Protein AF-A0A9E2ALM3-F1 (afdb_monomer)

Sequence (431 aa):
MKKNLLLILLAGVTLTFVSCTKDTSFKTVTDSKLEILQGEIVVVVTDNIVGDQLIPGGYEVSLKEADTGLFKKIDVDESEIGEYISKSNKLVEIQGKLENDNLIPKRIRVLEQPPQDKVDSSAKAPGGGRGGNDGGGGKGASILLVMVSDANSVPNCSAAEIEDDLIGPSGESTKNFFTLTSKGKFTIGSVTSTEVYIPSITCSVTGLHSRINPILSNQGFKTNRYDHIIYVTAPICGYGGQARLDGNIIHNAYCTWNVVNPHEIGHNLGMNHSTSYNTDGSVSGYGDPGCVMATAFSEIVAPHRVEMGWIGKKSTENVTNSGTFTLSPIEVNNPSNSQVLVVDVGMVNFNRPEKYYLSYRAPIGEIDDAISSRVANKLSIHSWSGEKGWVTRYVNAIDVGESLTDSANGIQFTNLGIQNEEMTVDIIFLN

Foldseek 3Di:
DDDDDDDDDDPDDFDADDQDEPDDDGDGDGDDDWDDDPQKGKFKWDFRDHDPDGDPPDTWDWDQDPPPRDTDTADEPCVVCVVVCVPDNFIKIFIAHQDPSHGDGPDIDGDDDPPPPPPPVPPDQLDPDDLDDDPDQDQAFEEEEEFEEEPVWGFPDDPVLLQCLQPNPACLRLQNQCCQLLVNSHGHRYYDYDYDYFHDDDLDQVVRCVRCVVVCVVVVHDCSVGQAYEYEIAQPNVDQKDAAALARTIYGHHRPQSLRVNLRVLRVLQAAAAWEADPVRHIGSQHDQADSSHRDQHHHDDLSCVLSCSPPPQQEAEDDAWDKAKAAASSDSDGPGRAWYKYWLAADDPRATKIKIWGAHACDGSRRVPRDPQRHQWTWIWMDRSDTNDYIYGYGTHHAQDKDDPVVSQKMKHFPHADPNMTMITIHRHD

Radius of gyration: 25.32 Å; Cα contacts (8 Å, |Δi|>4): 860; chains: 1; bounding box: 62×73×61 Å

Structure (mmCIF, N/CA/C/O backbone):
data_AF-A0A9E2ALM3-F1
#
_entry.id   AF-A0A9E2ALM3-F1
#
loop_
_atom_site.group_PDB
_atom_site.id
_atom_site.type_symbol
_atom_site.label_atom_id
_atom_site.label_alt_id
_atom_site.label_comp_id
_atom_site.label_asym_id
_atom_site.label_entity_id
_atom_site.label_seq_id
_atom_site.pdbx_PDB_ins_code
_atom_site.Cartn_x
_atom_site.Cartn_y
_atom_site.Cartn_z
_atom_site.occupancy
_atom_site.B_iso_or_equiv
_atom_site.auth_seq_id
_atom_site.auth_comp_id
_atom_site.auth_asym_id
_atom_site.auth_atom_id
_atom_site.pdbx_PDB_model_num
ATOM 1 N N . MET A 1 1 ? -34.754 49.760 3.450 1.00 28.30 1 MET A N 1
ATOM 2 C CA . MET A 1 1 ? -35.629 48.643 3.034 1.00 28.30 1 MET A CA 1
ATOM 3 C C . MET A 1 1 ? -34.831 47.354 3.150 1.00 28.30 1 MET A C 1
ATOM 5 O O . MET A 1 1 ? -33.932 47.149 2.350 1.00 28.30 1 MET A O 1
ATOM 9 N N . LYS A 1 2 ? -35.076 46.547 4.190 1.00 22.84 2 LYS A N 1
ATOM 10 C CA . LYS A 1 2 ? -34.452 45.225 4.349 1.00 22.84 2 LYS A CA 1
ATOM 11 C C . LYS A 1 2 ? -35.260 44.234 3.509 1.00 22.84 2 LYS A C 1
ATOM 13 O O . LYS A 1 2 ? -36.429 44.017 3.814 1.00 22.84 2 LYS A O 1
ATOM 18 N N . LYS A 1 3 ? -34.682 43.697 2.433 1.00 23.72 3 LYS A N 1
ATOM 19 C CA . LYS A 1 3 ? -35.254 42.540 1.737 1.00 23.72 3 LYS A CA 1
ATOM 20 C C . LYS A 1 3 ? -34.799 41.296 2.499 1.00 23.72 3 LYS A C 1
ATOM 22 O O . LYS A 1 3 ? -33.611 41.004 2.522 1.00 23.72 3 LYS A O 1
ATOM 27 N N . ASN A 1 4 ? -35.729 40.619 3.163 1.00 22.36 4 ASN A N 1
ATOM 28 C CA . ASN A 1 4 ? -35.496 39.271 3.670 1.00 22.36 4 ASN A CA 1
ATOM 29 C C . ASN A 1 4 ? -35.645 38.315 2.480 1.00 22.36 4 ASN A C 1
ATOM 31 O O . ASN A 1 4 ? -36.690 38.319 1.831 1.00 22.36 4 ASN A O 1
ATOM 35 N N . LEU A 1 5 ? -34.602 37.542 2.183 1.00 23.64 5 LEU A N 1
ATOM 36 C CA . LEU A 1 5 ? -34.649 36.456 1.210 1.00 23.64 5 LEU A CA 1
ATOM 37 C C . LEU A 1 5 ? -35.275 35.242 1.916 1.00 23.64 5 LEU A C 1
ATOM 39 O O . LEU A 1 5 ? -34.701 34.721 2.870 1.00 23.64 5 LEU A O 1
ATOM 43 N N . LEU A 1 6 ? -36.480 34.846 1.509 1.00 21.33 6 LEU A N 1
ATOM 44 C CA . LEU A 1 6 ? -37.156 33.634 1.974 1.00 21.33 6 LEU A CA 1
ATOM 45 C C . LEU A 1 6 ? -37.000 32.584 0.873 1.00 21.33 6 LEU A C 1
ATOM 47 O O . LEU A 1 6 ? -37.589 32.745 -0.188 1.00 21.33 6 LEU A O 1
ATOM 51 N N . LEU A 1 7 ? -36.214 31.532 1.108 1.00 26.16 7 LEU A N 1
ATOM 52 C CA . LEU A 1 7 ? -36.046 30.437 0.151 1.00 26.16 7 LEU A CA 1
ATOM 53 C C . LEU A 1 7 ? -36.823 29.212 0.649 1.00 26.16 7 LEU A C 1
ATOM 55 O O . LEU A 1 7 ? -36.471 28.616 1.666 1.00 26.16 7 LEU A O 1
ATOM 59 N N . ILE A 1 8 ? -37.903 28.860 -0.051 1.00 21.14 8 ILE A N 1
ATOM 60 C CA . ILE A 1 8 ? -38.682 27.639 0.185 1.00 21.14 8 ILE A CA 1
ATOM 61 C C . ILE A 1 8 ? -38.163 26.566 -0.779 1.00 21.14 8 ILE A C 1
ATOM 63 O O . ILE A 1 8 ? -38.193 26.747 -1.993 1.00 21.14 8 ILE A O 1
ATOM 67 N N . LEU A 1 9 ? -37.687 25.443 -0.239 1.00 23.09 9 LEU A N 1
ATOM 68 C CA . LEU A 1 9 ? -37.249 24.281 -1.015 1.00 23.09 9 LEU A CA 1
ATOM 69 C C . LEU A 1 9 ? -38.463 23.557 -1.614 1.00 23.09 9 LEU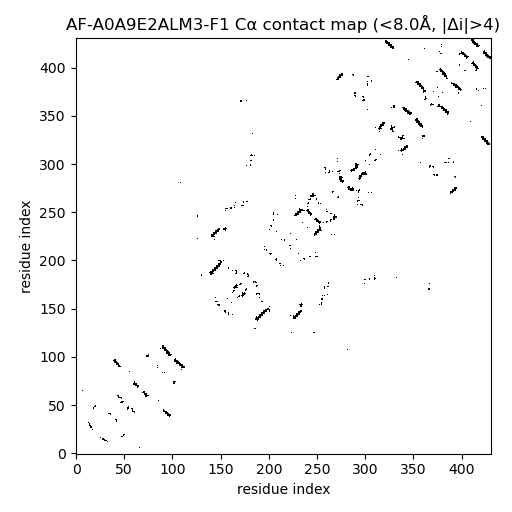 A C 1
ATOM 71 O O . LEU A 1 9 ? -39.186 22.853 -0.911 1.00 23.09 9 LEU A O 1
ATOM 75 N N . LEU A 1 10 ? -38.653 23.687 -2.926 1.00 21.47 10 LEU A N 1
ATOM 76 C CA . LEU A 1 10 ? -39.407 22.722 -3.724 1.00 21.47 10 LEU A CA 1
ATOM 77 C C . LEU A 1 10 ? -38.417 21.885 -4.537 1.00 21.47 10 LEU A C 1
ATOM 79 O O . LEU A 1 10 ? -37.460 22.400 -5.113 1.00 21.47 10 LEU A O 1
ATOM 83 N N . ALA A 1 11 ? -38.623 20.570 -4.519 1.00 24.30 11 ALA A N 1
ATOM 84 C CA . ALA A 1 11 ? -37.752 19.591 -5.150 1.00 24.30 11 ALA A CA 1
ATOM 85 C C . ALA A 1 11 ? -37.589 19.854 -6.658 1.00 24.30 11 ALA A C 1
ATOM 87 O O . ALA A 1 11 ? -38.577 19.947 -7.382 1.00 24.30 11 ALA A O 1
ATOM 88 N N . GLY A 1 12 ? -36.335 19.899 -7.119 1.00 29.12 12 GLY A N 1
ATOM 89 C CA . GLY A 1 12 ? -35.977 19.960 -8.539 1.00 29.12 12 GLY A CA 1
ATOM 90 C C . GLY A 1 12 ? -35.341 21.284 -8.958 1.00 29.12 12 GLY A C 1
ATOM 91 O O . GLY A 1 12 ? -35.985 22.109 -9.596 1.00 29.12 12 GLY A O 1
ATOM 92 N N . VAL A 1 13 ? -34.050 21.463 -8.665 1.00 29.94 13 VAL A N 1
ATOM 93 C CA . VAL A 1 13 ? -33.220 22.490 -9.313 1.00 29.94 13 VAL A CA 1
ATOM 94 C C . VAL A 1 13 ? -32.206 21.784 -10.205 1.00 29.94 13 VAL A C 1
ATOM 96 O O . VAL A 1 13 ? -31.421 20.961 -9.743 1.00 29.94 13 VAL A O 1
ATOM 99 N N . THR A 1 14 ? -32.253 22.095 -11.497 1.00 29.19 14 THR A N 1
ATOM 100 C CA . THR A 1 14 ? -31.305 21.637 -12.517 1.00 29.19 14 THR A CA 1
ATOM 101 C C . THR A 1 14 ? -30.178 22.662 -12.634 1.00 29.19 14 THR A C 1
ATOM 103 O O . THR A 1 14 ? -30.442 23.817 -12.979 1.00 29.19 14 THR A O 1
ATOM 106 N N . LEU A 1 15 ? -28.926 22.262 -12.393 1.00 31.11 15 LEU A N 1
ATOM 107 C CA . LEU A 1 15 ? -27.772 23.049 -12.839 1.00 31.11 15 LEU A CA 1
ATOM 108 C C . LEU A 1 15 ? -27.677 22.953 -14.369 1.00 31.11 15 LEU A C 1
ATOM 110 O O . LEU A 1 15 ? -27.791 21.868 -14.933 1.00 31.11 15 LEU A O 1
ATOM 114 N N . THR A 1 16 ? -27.485 24.077 -15.057 1.00 30.66 16 THR A N 1
ATOM 115 C CA . THR A 1 16 ? -27.168 24.091 -16.494 1.00 30.66 16 THR A CA 1
ATOM 116 C C . THR A 1 16 ? -25.844 24.811 -16.674 1.00 30.66 16 THR A C 1
ATOM 118 O O . THR A 1 16 ? -25.749 25.998 -16.378 1.00 30.66 16 THR A O 1
ATOM 121 N N . PHE A 1 17 ? -24.830 24.092 -17.151 1.00 32.72 17 PHE A N 1
ATOM 122 C CA . PHE A 1 17 ? -23.567 24.683 -17.581 1.00 32.72 17 PHE A CA 1
ATOM 123 C C . PHE A 1 17 ? -23.760 25.298 -18.970 1.00 32.72 17 PHE A C 1
ATOM 125 O O . PHE A 1 17 ? -24.281 24.639 -19.872 1.00 32.72 17 PHE A O 1
ATOM 132 N N . VAL A 1 18 ? -23.346 26.551 -19.151 1.00 26.28 18 VAL A N 1
ATOM 133 C CA . VAL A 1 18 ? -23.319 27.207 -20.462 1.00 26.28 18 VAL A CA 1
ATOM 134 C C . VAL A 1 18 ? -21.858 27.343 -20.874 1.00 26.28 18 VAL A C 1
ATOM 136 O O . VAL A 1 18 ? -21.149 28.203 -20.371 1.00 26.28 18 VAL A O 1
ATOM 139 N N . SER A 1 19 ? -21.404 26.478 -21.780 1.00 28.78 19 SER A N 1
ATOM 140 C CA . SER A 1 19 ? -20.165 26.694 -22.532 1.00 28.78 19 SER A CA 1
ATOM 141 C C . SER A 1 19 ? -20.537 27.344 -23.860 1.00 28.78 19 SER A C 1
ATOM 143 O O . SER A 1 19 ? -21.365 26.820 -24.609 1.00 28.78 19 SER A O 1
ATOM 145 N N . CYS A 1 20 ? -19.956 28.507 -24.140 1.00 23.22 20 CYS A N 1
ATOM 146 C CA . CYS A 1 20 ? -20.175 29.215 -25.391 1.00 23.22 20 CYS A CA 1
ATOM 147 C C . CYS A 1 20 ? -19.166 28.704 -26.430 1.00 23.22 20 CYS A C 1
ATOM 149 O O . CYS A 1 20 ? -18.006 29.112 -26.439 1.00 23.22 20 CYS A O 1
ATOM 151 N N . THR A 1 21 ? -19.600 27.812 -27.321 1.00 30.16 21 THR A N 1
ATOM 152 C CA . THR A 1 21 ? -18.891 27.540 -28.580 1.00 30.16 21 THR A CA 1
ATOM 153 C C . THR A 1 21 ? -19.771 27.960 -29.749 1.00 30.16 21 THR A C 1
ATOM 155 O O . THR A 1 21 ? -20.993 28.027 -29.638 1.00 30.16 21 THR A O 1
ATOM 158 N N . LYS A 1 22 ? -19.139 28.338 -30.861 1.00 29.02 22 LYS A N 1
ATOM 159 C CA . LYS A 1 22 ? -19.753 29.107 -31.953 1.00 29.02 22 LYS A CA 1
ATOM 160 C C . LYS A 1 22 ? -20.803 28.358 -32.792 1.00 29.02 22 LYS A C 1
ATOM 162 O O . LYS A 1 22 ? -21.263 28.933 -33.770 1.00 29.02 22 LYS A O 1
ATOM 167 N N . ASP A 1 23 ? -21.216 27.154 -32.402 1.00 29.59 23 ASP A N 1
ATOM 168 C CA . ASP A 1 23 ? -22.296 26.410 -33.049 1.00 29.59 23 ASP A CA 1
ATOM 169 C C . ASP A 1 23 ? -23.356 25.988 -32.027 1.00 29.59 23 ASP A C 1
ATOM 171 O O . ASP A 1 23 ? -23.097 25.319 -31.027 1.00 29.59 23 ASP A O 1
ATOM 175 N N . THR A 1 24 ? -24.587 26.418 -32.291 1.00 28.69 24 THR A N 1
ATOM 176 C CA . THR A 1 24 ? -25.772 26.269 -31.448 1.00 28.69 24 THR A CA 1
ATOM 177 C C . THR A 1 24 ? -26.193 24.807 -31.276 1.00 28.69 24 THR A C 1
ATOM 179 O O . THR A 1 24 ? -27.088 24.324 -31.971 1.00 28.69 24 THR A O 1
ATOM 182 N N . SER A 1 25 ? -25.611 24.105 -30.303 1.00 25.23 25 SER A N 1
ATOM 183 C CA . SER A 1 25 ? -26.253 22.939 -29.689 1.00 25.23 25 SER A CA 1
ATOM 184 C C . SER A 1 25 ? -25.918 22.846 -28.199 1.00 25.23 25 SER A C 1
ATOM 186 O O . SER A 1 25 ? -24.760 22.780 -27.798 1.00 25.23 25 SER A O 1
ATOM 188 N N . PHE A 1 26 ? -26.958 22.879 -27.364 1.00 28.62 26 PHE A N 1
ATOM 189 C CA . PHE A 1 26 ? -26.844 22.749 -25.913 1.00 28.62 26 PHE A CA 1
ATOM 190 C C . PHE A 1 26 ? -26.781 21.268 -25.542 1.00 28.62 26 PHE A C 1
ATOM 192 O O . PHE A 1 26 ? -27.630 20.488 -25.978 1.00 28.62 26 PHE A O 1
ATOM 199 N N . LYS A 1 27 ? -25.820 20.875 -24.702 1.00 26.89 27 LYS A N 1
ATOM 200 C CA . LYS A 1 27 ? -25.797 19.543 -24.087 1.00 26.89 27 LYS A CA 1
ATOM 201 C C . LYS A 1 27 ? -25.938 19.692 -22.576 1.00 26.89 27 LYS A C 1
ATOM 203 O O . LYS A 1 27 ? -25.050 20.213 -21.911 1.00 26.89 27 LYS A O 1
ATOM 208 N N . THR A 1 28 ? -27.081 19.270 -22.044 1.00 28.30 28 THR A N 1
ATOM 209 C CA . THR A 1 28 ? -27.380 19.315 -20.610 1.00 28.30 28 THR A CA 1
ATOM 210 C C . THR A 1 28 ? -26.621 18.203 -19.892 1.00 28.30 28 THR A C 1
ATOM 212 O O . THR A 1 28 ? -26.804 17.030 -20.210 1.00 28.30 28 THR A O 1
ATOM 215 N N . VAL A 1 29 ? -25.797 18.556 -18.906 1.00 26.44 29 VAL A N 1
ATOM 216 C CA . VAL A 1 29 ? -25.272 17.608 -17.914 1.00 26.44 29 VAL A CA 1
ATOM 217 C C . VAL A 1 29 ? -26.064 17.831 -16.632 1.00 26.44 29 VAL A C 1
ATOM 219 O O . VAL A 1 29 ? -26.106 18.944 -16.117 1.00 26.44 29 VAL A O 1
ATOM 222 N N . THR A 1 30 ? -26.752 16.794 -16.165 1.00 27.77 30 THR A N 1
ATOM 223 C CA . THR A 1 30 ? -27.578 16.817 -14.953 1.00 27.77 30 THR A CA 1
ATOM 224 C C . THR A 1 30 ? -26.885 15.980 -13.893 1.00 27.77 30 THR A C 1
ATOM 226 O O . THR A 1 30 ? -26.935 14.766 -13.997 1.00 27.77 30 THR A O 1
ATOM 229 N N . ASP A 1 31 ? -26.214 16.616 -12.929 1.00 30.55 31 ASP A N 1
ATOM 230 C CA . ASP A 1 31 ? -26.093 16.100 -11.553 1.00 30.55 31 ASP A CA 1
ATOM 231 C C . ASP A 1 31 ? -25.230 17.023 -10.688 1.00 30.55 31 ASP A C 1
ATOM 233 O O . ASP A 1 31 ? -24.005 16.953 -10.705 1.00 30.55 31 ASP A O 1
ATOM 237 N N . SER A 1 32 ? -25.869 17.912 -9.924 1.00 34.41 32 SER A N 1
ATOM 238 C CA . SER A 1 32 ? -25.307 18.537 -8.715 1.00 34.41 32 SER A CA 1
ATOM 239 C C . SER A 1 32 ? -26.455 19.171 -7.920 1.00 34.41 32 SER A C 1
ATOM 241 O O . SER A 1 32 ? -27.167 20.026 -8.451 1.00 34.41 32 SER A O 1
ATOM 243 N N . LYS A 1 33 ? -26.656 18.763 -6.661 1.00 34.56 33 LYS A N 1
ATOM 244 C CA . LYS A 1 33 ? -27.535 19.462 -5.706 1.00 34.56 33 LYS A CA 1
ATOM 245 C C . LYS A 1 33 ? -26.732 20.543 -4.981 1.00 34.56 33 LYS A C 1
ATOM 247 O O . LYS A 1 33 ? -25.612 20.288 -4.557 1.00 34.56 33 LYS A O 1
ATOM 252 N N . LEU A 1 34 ? -27.326 21.724 -4.829 1.00 35.72 34 LEU A N 1
ATOM 253 C CA . LEU A 1 34 ? -26.810 22.809 -3.995 1.00 35.72 34 LEU A CA 1
ATOM 254 C C . LEU A 1 34 ? -27.364 22.630 -2.571 1.00 35.72 34 LEU A C 1
ATOM 256 O O . LEU A 1 34 ? -28.584 22.563 -2.412 1.00 35.72 34 LEU A O 1
ATOM 260 N N . GLU A 1 35 ? -26.509 22.561 -1.551 1.00 34.44 35 GLU A N 1
ATOM 261 C CA . GLU A 1 35 ? -26.925 22.625 -0.142 1.00 34.44 35 GLU A CA 1
ATOM 262 C C . GLU A 1 35 ? -26.491 23.960 0.472 1.00 34.44 35 GLU A C 1
ATOM 264 O O . GLU A 1 35 ? -25.367 24.415 0.270 1.00 34.44 35 GLU A O 1
ATOM 269 N N . ILE A 1 36 ? -27.401 24.605 1.207 1.00 35.81 36 ILE A N 1
ATOM 270 C CA . ILE A 1 36 ? -27.134 25.842 1.951 1.00 35.81 36 ILE A CA 1
ATOM 271 C C . ILE A 1 36 ? -26.999 25.465 3.425 1.00 35.81 36 ILE A C 1
ATOM 273 O O . ILE A 1 36 ? -27.988 25.109 4.069 1.00 35.81 36 ILE A O 1
ATOM 277 N N . LEU A 1 37 ? -25.791 25.579 3.974 1.00 30.27 37 LEU A N 1
ATOM 278 C CA . LEU A 1 37 ? -25.539 25.440 5.407 1.00 30.27 37 LEU A CA 1
ATOM 279 C C . LEU A 1 37 ? -25.519 26.840 6.034 1.00 30.27 37 LEU A C 1
ATOM 281 O O . LEU A 1 37 ? -24.694 27.674 5.682 1.00 30.27 37 LEU A O 1
ATOM 285 N N . GLN A 1 38 ? -26.471 27.116 6.932 1.00 33.69 38 GLN A N 1
ATOM 286 C CA . GLN A 1 38 ? -26.473 28.265 7.858 1.00 33.69 38 GLN A CA 1
ATOM 287 C C . GLN A 1 38 ? -25.990 29.621 7.280 1.00 33.69 38 GLN A C 1
ATOM 289 O O . GLN A 1 38 ? -25.178 30.317 7.885 1.00 33.69 38 GLN A O 1
ATOM 294 N N . GLY A 1 39 ? -26.531 30.041 6.131 1.00 32.91 39 GLY A N 1
ATOM 295 C CA . GLY A 1 39 ? -26.276 31.374 5.563 1.00 32.91 39 GLY A CA 1
ATOM 296 C C . GLY A 1 39 ? -24.977 31.521 4.763 1.00 32.91 39 GLY A C 1
ATOM 297 O O . GLY A 1 39 ? -24.618 32.645 4.411 1.00 32.91 39 GLY A O 1
ATOM 298 N N . GLU A 1 40 ? -24.297 30.418 4.450 1.00 35.41 40 GLU A N 1
ATOM 299 C CA . GLU A 1 40 ? -23.125 30.389 3.572 1.00 35.41 40 GLU A CA 1
ATOM 300 C C . GLU A 1 40 ? -23.477 29.739 2.223 1.00 35.41 40 GLU A C 1
ATOM 302 O O . GLU A 1 40 ? -24.275 28.800 2.152 1.00 35.41 40 GLU A O 1
ATOM 307 N N . ILE A 1 41 ? -22.921 30.284 1.136 1.00 45.59 41 ILE A N 1
ATOM 308 C CA . ILE A 1 41 ? -23.128 29.802 -0.238 1.00 45.59 41 ILE A CA 1
ATOM 309 C C . ILE A 1 41 ? -21.845 29.098 -0.681 1.00 45.59 41 ILE A C 1
ATOM 311 O O . ILE A 1 41 ? -20.756 29.656 -0.534 1.00 45.59 41 ILE A O 1
ATOM 315 N N . VAL A 1 42 ? -21.980 27.894 -1.240 1.00 39.25 42 VAL A N 1
ATOM 316 C CA . VAL A 1 42 ? -20.881 27.165 -1.886 1.00 39.25 42 VAL A CA 1
ATOM 317 C C . VAL A 1 42 ? -20.966 27.401 -3.391 1.00 39.25 42 VAL A C 1
ATOM 319 O O . VAL A 1 42 ? -21.982 27.089 -4.016 1.00 39.25 42 VAL A O 1
ATOM 322 N N . VAL A 1 43 ? -19.910 27.971 -3.972 1.00 49.44 43 VAL A N 1
ATOM 323 C CA . VAL A 1 43 ? -19.799 28.214 -5.416 1.00 49.44 43 VAL A CA 1
ATOM 324 C C . VAL A 1 43 ? -18.675 27.355 -5.984 1.00 49.44 43 VAL A C 1
ATOM 326 O O . VAL A 1 43 ? -17.556 27.361 -5.471 1.00 49.44 43 VAL A O 1
ATOM 329 N N . VAL A 1 44 ? -18.975 26.642 -7.070 1.00 41.56 44 VAL A N 1
ATOM 330 C CA . VAL A 1 44 ? -17.995 25.883 -7.854 1.00 41.56 44 VAL A CA 1
ATOM 331 C C . VAL A 1 44 ? -17.643 26.706 -9.089 1.00 41.56 44 VAL A C 1
ATOM 333 O O . VAL A 1 44 ? -18.509 26.957 -9.927 1.00 41.56 44 VAL A O 1
ATOM 336 N N . VAL A 1 45 ? -16.388 27.145 -9.194 1.00 44.41 45 VAL A N 1
ATOM 337 C CA . VAL A 1 45 ? -15.895 27.903 -10.354 1.00 44.41 45 VAL A CA 1
ATOM 338 C C . VAL A 1 45 ? -15.238 26.933 -11.333 1.00 44.41 45 VAL A C 1
ATOM 340 O O . VAL A 1 45 ? -14.386 26.133 -10.944 1.00 44.41 45 VAL A O 1
ATOM 343 N N . THR A 1 46 ? -15.640 26.990 -12.602 1.00 37.78 46 THR A N 1
ATOM 344 C CA . THR A 1 46 ? -15.021 26.229 -13.698 1.00 37.78 46 THR A CA 1
ATOM 345 C C . THR A 1 46 ? -14.416 27.181 -14.719 1.00 37.78 46 THR A C 1
ATOM 347 O O . THR A 1 46 ? -14.993 28.236 -14.982 1.00 37.78 46 THR A O 1
ATOM 350 N N . ASP A 1 47 ? -13.294 26.795 -15.322 1.00 40.62 47 ASP A N 1
ATOM 351 C CA . ASP A 1 47 ? -12.618 27.597 -16.343 1.00 40.62 47 ASP A CA 1
ATOM 352 C C . ASP A 1 47 ? -13.495 27.857 -17.578 1.00 40.62 47 ASP A C 1
ATOM 354 O O . ASP A 1 47 ? -14.222 26.979 -18.054 1.00 40.62 47 ASP A O 1
ATOM 358 N N . ASN A 1 48 ? -13.369 29.062 -18.145 1.00 38.53 48 ASN A N 1
ATOM 359 C CA . ASN A 1 48 ? -13.893 29.373 -19.472 1.00 38.53 48 ASN A CA 1
ATOM 360 C C . ASN A 1 48 ? -12.936 28.825 -20.536 1.00 38.53 48 ASN A C 1
ATOM 362 O O . ASN A 1 48 ? -11.856 29.368 -20.775 1.00 38.53 48 ASN A O 1
ATOM 366 N N . ILE A 1 49 ? -13.355 27.747 -21.195 1.00 36.38 49 ILE A N 1
ATOM 367 C CA . ILE A 1 49 ? -12.621 27.127 -22.298 1.00 36.38 49 ILE A CA 1
ATOM 368 C C . ILE A 1 49 ? -13.315 27.498 -23.615 1.00 36.38 49 ILE A C 1
ATOM 370 O O . ILE A 1 49 ? -14.485 27.165 -23.821 1.00 36.38 49 ILE A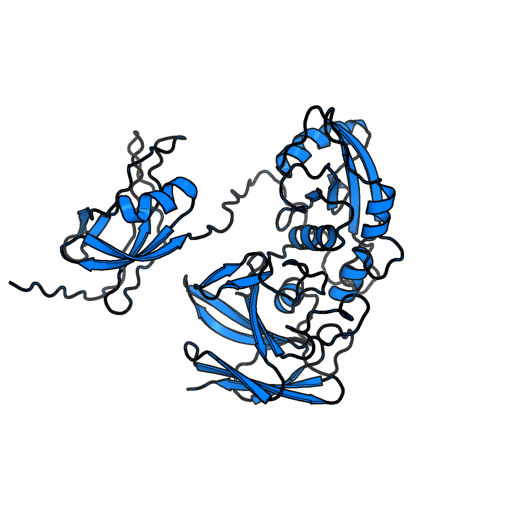 O 1
ATOM 374 N N . VAL A 1 50 ? -12.592 28.169 -24.520 1.00 34.94 50 VAL A N 1
ATOM 375 C CA . VAL A 1 50 ? -13.044 28.442 -25.895 1.00 34.94 50 VAL A CA 1
ATOM 376 C C . VAL A 1 50 ? -12.138 27.675 -26.858 1.00 34.94 50 VAL A C 1
ATOM 378 O O . VAL A 1 50 ? -11.017 28.090 -27.144 1.00 34.94 50 VAL A O 1
ATOM 381 N N . GLY A 1 51 ? -12.616 26.535 -27.362 1.00 47.16 51 GLY A N 1
ATOM 382 C CA . GLY A 1 51 ? -11.783 25.610 -28.144 1.00 47.16 51 GLY A CA 1
ATOM 383 C C . GLY A 1 51 ? -10.758 24.884 -27.264 1.00 47.16 51 GLY A C 1
ATOM 384 O O . GLY A 1 51 ? -11.113 24.432 -26.185 1.00 47.16 51 GLY A O 1
ATOM 385 N N . ASP A 1 52 ? -9.499 24.797 -27.706 1.00 30.00 52 ASP A N 1
ATOM 386 C CA . ASP A 1 52 ? -8.396 24.157 -26.957 1.00 30.00 52 ASP A CA 1
ATOM 387 C C . ASP A 1 52 ? -7.504 25.172 -26.207 1.00 30.00 52 ASP A C 1
ATOM 389 O O . ASP A 1 52 ? -6.383 24.852 -25.808 1.00 30.00 52 ASP A O 1
ATOM 393 N N . GLN A 1 53 ? -7.957 26.421 -26.040 1.00 29.25 53 GLN A N 1
ATOM 394 C CA . GLN A 1 53 ? -7.199 27.462 -25.339 1.00 29.25 53 GLN A CA 1
ATOM 395 C C . GLN A 1 53 ? -7.943 27.994 -24.109 1.00 29.25 53 GLN A C 1
ATOM 397 O O . GLN A 1 53 ? -9.124 28.340 -24.170 1.00 29.25 53 GLN A O 1
ATOM 402 N N . LEU A 1 54 ? -7.206 28.087 -22.997 1.00 35.19 54 LEU A N 1
ATOM 403 C CA . LEU A 1 54 ? -7.586 28.830 -21.796 1.00 35.19 54 LEU A CA 1
ATOM 404 C C . LEU A 1 54 ? -7.463 30.331 -22.080 1.00 35.19 54 LEU A C 1
ATOM 406 O O . LEU A 1 54 ? -6.415 30.782 -22.547 1.00 35.19 54 LEU A O 1
ATOM 410 N N . ILE A 1 55 ? -8.509 31.104 -21.784 1.00 36.81 55 ILE A N 1
ATOM 411 C CA . ILE A 1 55 ? -8.461 32.570 -21.843 1.00 36.81 55 ILE A CA 1
ATOM 412 C C . ILE A 1 55 ? -8.109 33.088 -20.440 1.00 36.81 55 ILE A C 1
ATOM 414 O O . ILE A 1 55 ? -8.914 32.921 -19.523 1.00 36.81 55 ILE A O 1
ATOM 418 N N . PRO A 1 56 ? -6.944 33.728 -20.232 1.00 34.78 56 PRO A N 1
ATOM 419 C CA . PRO A 1 56 ? -6.625 34.340 -18.946 1.00 34.78 56 PRO A CA 1
ATOM 420 C C . PRO A 1 56 ? -7.575 35.513 -18.653 1.00 34.78 56 PRO A C 1
ATOM 422 O O . PRO A 1 56 ? -7.695 36.418 -19.477 1.00 34.78 56 PRO A O 1
ATOM 425 N N . GLY A 1 57 ? -8.212 35.517 -17.476 1.00 39.59 57 GLY A N 1
ATOM 426 C CA . GLY A 1 57 ? -8.955 36.679 -16.957 1.00 39.59 57 GLY A CA 1
ATOM 427 C C . GLY A 1 57 ? -10.443 36.753 -17.316 1.00 39.59 57 GLY A C 1
ATOM 428 O O . GLY A 1 57 ? -10.980 37.846 -17.464 1.00 39.59 57 GLY A O 1
ATOM 429 N N . GLY A 1 58 ? -11.123 35.616 -17.483 1.00 38.81 58 GLY A N 1
ATOM 430 C CA . GLY A 1 58 ? -12.567 35.589 -17.723 1.00 38.81 58 GLY A CA 1
ATOM 431 C C . GLY A 1 58 ? -13.274 34.531 -16.890 1.00 38.81 58 GLY A C 1
ATOM 432 O O . GLY A 1 58 ? -13.684 33.514 -17.440 1.00 38.81 58 GLY A O 1
ATOM 433 N N . TYR A 1 59 ? -13.434 34.753 -15.586 1.00 47.44 59 TYR A N 1
ATOM 434 C CA . TYR A 1 59 ? -14.252 33.883 -14.736 1.00 47.44 59 TYR A CA 1
ATOM 435 C C . TYR A 1 59 ? -15.625 34.527 -14.547 1.00 47.44 59 TYR A C 1
ATOM 437 O O . TYR A 1 59 ? -15.723 35.662 -14.089 1.00 47.44 59 TYR A O 1
ATOM 445 N N . GLU A 1 60 ? -16.698 33.825 -14.913 1.00 44.56 60 GLU A N 1
ATOM 446 C CA . GLU A 1 60 ? -18.058 34.290 -14.637 1.00 44.56 60 GLU A CA 1
ATOM 447 C C . GLU A 1 60 ? -18.721 33.389 -13.602 1.00 44.56 60 GLU A C 1
ATOM 449 O O . GLU A 1 60 ? -18.963 32.207 -13.841 1.00 44.56 60 GLU A O 1
ATOM 454 N N . VAL A 1 61 ? -19.053 33.971 -12.450 1.00 47.38 61 VAL A N 1
ATOM 455 C CA . VAL A 1 61 ? -19.897 33.338 -11.439 1.00 47.38 61 VAL A CA 1
ATOM 456 C C . VAL A 1 61 ? -21.305 33.899 -11.584 1.00 47.38 61 VAL A C 1
ATOM 458 O O . VAL A 1 61 ? -21.537 35.099 -11.435 1.00 47.38 61 VAL A O 1
ATOM 461 N N . SER A 1 62 ? -22.261 33.024 -11.890 1.00 44.84 62 SER A N 1
ATOM 462 C CA . SER A 1 62 ? -23.676 33.386 -11.977 1.00 44.84 62 SER A CA 1
ATOM 463 C C . SER A 1 62 ? -24.489 32.568 -10.982 1.00 44.84 62 SER A C 1
ATOM 465 O O . SER A 1 62 ? -24.414 31.340 -10.982 1.00 44.84 62 SER A O 1
ATOM 467 N N . LEU A 1 63 ? -25.308 33.236 -10.167 1.00 45.47 63 LEU A N 1
ATOM 468 C CA . LEU A 1 63 ? -26.334 32.573 -9.360 1.00 45.47 63 LEU A CA 1
ATOM 469 C C . LEU A 1 63 ? -27.678 32.667 -10.072 1.00 45.47 63 LEU A C 1
ATOM 471 O O . LEU A 1 63 ? -28.053 33.726 -10.572 1.00 45.47 63 LEU A O 1
ATOM 475 N N . LYS A 1 64 ? -28.423 31.564 -10.094 1.00 40.22 64 LYS A N 1
ATOM 476 C CA . LYS A 1 64 ? -29.802 31.557 -10.580 1.00 40.22 64 LYS A CA 1
ATOM 477 C C . LYS A 1 64 ? -30.742 31.825 -9.410 1.00 40.22 64 LYS A C 1
ATOM 479 O O . LYS A 1 64 ? -30.795 31.030 -8.473 1.00 40.22 64 LYS A O 1
ATOM 484 N N . GLU A 1 65 ? -31.485 32.926 -9.459 1.00 40.31 65 GLU A N 1
ATOM 485 C CA . GLU A 1 65 ? -32.532 33.200 -8.472 1.00 40.31 65 GLU A CA 1
ATOM 486 C C . GLU A 1 65 ? -33.658 32.166 -8.601 1.00 40.31 65 GLU A C 1
ATOM 488 O O . GLU A 1 65 ? -34.180 31.933 -9.694 1.00 40.31 65 GLU A O 1
ATOM 493 N N . ALA A 1 66 ? -34.043 31.548 -7.482 1.00 34.03 66 ALA A N 1
ATOM 494 C CA . ALA A 1 66 ? -35.027 30.464 -7.473 1.00 34.03 66 ALA A CA 1
ATOM 495 C C . ALA A 1 66 ? -36.423 30.915 -7.939 1.00 34.03 66 ALA A C 1
ATOM 497 O O . ALA A 1 66 ? -37.108 30.163 -8.628 1.00 34.03 66 ALA A O 1
ATOM 498 N N . ASP A 1 67 ? -36.811 32.151 -7.620 1.00 35.25 67 ASP A N 1
ATOM 499 C CA . ASP A 1 67 ? -38.171 32.647 -7.865 1.00 35.25 67 ASP A CA 1
ATOM 500 C C . ASP A 1 67 ? -38.369 33.180 -9.291 1.00 35.25 67 ASP A C 1
ATOM 502 O O . ASP A 1 67 ? -39.471 33.133 -9.836 1.00 35.25 67 ASP A O 1
ATOM 506 N N . THR A 1 68 ? -37.307 33.701 -9.909 1.00 38.50 68 THR A N 1
ATOM 507 C CA . THR A 1 68 ? -37.368 34.367 -11.221 1.00 38.50 68 THR A CA 1
ATOM 508 C C . THR A 1 68 ? -36.719 33.542 -12.328 1.00 38.50 68 THR A C 1
ATOM 510 O O . THR A 1 68 ? -36.974 33.774 -13.509 1.00 38.50 68 THR A O 1
ATOM 513 N N . GLY A 1 69 ? -35.858 32.587 -11.965 1.00 36.16 69 GLY A N 1
ATOM 514 C CA . GLY A 1 69 ? -35.026 31.838 -12.897 1.00 36.16 69 GLY A CA 1
ATOM 515 C C . GLY A 1 69 ? -33.968 32.688 -13.609 1.00 36.16 69 GLY A C 1
ATOM 516 O O . GLY A 1 69 ? -33.285 32.161 -14.489 1.00 36.16 69 GLY A O 1
ATOM 517 N N . LEU A 1 70 ? -33.831 33.969 -13.249 1.00 37.78 70 LEU A N 1
ATOM 518 C CA . LEU A 1 70 ? -32.859 34.885 -13.830 1.00 37.78 70 LEU A CA 1
ATOM 519 C C . LEU A 1 70 ? -31.477 34.633 -13.233 1.00 37.78 70 LEU A C 1
ATOM 521 O O . LEU A 1 70 ? -31.323 34.381 -12.037 1.00 37.78 70 LEU A O 1
ATOM 525 N N . PHE A 1 71 ? -30.467 34.715 -14.091 1.00 39.84 71 PHE A N 1
ATOM 526 C CA . PHE A 1 71 ? -29.075 34.655 -13.679 1.00 39.84 71 PHE A CA 1
ATOM 527 C C . PHE A 1 71 ? -28.628 36.048 -13.245 1.00 39.84 71 PHE A C 1
ATOM 529 O O . PHE A 1 71 ? -28.709 37.001 -14.023 1.00 39.84 71 PHE A O 1
ATOM 536 N N . LYS A 1 72 ? -28.156 36.163 -12.006 1.00 47.66 72 LYS A N 1
ATOM 537 C CA . LYS A 1 72 ? -27.477 37.353 -11.509 1.00 47.66 72 LYS A CA 1
ATOM 538 C C . LYS A 1 72 ? -25.977 37.098 -11.543 1.00 47.66 72 LYS A C 1
ATOM 540 O O . LYS A 1 72 ? -25.496 36.131 -10.948 1.00 47.66 72 LYS A O 1
ATOM 545 N N . LYS A 1 73 ? -25.259 37.968 -12.250 1.00 47.47 73 LYS A N 1
ATOM 546 C CA . LYS A 1 73 ? -23.798 37.994 -12.240 1.00 47.47 73 LYS A CA 1
ATOM 547 C C . LYS A 1 73 ? -23.326 38.461 -10.866 1.00 47.47 73 LYS A C 1
ATOM 549 O O . LYS A 1 73 ? -23.867 39.433 -10.337 1.00 47.47 73 LYS A O 1
ATOM 554 N N . ILE A 1 74 ? -22.365 37.744 -10.302 1.00 52.75 74 ILE A N 1
ATOM 555 C CA . ILE A 1 74 ? -21.678 38.142 -9.076 1.00 52.75 74 ILE A CA 1
ATOM 556 C C . ILE A 1 74 ? -20.262 38.513 -9.460 1.00 52.75 74 ILE A C 1
ATOM 558 O O . ILE A 1 74 ? -19.560 37.713 -10.080 1.00 52.75 74 ILE A O 1
ATOM 562 N N . ASP A 1 75 ? -19.866 39.722 -9.081 1.00 47.97 75 ASP A N 1
ATOM 563 C CA . ASP A 1 75 ? -18.481 40.137 -9.188 1.00 47.97 75 ASP A CA 1
ATOM 564 C C . ASP A 1 75 ? -17.706 39.498 -8.033 1.00 47.97 75 ASP A C 1
ATOM 566 O O . ASP A 1 75 ? -18.092 39.566 -6.862 1.00 47.97 75 ASP A O 1
ATOM 570 N N . VAL A 1 76 ? -16.631 38.808 -8.388 1.00 54.06 76 VAL A N 1
ATOM 571 C CA . VAL A 1 76 ? -15.704 38.190 -7.446 1.00 54.06 76 VAL A CA 1
ATOM 572 C C . VAL A 1 76 ? -14.422 39.004 -7.513 1.00 54.06 76 VAL A C 1
ATOM 574 O O . VAL A 1 76 ? -13.926 39.257 -8.609 1.00 54.06 76 VAL A O 1
ATOM 577 N N . ASP A 1 77 ? -13.908 39.453 -6.367 1.00 56.47 77 ASP A N 1
ATOM 578 C CA . ASP A 1 77 ? -12.680 40.249 -6.339 1.00 56.47 77 ASP A CA 1
ATOM 579 C C . ASP A 1 77 ? -11.495 39.394 -6.814 1.00 56.47 77 ASP A C 1
ATOM 581 O O . ASP A 1 77 ? -11.043 38.463 -6.141 1.00 56.47 77 ASP A O 1
ATOM 585 N N . GLU A 1 78 ? -11.005 39.695 -8.017 1.00 53.03 78 GLU A N 1
ATOM 586 C CA . GLU A 1 78 ? -9.915 38.960 -8.654 1.00 53.03 78 GLU A CA 1
ATOM 587 C C . GLU A 1 78 ? -8.602 39.061 -7.871 1.00 53.03 78 GLU A C 1
ATOM 589 O O . GLU A 1 78 ? -7.750 38.180 -8.004 1.00 53.03 78 GLU A O 1
ATOM 594 N N . SER A 1 79 ? -8.425 40.093 -7.038 1.00 53.78 79 SER A N 1
ATOM 595 C CA . SER A 1 79 ? -7.189 40.280 -6.274 1.00 53.78 79 SER A CA 1
ATOM 596 C C . SER A 1 79 ? -6.996 39.230 -5.175 1.00 53.78 79 SER A C 1
ATOM 598 O O . SER A 1 79 ? -5.857 38.901 -4.850 1.00 53.78 79 SER A O 1
ATOM 600 N N . GLU A 1 80 ? -8.081 38.637 -4.667 1.00 55.31 80 GLU A N 1
ATOM 601 C CA . GLU A 1 80 ? -8.026 37.609 -3.618 1.00 55.31 80 GLU A CA 1
ATOM 602 C C . GLU A 1 80 ? -7.935 36.179 -4.179 1.00 55.31 80 GLU A C 1
ATOM 604 O O . GLU A 1 80 ? -7.432 35.276 -3.509 1.00 55.31 80 GLU A O 1
ATOM 609 N N . ILE A 1 81 ? -8.391 35.954 -5.417 1.00 53.59 81 ILE A N 1
ATOM 610 C CA . ILE A 1 81 ? -8.546 34.603 -5.994 1.00 53.59 81 ILE A CA 1
ATOM 611 C C . ILE A 1 81 ? -7.615 34.362 -7.192 1.00 53.59 81 ILE A C 1
ATOM 613 O O . ILE A 1 81 ? -7.237 33.222 -7.484 1.00 53.59 81 ILE A O 1
ATOM 617 N N . GLY A 1 82 ? -7.178 35.430 -7.863 1.00 50.53 82 GLY A N 1
ATOM 618 C CA . GLY A 1 82 ? -6.369 35.369 -9.079 1.00 50.53 82 GLY A CA 1
ATOM 619 C C . GLY A 1 82 ? -5.052 34.612 -8.904 1.00 50.53 82 GLY A C 1
ATOM 620 O O . GLY A 1 82 ? -4.636 33.901 -9.819 1.00 50.53 82 GLY A O 1
ATOM 621 N N . GLU A 1 83 ? -4.424 34.671 -7.725 1.00 51.09 83 GLU A N 1
ATOM 622 C CA . GLU A 1 83 ? -3.190 33.920 -7.453 1.00 51.09 83 GLU A CA 1
ATOM 623 C C . GLU A 1 83 ? -3.429 32.401 -7.334 1.00 51.09 83 GLU A C 1
ATOM 625 O O . GLU A 1 83 ? -2.596 31.608 -7.777 1.00 51.09 83 GLU A O 1
ATOM 630 N N . TYR A 1 84 ? -4.580 31.983 -6.798 1.00 46.22 84 TYR A N 1
ATOM 631 C CA . TYR A 1 84 ? -4.920 30.570 -6.603 1.00 46.22 84 TYR A CA 1
ATOM 632 C C . TYR A 1 84 ? -5.379 29.889 -7.895 1.00 46.22 84 TYR A C 1
ATOM 634 O O . TYR A 1 84 ? -5.026 28.733 -8.146 1.00 46.22 84 TYR A O 1
ATOM 642 N N . ILE A 1 85 ? -6.134 30.596 -8.739 1.00 49.47 85 ILE A N 1
ATOM 643 C CA . ILE A 1 85 ? -6.644 30.029 -9.995 1.00 49.47 85 ILE A CA 1
ATOM 644 C C . ILE A 1 85 ? -5.558 30.033 -11.080 1.00 49.47 85 ILE A C 1
ATOM 646 O O . ILE A 1 85 ? -5.345 29.010 -11.727 1.00 49.47 85 ILE A O 1
ATOM 650 N N . SER A 1 86 ? -4.789 31.122 -11.223 1.00 47.41 86 SER A N 1
ATOM 651 C CA . SER A 1 86 ? -3.750 31.225 -12.268 1.00 47.41 86 SER A CA 1
ATOM 652 C C . SER A 1 86 ? -2.624 30.191 -12.146 1.00 47.41 86 SER A C 1
ATOM 654 O O . SER A 1 86 ? -1.938 29.916 -13.130 1.00 47.41 86 SER A O 1
ATOM 656 N N . LYS A 1 87 ? -2.431 29.603 -10.959 1.00 42.22 87 LYS A N 1
ATOM 657 C CA . LYS A 1 87 ? -1.389 28.600 -10.701 1.00 42.22 87 LYS A CA 1
ATOM 658 C C . LYS A 1 87 ? -1.871 27.152 -10.787 1.00 42.22 87 LYS A C 1
ATOM 660 O O . LYS A 1 87 ? -1.021 26.266 -10.834 1.00 42.22 87 LYS A O 1
ATOM 665 N N . SER A 1 88 ? -3.180 26.876 -10.755 1.00 43.88 88 SER A N 1
ATOM 666 C CA . SER A 1 88 ? -3.644 25.536 -10.373 1.00 43.88 88 SER A CA 1
ATOM 667 C C . SER A 1 88 ? -4.257 24.669 -11.475 1.00 43.88 88 SER A C 1
ATOM 669 O O . SER A 1 88 ? -4.200 23.457 -11.296 1.00 43.88 88 SER A O 1
ATOM 671 N N . ASN A 1 89 ? -4.778 25.188 -12.601 1.00 44.94 89 ASN A N 1
ATOM 672 C CA . ASN A 1 89 ? -5.529 24.384 -13.604 1.00 44.94 89 ASN A CA 1
ATOM 673 C C . ASN A 1 89 ? -6.549 23.403 -12.960 1.00 44.94 89 ASN A C 1
ATOM 675 O O . ASN A 1 89 ? -6.820 22.323 -13.488 1.00 44.94 89 ASN A O 1
ATOM 679 N N . LYS A 1 90 ? -7.057 23.723 -11.765 1.00 49.12 90 LYS A N 1
ATOM 680 C CA . LYS A 1 90 ? -7.856 22.831 -10.917 1.00 49.12 90 LYS A CA 1
ATOM 681 C C . LYS A 1 90 ? -9.179 23.511 -10.593 1.00 49.12 90 LYS A C 1
ATOM 683 O O . LYS A 1 90 ? -9.264 24.735 -10.541 1.00 49.12 90 LYS A O 1
ATOM 688 N N . LEU A 1 91 ? -10.205 22.701 -10.330 1.00 48.41 91 LEU A N 1
ATOM 689 C CA . LEU A 1 91 ? -11.452 23.215 -9.773 1.00 48.41 91 LEU A CA 1
ATOM 690 C C . LEU A 1 91 ? -11.196 23.828 -8.401 1.00 48.41 91 LEU A C 1
ATOM 692 O O . LEU A 1 91 ? -10.391 23.320 -7.624 1.00 48.41 91 LEU A O 1
ATOM 696 N N . VAL A 1 92 ? -11.923 24.893 -8.087 1.00 47.44 92 VAL A N 1
ATOM 697 C CA . VAL A 1 92 ? -11.837 25.561 -6.792 1.00 47.44 92 VAL A CA 1
ATOM 698 C C . VAL A 1 92 ? -13.239 25.667 -6.199 1.00 47.44 92 VAL A C 1
ATOM 700 O O . VAL A 1 92 ? -14.185 26.100 -6.857 1.00 47.44 92 VAL A O 1
ATOM 703 N N . GLU A 1 93 ? -13.362 25.235 -4.952 1.00 53.91 93 GLU A N 1
ATOM 704 C CA . GLU A 1 93 ? -14.512 25.454 -4.087 1.00 53.91 93 GLU A CA 1
ATOM 705 C C . GLU A 1 93 ? -14.280 26.740 -3.295 1.00 53.91 93 GLU A C 1
ATOM 707 O O . GLU A 1 93 ? -13.264 26.886 -2.609 1.00 53.91 93 GLU A O 1
ATOM 712 N N . ILE A 1 94 ? -15.224 27.675 -3.385 1.00 55.03 94 ILE A N 1
ATOM 713 C CA . ILE A 1 94 ? -15.200 28.912 -2.605 1.00 55.03 94 ILE A CA 1
ATOM 714 C C . ILE A 1 94 ? -16.407 28.900 -1.672 1.00 55.03 94 ILE A C 1
ATOM 716 O O . ILE A 1 94 ? -17.557 28.883 -2.116 1.00 55.03 94 ILE A O 1
ATOM 720 N N . GLN A 1 95 ? -16.127 28.928 -0.372 1.00 55.03 95 GLN A N 1
ATOM 721 C CA . GLN A 1 95 ? -17.112 29.121 0.682 1.00 55.03 95 GLN A CA 1
ATOM 722 C C . GLN A 1 95 ? -16.958 30.543 1.218 1.00 55.03 95 GLN A C 1
ATOM 724 O O . GLN A 1 95 ? -15.877 30.953 1.652 1.00 55.03 95 GLN A O 1
ATOM 729 N N . GLY A 1 96 ? -18.038 31.315 1.176 1.00 59.28 96 GLY A N 1
ATOM 730 C CA . GLY A 1 96 ? -18.008 32.725 1.540 1.00 59.28 96 GLY A CA 1
ATOM 731 C C . GLY A 1 96 ? -19.355 33.253 2.002 1.00 59.28 96 GLY A C 1
ATOM 732 O O . GLY A 1 96 ? -20.381 32.568 1.952 1.00 59.28 96 GLY A O 1
ATOM 733 N N . LYS A 1 97 ? -19.336 34.500 2.466 1.00 60.94 97 LYS A N 1
ATOM 734 C CA . LYS A 1 97 ? -20.535 35.237 2.861 1.00 60.94 97 LYS A CA 1
ATOM 735 C C . LYS A 1 97 ? -20.876 36.246 1.775 1.00 60.94 97 LYS A C 1
ATOM 737 O O . LYS A 1 97 ? -20.002 36.963 1.303 1.00 60.94 97 LYS A O 1
ATOM 742 N N . LEU A 1 98 ? -22.150 36.322 1.405 1.00 52.53 98 LEU A N 1
ATOM 743 C CA . LEU A 1 98 ? -22.614 37.351 0.483 1.00 52.53 98 LEU A CA 1
ATOM 744 C C . LEU A 1 98 ? -22.834 38.670 1.240 1.00 52.53 98 LEU A C 1
ATOM 746 O O . LEU A 1 98 ? -23.644 38.725 2.169 1.00 52.53 98 LEU A O 1
ATOM 750 N N . GLU A 1 99 ? -22.148 39.735 0.834 1.00 63.53 99 GLU A N 1
ATOM 751 C CA . GLU A 1 99 ? -22.322 41.084 1.376 1.00 63.53 99 GLU A CA 1
ATOM 752 C C . GLU A 1 99 ? -22.443 42.096 0.234 1.00 63.53 99 GLU A C 1
ATOM 754 O O . GLU A 1 99 ? -21.546 42.224 -0.590 1.00 63.53 99 GLU A O 1
ATOM 759 N N . ASN A 1 100 ? -23.562 42.828 0.179 1.00 67.56 100 ASN A N 1
ATOM 760 C CA . ASN A 1 100 ? -23.835 43.832 -0.861 1.00 67.56 100 ASN A CA 1
ATOM 761 C C . ASN A 1 100 ? -23.618 43.318 -2.298 1.00 67.56 100 ASN A C 1
ATOM 763 O O . ASN A 1 100 ? -23.032 44.017 -3.115 1.00 67.56 100 ASN A O 1
ATOM 767 N N . ASP A 1 101 ? -24.102 42.107 -2.586 1.00 56.94 101 ASP A N 1
ATOM 768 C CA . ASP A 1 101 ? -23.942 41.412 -3.874 1.00 56.94 101 ASP A CA 1
ATOM 769 C C . ASP A 1 101 ? -22.512 40.970 -4.230 1.00 56.94 101 ASP A C 1
ATOM 771 O O . ASP A 1 101 ? -22.313 40.401 -5.299 1.00 56.94 101 ASP A O 1
ATOM 775 N N . ASN A 1 102 ? -21.555 41.114 -3.309 1.00 53.16 102 ASN A N 1
ATOM 776 C CA . ASN A 1 102 ? -20.205 40.577 -3.445 1.00 53.16 102 ASN A CA 1
ATOM 777 C C . ASN A 1 102 ? -20.055 39.312 -2.590 1.00 53.16 102 ASN A C 1
ATOM 779 O O . ASN A 1 102 ? -20.469 39.279 -1.426 1.00 53.16 102 ASN A O 1
ATOM 783 N N . LEU A 1 103 ? -19.460 38.260 -3.152 1.00 60.19 103 LEU A N 1
ATOM 784 C CA . LEU A 1 103 ? -19.056 37.088 -2.378 1.00 60.19 103 LEU A CA 1
ATOM 785 C C . LEU A 1 103 ? -17.732 37.404 -1.683 1.00 60.19 103 LEU A C 1
ATOM 787 O O . LEU A 1 103 ? -16.712 37.513 -2.352 1.00 60.19 103 LEU A O 1
ATOM 791 N N . ILE A 1 104 ? -17.747 37.521 -0.355 1.00 66.81 104 ILE A N 1
ATOM 792 C CA . ILE A 1 104 ? -16.530 37.656 0.448 1.00 66.81 104 ILE A CA 1
ATOM 793 C C . ILE A 1 104 ? -16.050 36.245 0.819 1.00 66.81 104 ILE A C 1
ATOM 795 O O . ILE A 1 104 ? -16.737 35.565 1.601 1.00 66.81 104 ILE A O 1
ATOM 799 N N . PRO A 1 105 ? -14.923 35.761 0.261 1.00 55.47 105 PRO A N 1
ATOM 800 C CA . PRO A 1 105 ? -14.420 34.422 0.536 1.00 55.47 105 PRO A CA 1
ATOM 801 C C . PRO A 1 105 ? -14.041 34.279 2.015 1.00 55.47 105 PRO A C 1
ATOM 803 O O . PRO A 1 105 ? -13.322 35.101 2.573 1.00 55.47 105 PRO A O 1
ATOM 806 N N . LYS A 1 106 ? -14.501 33.209 2.667 1.00 57.72 106 LYS A N 1
ATOM 807 C CA . LYS A 1 106 ? -13.991 32.784 3.984 1.00 57.72 106 LYS A CA 1
ATOM 808 C C . LYS A 1 106 ? -13.010 31.629 3.863 1.00 57.72 106 LYS A C 1
ATOM 810 O O . LYS A 1 106 ? -12.089 31.513 4.666 1.00 57.72 106 LYS A O 1
ATOM 815 N N . ARG A 1 107 ? -13.243 30.746 2.894 1.00 54.62 107 ARG A N 1
ATOM 816 C CA . ARG A 1 107 ? -12.427 29.566 2.639 1.00 54.62 107 ARG A CA 1
ATOM 817 C C . ARG A 1 107 ? -12.395 29.300 1.143 1.00 54.62 107 ARG A C 1
ATOM 819 O O . ARG A 1 107 ? -13.435 29.250 0.494 1.00 54.62 107 ARG A O 1
ATOM 826 N N . ILE A 1 108 ? -11.192 29.105 0.623 1.00 51.75 108 ILE A N 1
ATOM 827 C CA . ILE A 1 108 ? -10.948 28.693 -0.755 1.00 51.75 108 ILE A CA 1
ATOM 828 C C . ILE A 1 108 ? -10.264 27.333 -0.677 1.00 51.75 108 ILE A C 1
ATOM 830 O O . ILE A 1 108 ? -9.251 27.182 0.007 1.00 51.75 108 ILE A O 1
ATOM 834 N N . ARG A 1 109 ? -10.829 26.328 -1.339 1.00 52.44 109 ARG A N 1
ATOM 835 C CA . ARG A 1 109 ? -10.272 24.981 -1.396 1.00 52.44 109 ARG A CA 1
ATOM 836 C C . ARG A 1 109 ? -10.078 24.584 -2.846 1.00 52.44 109 ARG A C 1
ATOM 838 O O . ARG A 1 109 ? -11.025 24.548 -3.619 1.00 52.44 109 ARG A O 1
ATOM 845 N N . VAL A 1 110 ? -8.852 24.230 -3.210 1.00 49.09 110 VAL A N 1
ATOM 846 C CA . VAL A 1 110 ? -8.597 23.594 -4.501 1.00 49.09 110 VAL A CA 1
ATOM 847 C C . VAL A 1 110 ? -9.169 22.178 -4.442 1.00 49.09 110 VAL A C 1
ATOM 849 O O . VAL A 1 110 ? -8.759 21.364 -3.613 1.00 49.09 110 VAL A O 1
ATOM 852 N N . LEU A 1 111 ? -10.153 21.903 -5.289 1.00 45.56 111 LEU A N 1
ATOM 853 C CA . LEU A 1 111 ? -10.708 20.578 -5.479 1.00 45.56 111 LEU A CA 1
ATOM 854 C C . LEU A 1 111 ? -9.755 19.803 -6.383 1.00 45.56 111 LEU A C 1
ATOM 856 O O . LEU A 1 111 ? -9.559 20.136 -7.555 1.00 45.56 111 LEU A O 1
ATOM 860 N N . GLU A 1 112 ? -9.165 18.742 -5.848 1.00 49.50 112 GLU A N 1
ATOM 861 C CA . GLU A 1 112 ? -8.596 17.722 -6.712 1.00 49.50 112 GLU A CA 1
ATOM 862 C C . GLU A 1 112 ? -9.758 17.060 -7.439 1.00 49.50 112 GLU A C 1
ATOM 864 O O . GLU A 1 112 ? -10.602 16.405 -6.823 1.00 49.50 112 GLU A O 1
ATOM 869 N N . GLN A 1 113 ? -9.837 17.259 -8.757 1.00 37.62 113 GLN A N 1
ATOM 870 C CA . GLN A 1 113 ? -10.624 16.327 -9.539 1.00 37.62 113 GLN A CA 1
ATOM 871 C C . GLN A 1 113 ? -10.019 14.935 -9.308 1.00 37.62 113 GLN A C 1
ATOM 873 O O . GLN A 1 113 ? -8.788 14.815 -9.331 1.00 37.62 113 GLN A O 1
ATOM 878 N N . PRO A 1 114 ? -10.836 13.877 -9.127 1.00 34.78 114 PRO A N 1
ATOM 879 C CA . PRO A 1 114 ? -10.330 12.547 -9.442 1.00 34.78 114 PRO A CA 1
ATOM 880 C C . PRO A 1 114 ? -9.711 12.634 -10.842 1.00 34.78 114 PRO A C 1
ATOM 882 O O . PRO A 1 114 ? -10.271 13.368 -11.668 1.00 34.78 114 PRO A O 1
ATOM 885 N N . PRO A 1 115 ? -8.566 11.982 -11.113 1.00 35.00 115 PRO A N 1
ATOM 886 C CA . PRO A 1 115 ? -7.963 12.043 -12.434 1.00 35.00 115 PRO A CA 1
ATOM 887 C C . PRO A 1 115 ? -9.064 11.844 -13.475 1.00 35.00 115 PRO A C 1
ATOM 889 O O . PRO A 1 115 ? -9.796 10.853 -13.426 1.00 35.00 115 PRO A O 1
ATOM 892 N N . GLN A 1 116 ? -9.253 12.832 -14.359 1.00 31.33 116 GLN A N 1
ATOM 893 C CA . GLN A 1 116 ? -10.074 12.636 -15.546 1.00 31.33 116 GLN A CA 1
ATOM 894 C C . GLN A 1 116 ? -9.307 11.692 -16.462 1.00 31.33 116 GLN A C 1
ATOM 896 O O . GLN A 1 116 ? -8.746 12.077 -17.488 1.00 31.33 116 GLN A O 1
ATOM 901 N N . ASP A 1 117 ? -9.301 10.423 -16.084 1.00 41.03 117 ASP A N 1
ATOM 902 C CA . ASP A 1 117 ? -9.057 9.350 -17.006 1.00 41.03 117 ASP A CA 1
ATOM 903 C C . ASP A 1 117 ? -10.277 9.337 -17.919 1.00 41.03 117 ASP A C 1
ATOM 905 O O . ASP A 1 117 ? -11.329 8.765 -17.627 1.00 41.03 117 ASP A O 1
ATOM 909 N N . LYS A 1 118 ? -10.145 10.011 -19.067 1.00 31.44 118 LYS A N 1
ATOM 910 C CA . LYS A 1 118 ? -10.849 9.546 -20.255 1.00 31.44 118 LYS A CA 1
ATOM 911 C C . LYS A 1 118 ? -10.508 8.067 -20.347 1.00 31.44 118 LYS A C 1
ATOM 913 O O . LYS A 1 118 ? -9.383 7.717 -20.698 1.00 31.44 118 LYS A O 1
ATOM 918 N N . VAL A 1 119 ? -11.471 7.226 -19.984 1.00 31.28 119 VAL A N 1
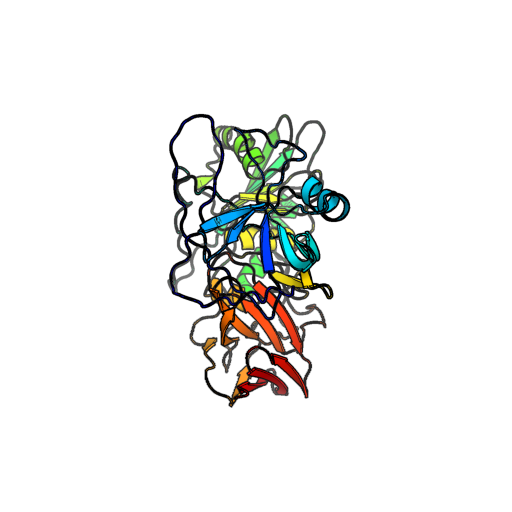ATOM 919 C CA . VAL A 1 119 ? -11.473 5.810 -20.313 1.00 31.28 119 VAL A CA 1
ATOM 920 C C . VAL A 1 119 ? -11.334 5.767 -21.823 1.00 31.28 119 VAL A C 1
ATOM 922 O O . VAL A 1 119 ? -12.300 5.951 -22.564 1.00 31.28 119 VAL A O 1
ATOM 925 N N . ASP A 1 120 ? -10.102 5.616 -22.293 1.00 31.80 120 ASP A N 1
ATOM 926 C CA . ASP A 1 120 ? -9.867 5.287 -23.674 1.00 31.80 120 ASP A CA 1
ATOM 927 C C . ASP A 1 120 ? -10.393 3.866 -23.836 1.00 31.80 120 ASP A C 1
ATOM 929 O O . ASP A 1 120 ? -9.727 2.883 -23.523 1.00 31.80 120 ASP A O 1
ATOM 933 N N . SER A 1 121 ? -11.643 3.768 -24.283 1.00 32.22 121 SER A N 1
ATOM 934 C CA . SER A 1 121 ? -12.311 2.506 -24.609 1.00 32.22 121 SER A CA 1
ATOM 935 C C . SER A 1 121 ? -11.558 1.665 -25.656 1.00 32.22 121 SER A C 1
ATOM 937 O O . SER A 1 121 ? -11.976 0.545 -25.947 1.00 32.22 121 SER A O 1
ATOM 939 N N . SER A 1 122 ? -10.446 2.171 -26.212 1.00 30.86 122 SER A N 1
ATOM 940 C CA . SER A 1 122 ? -9.548 1.436 -27.101 1.00 30.86 122 SER A CA 1
ATOM 941 C C . SER A 1 122 ? -8.337 0.792 -26.404 1.00 30.86 122 SER A C 1
ATOM 943 O O . SER A 1 122 ? -7.739 -0.132 -26.965 1.00 30.86 122 SER A O 1
ATOM 945 N N . ALA A 1 123 ? -8.019 1.166 -25.158 1.00 32.19 123 ALA A N 1
ATOM 946 C CA . ALA A 1 123 ? -7.080 0.425 -24.326 1.00 32.19 123 ALA A CA 1
ATOM 947 C C . ALA A 1 123 ? -7.820 -0.761 -23.703 1.00 32.19 123 ALA A C 1
ATOM 949 O O . ALA A 1 123 ? -8.480 -0.659 -22.670 1.00 32.19 123 ALA A O 1
ATOM 950 N N . LYS A 1 124 ? -7.735 -1.912 -24.371 1.00 31.47 124 LYS A N 1
ATOM 951 C CA . LYS A 1 124 ? -8.133 -3.198 -23.800 1.00 31.47 124 LYS A CA 1
ATOM 952 C C . LYS A 1 124 ? -7.501 -3.293 -22.411 1.00 31.47 124 LYS A C 1
ATOM 954 O O . LYS A 1 124 ? -6.273 -3.298 -22.326 1.00 31.47 124 LYS A O 1
ATOM 959 N N . ALA A 1 125 ? -8.330 -3.337 -21.364 1.00 27.41 125 ALA A N 1
ATOM 960 C CA . ALA A 1 125 ? -7.875 -3.604 -20.007 1.00 27.41 125 ALA A CA 1
ATOM 961 C C . ALA A 1 125 ? -6.833 -4.734 -20.073 1.00 27.41 125 ALA A C 1
ATOM 963 O O . ALA A 1 125 ? -7.134 -5.765 -20.701 1.00 27.41 125 ALA A O 1
ATOM 964 N N . PRO A 1 126 ? -5.616 -4.568 -19.515 1.00 37.00 126 PRO A N 1
ATOM 965 C CA . PRO A 1 126 ? -4.799 -5.733 -19.240 1.00 37.00 126 PRO A CA 1
ATOM 966 C C . PRO A 1 126 ? -5.696 -6.620 -18.388 1.00 37.00 126 PRO A C 1
ATOM 968 O O . PRO A 1 126 ? -6.243 -6.183 -17.377 1.00 37.00 126 PRO A O 1
ATOM 971 N N . GLY A 1 127 ? -6.041 -7.776 -18.958 1.00 31.23 127 GLY A N 1
ATOM 972 C CA . GLY A 1 127 ? -7.181 -8.554 -18.510 1.00 31.23 127 GLY A CA 1
ATOM 973 C C . GLY A 1 127 ? -7.091 -8.807 -17.018 1.00 31.23 127 GLY A C 1
ATOM 974 O O . GLY A 1 127 ? -5.991 -8.957 -16.495 1.00 31.23 127 GLY A O 1
ATOM 975 N N . GLY A 1 128 ? -8.254 -8.903 -16.370 1.00 34.19 128 GLY A N 1
ATOM 976 C CA . GLY A 1 128 ? -8.385 -9.552 -15.074 1.00 34.19 128 GLY A CA 1
ATOM 977 C C . GLY A 1 128 ? -7.637 -10.883 -15.106 1.00 34.19 128 GLY A C 1
ATOM 978 O O . GLY A 1 128 ? -8.137 -11.904 -15.578 1.00 34.19 128 GLY A O 1
ATOM 979 N N . GLY A 1 129 ? -6.385 -10.829 -14.675 1.00 33.25 129 GLY A N 1
ATOM 980 C CA . GLY A 1 129 ? -5.417 -11.898 -14.707 1.00 33.25 129 GLY A CA 1
ATOM 981 C C . GLY A 1 129 ? -5.326 -12.455 -13.308 1.00 33.25 129 GLY A C 1
ATOM 982 O O . GLY A 1 129 ? -4.417 -12.129 -12.567 1.00 33.25 129 GLY A O 1
ATOM 983 N N . ARG A 1 130 ? -6.305 -13.294 -12.959 1.00 40.56 130 ARG A N 1
ATOM 984 C CA . ARG A 1 130 ? -6.163 -14.355 -11.950 1.00 40.56 130 ARG A CA 1
ATOM 985 C C . ARG A 1 130 ? -5.656 -13.914 -10.563 1.00 40.56 130 ARG A C 1
ATOM 987 O O . ARG A 1 130 ? -4.774 -14.544 -10.002 1.00 40.56 130 ARG A O 1
ATOM 994 N N . GLY A 1 131 ? -6.306 -12.924 -9.956 1.00 38.25 131 GLY A N 1
ATOM 995 C CA . GLY A 1 131 ? -6.296 -12.737 -8.493 1.00 38.25 131 GLY A CA 1
ATOM 996 C C . GLY A 1 131 ? -7.434 -13.483 -7.775 1.00 38.25 131 GLY A C 1
ATOM 997 O O . GLY A 1 131 ? -7.767 -13.171 -6.637 1.00 38.25 131 GLY A O 1
ATOM 998 N N . GLY A 1 132 ? -8.100 -14.416 -8.462 1.00 32.66 132 GLY A N 1
ATOM 999 C CA . GLY A 1 132 ? -9.233 -15.173 -7.940 1.00 32.66 132 GLY A CA 1
ATOM 1000 C C . GLY A 1 132 ? -8.793 -16.493 -7.323 1.00 32.66 132 GLY A C 1
ATOM 1001 O O . GLY A 1 132 ? -8.620 -17.465 -8.039 1.00 32.66 132 GLY A O 1
ATOM 1002 N N . ASN A 1 133 ? -8.624 -16.491 -6.003 1.00 39.88 133 ASN A N 1
ATOM 1003 C CA . ASN A 1 133 ? -9.088 -17.519 -5.068 1.00 39.88 133 ASN A CA 1
ATOM 1004 C C . ASN A 1 133 ? -9.105 -18.992 -5.540 1.00 39.88 133 ASN A C 1
ATOM 1006 O O . ASN A 1 133 ? -10.155 -19.627 -5.484 1.00 39.88 133 ASN A O 1
ATOM 1010 N N . ASP A 1 134 ? -7.948 -19.557 -5.876 1.00 33.44 134 ASP A N 1
ATOM 1011 C CA . ASP A 1 134 ? -7.767 -21.009 -5.927 1.00 33.44 134 ASP A CA 1
ATOM 1012 C C . ASP A 1 134 ? -6.691 -21.378 -4.901 1.00 33.44 134 ASP A C 1
ATOM 1014 O O . ASP A 1 134 ? -5.551 -20.930 -4.996 1.00 33.44 134 ASP A O 1
ATOM 1018 N N . GLY A 1 135 ? -7.043 -22.181 -3.896 1.00 38.06 135 GLY A N 1
ATOM 1019 C CA . GLY A 1 135 ? -6.121 -22.719 -2.889 1.00 38.06 135 GLY A CA 1
ATOM 1020 C C . GLY A 1 135 ? -5.106 -23.722 -3.456 1.00 38.06 135 GLY A C 1
ATOM 1021 O O . GLY A 1 135 ? -5.022 -24.850 -2.979 1.00 38.06 135 GLY A O 1
ATOM 1022 N N . GLY A 1 136 ? -4.337 -23.328 -4.470 1.00 32.31 136 GLY A N 1
ATOM 1023 C CA . GLY A 1 136 ? -3.235 -24.076 -5.068 1.00 32.31 136 GLY A CA 1
ATOM 1024 C C . GLY A 1 136 ? -2.154 -23.099 -5.528 1.00 32.31 136 GLY A C 1
ATOM 1025 O O . GLY A 1 136 ? -2.472 -22.113 -6.179 1.00 32.31 136 GLY A O 1
ATOM 1026 N N . GLY A 1 137 ? -0.894 -23.351 -5.157 1.00 37.75 137 GLY A N 1
ATOM 1027 C CA . GLY A 1 137 ? 0.241 -22.430 -5.321 1.00 37.75 137 GLY A CA 1
ATOM 1028 C C . GLY A 1 137 ? 0.347 -21.788 -6.709 1.00 37.75 137 GLY A C 1
ATOM 1029 O O . GLY A 1 137 ? 0.922 -22.366 -7.634 1.00 37.75 137 GLY A O 1
ATOM 1030 N N . GLY A 1 138 ? -0.220 -20.587 -6.843 1.00 49.84 138 GLY A N 1
ATOM 1031 C CA . GLY A 1 138 ? -0.202 -19.793 -8.062 1.00 49.84 138 GLY A CA 1
ATOM 1032 C C . GLY A 1 138 ? 1.202 -19.275 -8.353 1.00 49.84 138 GLY A C 1
ATOM 1033 O O . GLY A 1 138 ? 1.948 -18.910 -7.446 1.00 49.84 138 GLY A O 1
ATOM 1034 N N . LYS A 1 139 ? 1.578 -19.253 -9.633 1.00 67.88 139 LYS A N 1
ATOM 1035 C CA . LYS A 1 139 ? 2.807 -18.589 -10.080 1.00 67.88 139 LYS A CA 1
ATOM 1036 C C . LYS A 1 139 ? 2.713 -17.103 -9.713 1.00 67.88 139 LYS A C 1
ATOM 1038 O O . LYS A 1 139 ? 1.715 -16.476 -10.053 1.00 67.88 139 LYS A O 1
ATOM 1043 N N . GLY A 1 140 ? 3.722 -16.574 -9.020 1.00 90.69 140 GLY A N 1
ATOM 1044 C CA . GLY A 1 140 ? 3.804 -15.147 -8.698 1.00 90.69 140 GLY A CA 1
ATOM 1045 C C . GLY A 1 140 ? 3.892 -14.266 -9.948 1.00 90.69 140 GLY A C 1
ATOM 1046 O O . GLY A 1 140 ? 4.190 -14.761 -11.038 1.00 90.69 140 GLY A O 1
ATOM 1047 N N . ALA A 1 141 ? 3.671 -12.965 -9.769 1.00 96.25 141 ALA A N 1
ATOM 1048 C CA . ALA A 1 141 ? 3.696 -11.971 -10.835 1.00 96.25 141 ALA A CA 1
ATOM 1049 C C . ALA A 1 141 ? 5.060 -11.918 -11.543 1.00 96.25 141 ALA A C 1
ATOM 1051 O O . ALA A 1 141 ? 6.120 -12.058 -10.927 1.00 96.25 141 ALA A O 1
ATOM 1052 N N . SER A 1 142 ? 5.028 -11.710 -12.850 1.00 97.56 142 SER A N 1
ATOM 1053 C CA . SER A 1 142 ? 6.193 -11.587 -13.717 1.00 97.56 142 SER A CA 1
ATOM 1054 C C . SER A 1 142 ? 6.477 -10.121 -14.049 1.00 97.56 142 SER A C 1
ATOM 1056 O O . SER A 1 142 ? 5.573 -9.372 -14.418 1.00 97.56 142 SER A O 1
ATOM 1058 N N . ILE A 1 143 ? 7.743 -9.714 -13.938 1.00 98.12 143 ILE A N 1
ATOM 1059 C CA . ILE A 1 143 ? 8.183 -8.333 -14.165 1.00 98.12 143 ILE A CA 1
ATOM 1060 C C . ILE A 1 143 ? 9.157 -8.276 -15.342 1.00 98.12 143 ILE A C 1
ATOM 1062 O O . ILE A 1 143 ? 10.121 -9.043 -15.393 1.00 98.12 143 ILE A O 1
ATOM 1066 N N . LEU A 1 144 ? 8.931 -7.338 -16.263 1.00 98.44 144 LEU A N 1
ATOM 1067 C CA . LEU A 1 144 ? 9.947 -6.881 -17.212 1.00 98.44 144 LEU A CA 1
ATOM 1068 C C . LEU A 1 144 ? 10.620 -5.625 -16.654 1.00 98.44 144 LEU A C 1
ATOM 1070 O O . LEU A 1 144 ? 10.012 -4.557 -16.622 1.00 98.44 144 LEU A O 1
ATOM 1074 N N . LEU A 1 145 ? 11.871 -5.758 -16.229 1.00 98.12 145 LEU A N 1
ATOM 1075 C CA . LEU A 1 145 ? 12.718 -4.654 -15.802 1.00 98.12 145 LEU A CA 1
ATOM 1076 C C . LEU A 1 145 ? 13.465 -4.092 -17.016 1.00 98.12 145 LEU A C 1
ATOM 1078 O O . LEU A 1 145 ? 14.108 -4.829 -17.760 1.00 98.12 145 LEU A O 1
ATOM 1082 N N . VAL A 1 146 ? 13.392 -2.786 -17.232 1.00 98.31 146 VAL A N 1
ATOM 1083 C CA . VAL A 1 146 ? 14.029 -2.133 -18.375 1.00 98.31 146 VAL A CA 1
ATOM 1084 C C . VAL A 1 146 ? 14.858 -0.963 -17.876 1.00 98.31 146 VAL A C 1
ATOM 1086 O O . VAL A 1 146 ? 14.308 0.046 -17.436 1.00 98.31 146 VAL A O 1
ATOM 1089 N N . MET A 1 147 ? 16.179 -1.080 -17.979 1.00 97.94 147 MET A N 1
ATOM 1090 C CA . MET A 1 147 ? 17.094 0.022 -17.696 1.00 97.94 147 MET A CA 1
ATOM 1091 C C . MET A 1 147 ? 17.105 0.968 -18.895 1.00 97.94 147 MET A C 1
ATOM 1093 O O . MET A 1 147 ? 17.406 0.556 -20.018 1.00 97.94 147 MET A O 1
ATOM 1097 N N . VAL A 1 148 ? 16.748 2.229 -18.676 1.00 97.75 148 VAL A N 1
ATOM 1098 C CA . VAL A 1 148 ? 16.558 3.216 -19.740 1.00 97.75 148 VAL A CA 1
ATOM 1099 C C . VAL A 1 148 ? 17.595 4.318 -19.618 1.00 97.75 148 VAL A C 1
ATOM 1101 O O . VAL A 1 148 ? 17.665 5.011 -18.605 1.00 97.75 148 VAL A O 1
ATOM 1104 N N . SER A 1 149 ? 18.358 4.520 -20.687 1.00 97.06 149 SER A N 1
ATOM 1105 C CA . SER A 1 149 ? 19.343 5.597 -20.800 1.00 97.06 149 SER A CA 1
ATOM 1106 C C . SER A 1 149 ? 19.083 6.479 -22.022 1.00 97.06 149 SER A C 1
ATOM 1108 O O . SER A 1 149 ? 18.425 6.071 -22.983 1.00 97.06 149 SER A O 1
ATOM 1110 N N . ASP A 1 150 ? 19.610 7.699 -21.980 1.00 95.88 150 ASP A N 1
ATOM 1111 C CA . ASP A 1 150 ? 19.775 8.571 -23.141 1.00 95.88 150 ASP A CA 1
ATOM 1112 C C . ASP A 1 150 ? 21.191 9.179 -23.168 1.00 95.88 150 ASP A C 1
ATOM 1114 O O . ASP A 1 150 ? 22.078 8.774 -22.416 1.00 95.88 150 ASP A O 1
ATOM 1118 N N . ALA A 1 151 ? 21.446 10.124 -24.079 1.00 94.19 151 ALA A N 1
ATOM 1119 C CA . ALA A 1 151 ? 22.760 10.755 -24.230 1.00 94.19 151 ALA A CA 1
ATOM 1120 C C . ALA A 1 151 ? 23.244 11.522 -22.986 1.00 94.19 151 ALA A C 1
ATOM 1122 O O . ALA A 1 151 ? 24.447 11.720 -22.828 1.00 94.19 151 ALA A O 1
ATOM 1123 N N . ASN A 1 152 ? 22.325 11.981 -22.136 1.00 92.38 152 ASN A N 1
ATOM 1124 C CA . ASN A 1 152 ? 22.600 12.889 -21.024 1.00 92.38 152 ASN A CA 1
ATOM 1125 C C . ASN A 1 152 ? 22.294 12.262 -19.661 1.00 92.38 152 ASN A C 1
ATOM 1127 O O . ASN A 1 152 ? 22.533 12.886 -18.629 1.00 92.38 152 ASN A O 1
ATOM 1131 N N . SER A 1 153 ? 21.687 11.079 -19.632 1.00 92.00 153 SER A N 1
ATOM 1132 C CA . SER A 1 153 ? 21.120 10.497 -18.424 1.00 92.00 153 SER A CA 1
ATOM 1133 C C . SER A 1 153 ? 21.203 8.978 -18.465 1.00 92.00 153 SER A C 1
ATOM 1135 O O . SER A 1 153 ? 20.657 8.322 -19.350 1.00 92.00 153 SER A O 1
ATOM 1137 N N . VAL A 1 154 ? 21.872 8.421 -17.461 1.00 93.44 154 VAL A N 1
ATOM 1138 C CA . VAL A 1 154 ? 22.011 6.979 -17.241 1.00 93.44 154 VAL A CA 1
ATOM 1139 C C . VAL A 1 154 ? 21.538 6.690 -15.815 1.00 93.44 154 VAL A C 1
ATOM 1141 O O . VAL A 1 154 ? 21.857 7.485 -14.923 1.00 93.44 154 VAL A O 1
ATOM 1144 N N . PRO A 1 155 ? 20.768 5.610 -15.575 1.00 94.31 155 PRO A N 1
ATOM 1145 C CA . PRO A 1 155 ? 20.448 5.175 -14.222 1.00 94.31 155 PRO A CA 1
ATOM 1146 C C . PRO A 1 155 ? 21.721 5.069 -13.382 1.00 94.31 155 PRO A C 1
ATOM 1148 O O . PRO A 1 155 ? 22.752 4.592 -13.851 1.00 94.31 155 PRO A O 1
ATOM 1151 N N . ASN A 1 156 ? 21.663 5.520 -12.134 1.00 91.81 156 ASN A N 1
ATOM 1152 C CA . ASN A 1 156 ? 22.801 5.480 -11.214 1.00 91.81 156 ASN A CA 1
ATOM 1153 C C . ASN A 1 156 ? 22.941 4.123 -10.500 1.00 91.81 156 ASN A C 1
ATOM 1155 O O . ASN A 1 156 ? 23.590 4.047 -9.460 1.00 91.81 156 ASN A O 1
ATOM 1159 N N . CYS A 1 157 ? 22.328 3.080 -11.056 1.00 92.69 157 CYS A N 1
ATOM 1160 C CA . CYS A 1 157 ? 22.324 1.714 -10.561 1.00 92.69 157 CYS A CA 1
ATOM 1161 C C . CYS A 1 157 ? 22.333 0.720 -11.724 1.00 92.69 157 CYS A C 1
ATOM 1163 O O . CYS A 1 157 ? 22.044 1.055 -12.876 1.00 92.69 157 CYS A O 1
ATOM 1165 N N . SER A 1 158 ? 22.632 -0.524 -11.393 1.00 94.31 158 SER A N 1
ATOM 1166 C CA . SER A 1 158 ? 22.579 -1.683 -12.269 1.00 94.31 158 SER A CA 1
ATOM 1167 C C . SER A 1 158 ? 21.212 -2.368 -12.228 1.00 94.31 158 SER A C 1
ATOM 1169 O O . SER A 1 158 ? 20.467 -2.266 -11.254 1.00 94.31 158 SER A O 1
ATOM 1171 N N . ALA A 1 159 ? 20.906 -3.146 -13.270 1.00 95.25 159 ALA A N 1
ATOM 1172 C CA . ALA A 1 159 ? 19.735 -4.021 -13.262 1.00 95.25 159 ALA A CA 1
ATOM 1173 C C . ALA A 1 159 ? 19.766 -5.016 -12.087 1.00 95.25 159 ALA A C 1
ATOM 1175 O O . ALA A 1 159 ? 18.727 -5.284 -11.500 1.00 95.25 159 ALA A O 1
ATOM 1176 N N . ALA A 1 160 ? 20.950 -5.514 -11.715 1.00 94.75 160 ALA A N 1
ATOM 1177 C CA . ALA A 1 160 ? 21.113 -6.475 -10.626 1.00 94.75 160 ALA A CA 1
ATOM 1178 C C . ALA A 1 160 ? 20.721 -5.896 -9.256 1.00 94.75 160 ALA A C 1
ATOM 1180 O O . ALA A 1 160 ? 20.114 -6.598 -8.458 1.00 94.75 160 ALA A O 1
ATOM 1181 N N . GLU A 1 161 ? 21.022 -4.620 -8.995 1.00 93.81 161 GLU A N 1
ATOM 1182 C CA . GLU A 1 161 ? 20.607 -3.948 -7.754 1.00 93.81 161 GLU A CA 1
ATOM 1183 C C . GLU A 1 161 ? 19.081 -3.828 -7.662 1.00 93.81 161 GLU A C 1
ATOM 1185 O O . GLU A 1 161 ? 18.506 -4.079 -6.608 1.00 93.81 161 GLU A O 1
ATOM 1190 N N . ILE A 1 162 ? 18.406 -3.518 -8.773 1.00 94.88 162 ILE A N 1
ATOM 1191 C CA . ILE A 1 162 ? 16.937 -3.461 -8.805 1.00 94.88 162 ILE A CA 1
ATOM 1192 C C . ILE A 1 162 ? 16.321 -4.861 -8.734 1.00 94.88 162 ILE A C 1
ATOM 1194 O O . ILE A 1 162 ? 15.292 -5.055 -8.097 1.00 94.88 162 ILE A O 1
ATOM 1198 N N . GLU A 1 163 ? 16.926 -5.856 -9.383 1.00 95.19 163 GLU A N 1
ATOM 1199 C CA . GLU A 1 163 ? 16.489 -7.249 -9.266 1.00 95.19 163 GLU A CA 1
ATOM 1200 C C . GLU A 1 163 ? 16.590 -7.754 -7.822 1.00 95.19 163 GLU A C 1
ATOM 1202 O O . GLU A 1 163 ? 15.678 -8.447 -7.366 1.00 95.19 163 GLU A O 1
ATOM 1207 N N . ASP A 1 164 ? 17.644 -7.378 -7.094 1.00 93.62 164 ASP A N 1
ATOM 1208 C CA . ASP A 1 164 ? 17.802 -7.698 -5.673 1.00 93.62 164 ASP A CA 1
ATOM 1209 C C . ASP A 1 164 ? 16.740 -6.997 -4.806 1.00 93.62 164 ASP A C 1
ATOM 1211 O O . ASP A 1 164 ? 16.107 -7.640 -3.970 1.00 93.62 164 ASP A O 1
ATOM 1215 N N . ASP A 1 165 ? 16.433 -5.725 -5.074 1.00 93.62 165 ASP A N 1
ATOM 1216 C CA . ASP A 1 165 ? 15.323 -5.022 -4.410 1.00 93.62 165 ASP A CA 1
ATOM 1217 C C . ASP A 1 165 ? 13.952 -5.662 -4.714 1.00 93.62 165 ASP A C 1
ATOM 1219 O O . ASP A 1 165 ? 13.081 -5.758 -3.847 1.00 93.62 165 ASP A O 1
ATOM 1223 N N . LEU A 1 166 ? 13.743 -6.169 -5.931 1.00 95.50 166 LEU A N 1
ATOM 1224 C CA . LEU A 1 166 ? 12.470 -6.774 -6.324 1.00 95.50 166 LEU A CA 1
ATOM 1225 C C . LEU A 1 166 ? 12.280 -8.187 -5.765 1.00 95.50 166 LEU A C 1
ATOM 1227 O O . LEU A 1 166 ? 11.205 -8.497 -5.249 1.00 95.50 166 LEU A O 1
ATOM 1231 N N . ILE A 1 167 ? 13.273 -9.067 -5.919 1.00 95.81 167 ILE A N 1
ATOM 1232 C CA . ILE A 1 167 ? 13.152 -10.512 -5.642 1.00 95.81 167 ILE A CA 1
ATOM 1233 C C . ILE A 1 167 ? 14.340 -11.109 -4.876 1.00 95.81 167 ILE A C 1
ATOM 1235 O O . ILE A 1 167 ? 14.398 -12.336 -4.730 1.00 95.81 167 ILE A O 1
ATOM 1239 N N . GLY A 1 168 ? 15.279 -10.280 -4.423 1.00 92.56 168 GLY A N 1
ATOM 1240 C CA . GLY A 1 168 ? 16.451 -10.700 -3.666 1.00 92.56 168 GLY A CA 1
ATOM 1241 C C . GLY A 1 168 ? 16.108 -11.316 -2.306 1.00 92.56 168 GLY A C 1
ATOM 1242 O O . GLY A 1 168 ? 14.951 -11.338 -1.880 1.00 92.56 168 GLY A O 1
ATOM 1243 N N . PRO A 1 169 ? 17.114 -11.860 -1.604 1.00 90.19 169 PRO A N 1
ATOM 1244 C CA . PRO A 1 169 ? 16.919 -12.569 -0.343 1.00 90.19 169 PRO A CA 1
ATOM 1245 C C . PRO A 1 169 ? 16.694 -11.632 0.852 1.00 90.19 169 PRO A C 1
ATOM 1247 O O . PRO A 1 169 ? 16.484 -12.124 1.958 1.00 90.19 169 PRO A O 1
ATOM 1250 N N . SER A 1 170 ? 16.779 -10.310 0.658 1.00 86.94 170 SER A N 1
ATOM 1251 C CA . SER A 1 170 ? 16.492 -9.330 1.705 1.00 86.94 170 SER A CA 1
ATOM 1252 C C . SER A 1 170 ? 15.051 -9.470 2.205 1.00 86.94 170 SER A C 1
ATOM 1254 O O . SER A 1 170 ? 14.116 -9.605 1.404 1.00 86.94 170 SER A O 1
ATOM 1256 N N . GLY A 1 171 ? 14.871 -9.361 3.525 1.00 86.38 171 GLY A N 1
ATOM 1257 C CA . GLY A 1 171 ? 13.550 -9.270 4.153 1.00 86.38 171 GLY A CA 1
ATOM 1258 C C . GLY A 1 171 ? 12.768 -8.022 3.724 1.00 86.38 171 GLY A C 1
ATOM 1259 O O . GLY A 1 171 ? 11.546 -7.991 3.801 1.00 86.38 171 GLY A O 1
ATOM 1260 N N . GLU A 1 172 ? 13.440 -7.015 3.170 1.00 89.81 172 GLU A N 1
ATOM 1261 C CA . GLU A 1 172 ? 12.795 -5.804 2.651 1.00 89.81 172 GLU A CA 1
ATOM 1262 C C . GLU A 1 172 ? 12.512 -5.863 1.142 1.00 89.81 172 GLU A C 1
ATOM 1264 O O . GLU A 1 172 ? 12.018 -4.890 0.577 1.00 89.81 172 GLU A O 1
ATOM 1269 N N . SER A 1 173 ? 12.804 -6.981 0.464 1.00 94.31 173 SER A N 1
ATOM 1270 C CA . SER A 1 173 ? 12.527 -7.082 -0.973 1.00 94.31 173 SER A CA 1
ATOM 1271 C C . SER A 1 173 ? 11.039 -6.881 -1.270 1.00 94.31 173 SER A C 1
ATOM 1273 O O . SER A 1 173 ? 10.164 -7.315 -0.515 1.00 94.31 173 SER A O 1
ATOM 1275 N N . THR A 1 174 ? 10.728 -6.293 -2.424 1.00 95.81 174 THR A N 1
ATOM 1276 C CA . THR A 1 174 ? 9.346 -6.051 -2.867 1.00 95.81 174 THR A CA 1
ATOM 1277 C C . THR A 1 174 ? 8.532 -7.353 -2.896 1.00 95.81 174 THR A C 1
ATOM 1279 O O . THR A 1 174 ? 7.352 -7.385 -2.536 1.00 95.81 174 THR A O 1
ATOM 1282 N N . LYS A 1 175 ? 9.167 -8.472 -3.266 1.00 96.19 175 LYS A N 1
ATOM 1283 C CA . LYS A 1 175 ? 8.584 -9.812 -3.180 1.00 96.19 175 LYS A CA 1
ATOM 1284 C C . LYS A 1 175 ? 8.205 -10.178 -1.749 1.00 96.19 175 LYS A C 1
ATOM 1286 O O . LYS A 1 175 ? 7.087 -10.660 -1.546 1.00 96.19 175 LYS A O 1
ATOM 1291 N N . ASN A 1 176 ? 9.114 -10.014 -0.788 1.00 95.19 176 ASN A N 1
ATOM 1292 C CA . ASN A 1 176 ? 8.841 -10.357 0.603 1.00 95.19 176 ASN A CA 1
ATOM 1293 C C . ASN A 1 176 ? 7.747 -9.458 1.179 1.00 95.19 176 ASN A C 1
ATOM 1295 O O . ASN A 1 176 ? 6.760 -9.973 1.702 1.00 95.19 176 ASN A O 1
ATOM 1299 N N . PHE A 1 177 ? 7.852 -8.146 0.937 1.00 96.44 177 PHE A N 1
ATOM 1300 C CA . PHE A 1 177 ? 6.840 -7.155 1.287 1.00 96.44 177 PHE A CA 1
ATOM 1301 C C . PHE A 1 177 ? 5.440 -7.612 0.871 1.00 96.44 177 PHE A C 1
ATOM 1303 O O . PHE A 1 177 ? 4.556 -7.765 1.715 1.00 96.44 177 PHE A O 1
ATOM 1310 N N . PHE A 1 178 ? 5.244 -7.908 -0.420 1.00 97.19 178 PHE A N 1
ATOM 1311 C CA . PHE A 1 178 ? 3.943 -8.332 -0.927 1.00 97.19 178 PHE A CA 1
ATOM 1312 C C . PHE A 1 178 ? 3.510 -9.701 -0.410 1.00 97.19 178 PHE A C 1
ATOM 1314 O O . PHE A 1 178 ? 2.326 -9.900 -0.136 1.00 97.19 178 PHE A O 1
ATOM 1321 N N . THR A 1 179 ? 4.445 -10.635 -0.237 1.00 95.50 179 THR A N 1
ATOM 1322 C CA . THR A 1 179 ? 4.137 -11.972 0.285 1.00 95.50 179 THR A CA 1
ATOM 1323 C C . THR A 1 179 ? 3.601 -11.893 1.713 1.00 95.50 179 THR A C 1
ATOM 1325 O O . THR A 1 179 ? 2.593 -12.531 2.015 1.00 95.50 179 THR A O 1
ATOM 1328 N N . LEU A 1 180 ? 4.224 -11.081 2.570 1.00 94.38 180 LEU A N 1
ATOM 1329 C CA . LEU A 1 180 ? 3.817 -10.893 3.962 1.00 94.38 180 LEU A CA 1
ATOM 1330 C C . LEU A 1 180 ? 2.510 -10.099 4.059 1.00 94.38 180 LEU A C 1
ATOM 1332 O O . LEU A 1 180 ? 1.507 -10.616 4.553 1.00 94.38 180 LEU A O 1
ATOM 1336 N N . THR A 1 181 ? 2.471 -8.897 3.479 1.00 95.31 181 THR A N 1
ATOM 1337 C CA . THR A 1 181 ? 1.329 -7.972 3.592 1.00 95.31 181 THR A CA 1
ATOM 1338 C C . THR A 1 181 ? 0.031 -8.536 2.988 1.00 95.31 181 THR A C 1
ATOM 1340 O O . THR A 1 181 ? -1.071 -8.254 3.464 1.00 95.31 181 THR A O 1
ATOM 1343 N N . SER A 1 182 ? 0.145 -9.375 1.949 1.00 96.00 182 SER A N 1
ATOM 1344 C CA . SER A 1 182 ? -0.997 -10.031 1.300 1.00 96.00 182 SER A CA 1
ATOM 1345 C C . SER A 1 182 ? -1.340 -11.397 1.890 1.00 96.00 182 SER A C 1
ATOM 1347 O O . SER A 1 182 ? -2.303 -12.029 1.444 1.00 96.00 182 SER A O 1
ATOM 1349 N N . LYS A 1 183 ? -0.558 -11.883 2.864 1.00 93.75 183 LYS A N 1
ATOM 1350 C CA . LYS A 1 183 ? -0.684 -13.229 3.439 1.00 93.75 183 LYS A CA 1
ATOM 1351 C C . LYS A 1 183 ? -0.582 -14.328 2.376 1.00 93.75 183 LYS A C 1
ATOM 1353 O O . LYS A 1 183 ? -1.383 -15.263 2.330 1.00 93.75 183 LYS A O 1
ATOM 1358 N N . GLY A 1 184 ? 0.372 -14.164 1.462 1.00 93.69 184 GLY A N 1
ATOM 1359 C CA . GLY A 1 184 ? 0.646 -15.075 0.352 1.00 93.69 184 GLY A CA 1
ATOM 1360 C C . GLY A 1 184 ? -0.352 -15.012 -0.808 1.00 93.69 184 GLY A C 1
ATOM 1361 O O . GLY A 1 184 ? -0.243 -15.815 -1.733 1.00 93.69 184 GLY A O 1
ATOM 1362 N N . LYS A 1 185 ? -1.319 -14.084 -0.798 1.00 93.88 185 LYS A N 1
ATOM 1363 C CA . LYS A 1 185 ? -2.291 -13.918 -1.897 1.00 93.88 185 LYS A CA 1
ATOM 1364 C C . LYS A 1 185 ? -1.703 -13.217 -3.119 1.00 93.88 185 LYS A C 1
ATOM 1366 O O . LYS A 1 185 ? -2.257 -13.333 -4.208 1.00 93.88 185 LYS A O 1
ATOM 1371 N N . PHE A 1 186 ? -0.599 -12.501 -2.945 1.00 95.75 186 PHE A N 1
ATOM 1372 C CA . PHE A 1 186 ? 0.164 -11.869 -4.008 1.00 95.75 186 PHE A CA 1
ATOM 1373 C C . PHE A 1 186 ? 1.665 -11.970 -3.708 1.00 95.75 186 PHE A C 1
ATOM 1375 O O . PHE A 1 186 ? 2.104 -11.850 -2.567 1.00 95.75 186 PHE A O 1
ATOM 1382 N N . THR A 1 187 ? 2.462 -12.226 -4.741 1.00 96.12 187 THR A N 1
ATOM 1383 C CA . THR A 1 187 ? 3.923 -12.308 -4.655 1.00 96.12 187 THR A CA 1
ATOM 1384 C C . THR A 1 187 ? 4.525 -12.073 -6.036 1.00 96.12 187 THR A C 1
ATOM 1386 O O . THR A 1 187 ? 3.840 -12.247 -7.047 1.00 96.12 187 THR A O 1
ATOM 1389 N N . ILE A 1 188 ? 5.810 -11.730 -6.093 1.00 96.50 188 ILE A N 1
ATOM 1390 C CA . ILE A 1 188 ? 6.566 -11.624 -7.344 1.00 96.50 188 ILE A CA 1
ATOM 1391 C C . ILE A 1 188 ? 7.279 -12.956 -7.596 1.00 96.50 188 ILE A C 1
ATOM 1393 O O . ILE A 1 188 ? 8.025 -13.466 -6.757 1.00 96.50 188 ILE A O 1
ATOM 1397 N N . GLY A 1 189 ? 7.023 -13.541 -8.764 1.00 95.81 189 GLY A N 1
ATOM 1398 C CA . GLY A 1 189 ? 7.552 -14.840 -9.168 1.00 95.81 189 GLY A CA 1
ATOM 1399 C C . GLY A 1 189 ? 8.876 -14.754 -9.923 1.00 95.81 189 GLY A C 1
ATOM 1400 O O . GLY A 1 189 ? 9.752 -15.589 -9.702 1.00 95.81 189 GLY A O 1
ATOM 1401 N N . SER A 1 190 ? 9.030 -13.775 -10.817 1.00 96.25 190 SER A N 1
ATOM 1402 C CA . SER A 1 190 ? 10.219 -13.666 -11.673 1.00 96.25 190 SER A CA 1
ATOM 1403 C C . SER A 1 190 ? 10.437 -12.254 -12.202 1.00 96.25 190 SER A C 1
ATOM 1405 O O . SER A 1 190 ? 9.470 -11.582 -12.561 1.00 96.25 190 SER A O 1
ATOM 1407 N N . VAL A 1 191 ? 11.702 -11.876 -12.377 1.00 97.25 191 VAL A N 1
ATOM 1408 C CA . VAL A 1 191 ? 12.119 -10.661 -13.085 1.00 97.25 191 VAL A CA 1
ATOM 1409 C C . VAL A 1 191 ? 12.896 -11.063 -14.339 1.00 97.25 191 VAL A C 1
ATOM 1411 O O . VAL A 1 191 ? 13.672 -12.016 -14.327 1.00 97.25 191 VAL A O 1
ATOM 1414 N N . THR A 1 192 ? 12.643 -10.383 -15.452 1.00 98.19 192 THR A N 1
ATOM 1415 C CA . THR A 1 192 ? 13.475 -10.433 -16.659 1.00 98.19 192 THR A CA 1
ATOM 1416 C C . THR A 1 192 ? 13.968 -9.027 -16.940 1.00 98.19 192 THR A C 1
ATOM 1418 O O . THR A 1 192 ? 13.136 -8.132 -17.065 1.00 98.19 192 THR A O 1
ATOM 1421 N N . SER A 1 193 ? 15.277 -8.828 -17.064 1.00 97.69 193 SER A N 1
ATOM 1422 C CA . SER A 1 193 ? 15.858 -7.515 -17.343 1.00 97.69 193 SER A CA 1
ATOM 1423 C C . SER A 1 193 ? 16.313 -7.336 -18.787 1.00 97.69 193 SER A C 1
ATOM 1425 O O . SER A 1 193 ? 16.654 -8.285 -19.500 1.00 97.69 193 SER A O 1
ATOM 1427 N N . THR A 1 194 ? 16.307 -6.084 -19.233 1.00 98.31 194 THR A N 1
ATOM 1428 C CA . THR A 1 194 ? 16.939 -5.642 -20.474 1.00 98.31 194 THR A CA 1
ATOM 1429 C C . THR A 1 194 ? 17.310 -4.164 -20.395 1.00 98.31 194 THR A C 1
ATOM 1431 O O . THR A 1 194 ? 16.934 -3.463 -19.454 1.00 98.31 194 THR A O 1
ATOM 1434 N N . GLU A 1 195 ? 18.036 -3.681 -21.395 1.00 97.75 195 GLU A N 1
ATOM 1435 C CA . GLU A 1 195 ? 18.480 -2.297 -21.486 1.00 97.75 195 GLU A CA 1
ATOM 1436 C C . GLU A 1 195 ? 17.999 -1.671 -22.794 1.00 97.75 195 GLU A C 1
ATOM 1438 O O . GLU A 1 195 ? 17.991 -2.298 -23.862 1.00 97.75 195 GLU A O 1
ATOM 1443 N N . VAL A 1 196 ? 17.597 -0.406 -22.709 1.00 98.06 196 VAL A N 1
ATOM 1444 C CA . VAL A 1 196 ? 17.126 0.376 -23.847 1.00 98.06 196 VAL A CA 1
ATOM 1445 C C . VAL A 1 196 ? 17.767 1.758 -23.819 1.00 98.06 196 VAL A C 1
ATOM 1447 O O . VAL A 1 196 ? 17.779 2.448 -22.802 1.00 98.06 196 VAL A O 1
ATOM 1450 N N . TYR A 1 197 ? 18.249 2.180 -24.984 1.00 97.88 197 TYR A N 1
ATOM 1451 C CA . TYR A 1 197 ? 18.693 3.544 -25.230 1.00 97.88 197 TYR A CA 1
ATOM 1452 C C . TYR A 1 197 ? 17.640 4.289 -26.055 1.00 97.88 197 TYR A C 1
ATOM 1454 O O . TYR A 1 197 ? 17.204 3.791 -27.099 1.00 97.88 197 TYR A O 1
ATOM 1462 N N . ILE A 1 198 ? 17.235 5.480 -25.611 1.00 97.00 198 ILE A N 1
ATOM 1463 C CA . ILE A 1 198 ? 16.298 6.357 -26.327 1.00 97.00 198 ILE A CA 1
ATOM 1464 C C . ILE A 1 198 ? 16.906 7.747 -26.565 1.00 97.00 198 ILE A C 1
ATOM 1466 O O . ILE A 1 198 ? 17.807 8.148 -25.838 1.00 97.00 198 ILE A O 1
ATOM 1470 N N . PRO A 1 199 ? 16.420 8.524 -27.556 1.00 95.00 199 PRO A N 1
ATOM 1471 C CA . PRO A 1 199 ? 16.966 9.859 -27.824 1.00 95.00 199 PRO A CA 1
ATOM 1472 C C . PRO A 1 199 ? 16.786 10.854 -26.671 1.00 95.00 199 PRO A C 1
ATOM 1474 O O . PRO A 1 199 ? 17.623 11.731 -26.480 1.00 95.00 199 PRO A O 1
ATOM 1477 N N . SER A 1 200 ? 15.670 10.750 -25.944 1.00 94.75 200 SER A N 1
ATOM 1478 C CA . SER A 1 200 ? 15.409 11.537 -24.739 1.00 94.75 200 SER A CA 1
ATOM 1479 C C . SER A 1 200 ? 14.398 10.851 -23.827 1.00 94.75 200 SER A C 1
ATOM 1481 O O . SER A 1 200 ? 13.384 10.311 -24.296 1.00 94.75 200 SER A O 1
ATOM 1483 N N . ILE A 1 201 ? 14.660 10.901 -22.525 1.00 94.62 201 ILE A N 1
ATOM 1484 C CA . ILE A 1 201 ? 13.738 10.441 -21.483 1.00 94.62 201 ILE A CA 1
ATOM 1485 C C . ILE A 1 201 ? 12.614 11.472 -21.280 1.00 94.62 201 ILE A C 1
ATOM 1487 O O . ILE A 1 201 ? 12.813 12.680 -21.395 1.00 94.62 201 ILE A O 1
ATOM 1491 N N . THR A 1 202 ? 11.403 10.985 -21.000 1.00 93.81 202 THR A N 1
ATOM 1492 C CA . THR A 1 202 ? 10.245 11.817 -20.633 1.00 93.81 202 THR A CA 1
ATOM 1493 C C . THR A 1 202 ? 9.752 11.428 -19.251 1.00 93.81 202 THR A C 1
ATOM 1495 O O . THR A 1 202 ? 9.755 10.242 -18.935 1.00 93.81 202 THR A O 1
ATOM 1498 N N . CYS A 1 203 ? 9.206 12.381 -18.503 1.00 93.06 203 CYS A N 1
ATOM 1499 C CA . CYS A 1 203 ? 8.625 12.154 -17.175 1.00 93.06 203 CYS A CA 1
ATOM 1500 C C . CYS A 1 203 ? 7.139 11.769 -17.208 1.00 93.06 203 CYS A C 1
ATOM 1502 O O . CYS A 1 203 ? 6.370 12.112 -16.322 1.00 93.06 203 CYS A O 1
ATOM 1504 N N . SER A 1 204 ? 6.705 11.126 -18.290 1.00 92.88 204 SER A N 1
ATOM 1505 C CA . SER A 1 204 ? 5.364 10.566 -18.416 1.00 92.88 204 SER A CA 1
ATOM 1506 C C . SER A 1 204 ? 5.505 9.067 -18.600 1.00 92.88 204 SER A C 1
ATOM 1508 O O . SER A 1 204 ? 6.112 8.637 -19.581 1.00 92.88 204 SER A O 1
ATOM 1510 N N . VAL A 1 205 ? 4.893 8.275 -17.715 1.00 93.62 205 VAL A N 1
ATOM 1511 C CA . VAL A 1 205 ? 4.877 6.801 -17.804 1.00 93.62 205 VAL A CA 1
ATOM 1512 C C . VAL A 1 205 ? 4.427 6.330 -19.192 1.00 93.62 205 VAL A C 1
ATOM 1514 O O . VAL A 1 205 ? 5.032 5.445 -19.796 1.00 93.62 205 VAL A O 1
ATOM 1517 N N . THR A 1 206 ? 3.391 6.963 -19.751 1.00 93.19 206 THR A N 1
ATOM 1518 C CA . THR A 1 206 ? 2.895 6.620 -21.096 1.00 93.19 206 THR A CA 1
ATOM 1519 C C . THR A 1 206 ? 3.788 7.118 -22.215 1.00 93.19 206 THR A C 1
ATOM 1521 O O . THR A 1 206 ? 3.997 6.396 -23.191 1.00 93.19 206 THR A O 1
ATOM 1524 N N . GLY A 1 207 ? 4.349 8.321 -22.072 1.00 94.88 207 GLY A N 1
ATOM 1525 C CA . GLY A 1 207 ? 5.333 8.849 -23.012 1.00 94.88 207 GLY A CA 1
ATOM 1526 C C . GLY A 1 207 ? 6.542 7.922 -23.113 1.00 94.88 207 GLY A C 1
ATOM 1527 O O . GLY A 1 207 ? 6.941 7.544 -24.216 1.00 94.88 207 GLY A O 1
ATOM 1528 N N . LEU A 1 208 ? 7.048 7.468 -21.968 1.00 95.06 208 LEU A N 1
ATOM 1529 C CA . LEU A 1 208 ? 8.168 6.546 -21.856 1.00 95.06 208 LEU A CA 1
ATOM 1530 C C . LEU A 1 208 ? 7.839 5.185 -22.485 1.00 95.06 208 LEU A C 1
ATOM 1532 O O . LEU A 1 208 ? 8.555 4.734 -23.381 1.00 95.06 208 LEU A O 1
ATOM 1536 N N . HIS A 1 209 ? 6.700 4.587 -22.118 1.00 96.06 209 HIS A N 1
ATOM 1537 C CA . HIS A 1 209 ? 6.241 3.323 -22.699 1.00 96.06 209 HIS A CA 1
ATOM 1538 C C . HIS A 1 209 ? 6.110 3.391 -24.226 1.00 96.06 209 HIS A C 1
ATOM 1540 O O . HIS A 1 209 ? 6.604 2.510 -24.928 1.00 96.06 209 HIS A O 1
ATOM 1546 N N . SER A 1 210 ? 5.496 4.454 -24.760 1.00 96.31 210 SER A N 1
ATOM 1547 C CA . SER A 1 210 ? 5.279 4.613 -26.205 1.00 96.31 210 SER A CA 1
ATOM 1548 C C . SER A 1 210 ? 6.585 4.654 -27.010 1.00 96.31 210 SER A C 1
ATOM 1550 O O . SER A 1 210 ? 6.636 4.141 -28.127 1.00 96.31 210 SER A O 1
ATOM 1552 N N . ARG A 1 211 ? 7.655 5.212 -26.426 1.00 97.00 211 ARG A N 1
ATOM 1553 C CA . ARG A 1 211 ? 8.986 5.306 -27.044 1.00 97.00 211 ARG A CA 1
ATOM 1554 C C . ARG A 1 211 ? 9.765 3.998 -26.951 1.00 97.00 211 ARG A C 1
ATOM 1556 O O . ARG A 1 211 ? 10.473 3.640 -27.887 1.00 97.00 211 ARG A O 1
ATOM 1563 N N . ILE A 1 212 ? 9.635 3.291 -25.832 1.00 97.75 212 ILE A N 1
ATOM 1564 C CA . ILE A 1 212 ? 10.430 2.097 -25.531 1.00 97.75 212 ILE A CA 1
ATOM 1565 C C . ILE A 1 212 ? 9.818 0.829 -26.135 1.00 97.75 212 ILE A C 1
ATOM 1567 O O . ILE A 1 212 ? 10.548 -0.039 -26.612 1.00 97.75 212 ILE A O 1
ATOM 1571 N N . ASN A 1 213 ? 8.489 0.706 -26.150 1.00 96.94 213 ASN A N 1
ATOM 1572 C CA . ASN A 1 213 ? 7.804 -0.519 -26.567 1.00 96.94 213 ASN A CA 1
ATOM 1573 C C . ASN A 1 213 ? 8.186 -1.005 -27.988 1.00 96.94 213 ASN A C 1
ATOM 1575 O O . ASN A 1 213 ? 8.407 -2.207 -28.151 1.00 96.94 213 ASN A O 1
ATOM 1579 N N . PRO A 1 214 ? 8.354 -0.136 -29.009 1.00 97.38 214 PRO A N 1
ATOM 1580 C CA . PRO A 1 214 ? 8.858 -0.568 -30.316 1.00 97.38 214 PRO A CA 1
ATOM 1581 C C . PRO A 1 214 ? 10.282 -1.149 -30.268 1.00 97.38 214 PRO A C 1
ATOM 1583 O O . PRO A 1 214 ? 10.576 -2.112 -30.974 1.00 97.38 214 PRO A O 1
ATOM 1586 N N . ILE A 1 215 ? 11.160 -0.600 -29.421 1.00 98.19 215 ILE A N 1
ATOM 1587 C CA . ILE A 1 215 ? 12.547 -1.068 -29.265 1.00 98.19 215 ILE A CA 1
ATOM 1588 C C . ILE A 1 215 ? 12.563 -2.437 -28.583 1.00 98.19 215 ILE A C 1
ATOM 1590 O O . ILE A 1 215 ? 13.185 -3.366 -29.096 1.00 98.19 215 ILE A O 1
ATOM 1594 N N . LEU A 1 216 ? 11.802 -2.587 -27.495 1.00 98.00 216 LEU A N 1
ATOM 1595 C CA . LEU A 1 216 ? 11.610 -3.867 -26.809 1.00 98.00 216 LEU A CA 1
ATOM 1596 C C . LEU A 1 216 ? 11.083 -4.945 -27.762 1.00 98.00 216 LEU A C 1
ATOM 1598 O O . LEU A 1 216 ? 11.604 -6.059 -27.788 1.00 98.00 216 LEU A O 1
ATOM 1602 N N . SER A 1 217 ? 10.097 -4.603 -28.598 1.00 97.06 217 SER A N 1
ATOM 1603 C CA . SER A 1 217 ? 9.559 -5.526 -29.601 1.00 97.06 217 SER A CA 1
ATOM 1604 C C . SER A 1 217 ? 10.627 -5.981 -30.598 1.00 97.06 217 SER A C 1
ATOM 1606 O O . SER A 1 217 ? 10.667 -7.162 -30.944 1.00 97.06 217 SER A O 1
ATOM 1608 N N . ASN A 1 218 ? 11.510 -5.081 -31.041 1.00 97.50 218 ASN A N 1
ATOM 1609 C CA . ASN A 1 218 ? 12.625 -5.421 -31.933 1.00 97.50 218 ASN A CA 1
ATOM 1610 C C . ASN A 1 218 ? 13.690 -6.288 -31.242 1.00 97.50 218 ASN A C 1
ATOM 1612 O O . ASN A 1 218 ? 14.322 -7.114 -31.894 1.00 97.50 218 ASN A O 1
ATOM 1616 N N . GLN A 1 219 ? 13.851 -6.143 -29.925 1.00 97.44 219 GLN A N 1
ATOM 1617 C CA . GLN A 1 219 ? 14.680 -7.014 -29.086 1.00 97.44 219 GLN A CA 1
ATOM 1618 C C . GLN A 1 219 ? 13.996 -8.359 -28.753 1.00 97.44 219 GLN A C 1
ATOM 1620 O O . GLN A 1 219 ? 14.592 -9.213 -28.103 1.00 97.44 219 GLN A O 1
ATOM 1625 N N . GLY A 1 220 ? 12.754 -8.578 -29.202 1.00 97.12 220 GLY A N 1
ATOM 1626 C CA . GLY A 1 220 ? 12.000 -9.815 -28.981 1.00 97.12 220 GLY A CA 1
ATOM 1627 C C . GLY A 1 220 ? 11.176 -9.849 -27.689 1.00 97.12 220 GLY A C 1
ATOM 1628 O O . GLY A 1 220 ? 10.482 -10.841 -27.438 1.00 97.12 220 GLY A O 1
ATOM 1629 N N . PHE A 1 221 ? 11.180 -8.774 -26.897 1.00 97.25 221 PHE A N 1
ATOM 1630 C CA . PHE A 1 221 ? 10.334 -8.643 -25.715 1.00 97.25 221 PHE A CA 1
ATOM 1631 C C . PHE A 1 221 ? 8.905 -8.276 -26.112 1.00 97.25 221 PHE A C 1
ATOM 1633 O O . PHE A 1 221 ? 8.655 -7.338 -26.866 1.00 97.25 221 PHE A O 1
ATOM 1640 N N . LYS A 1 222 ? 7.938 -9.015 -25.568 1.00 95.00 222 LYS A N 1
ATOM 1641 C CA . LYS A 1 222 ? 6.509 -8.728 -25.727 1.00 95.00 222 LYS A CA 1
ATOM 1642 C C . LYS A 1 222 ? 5.966 -8.275 -24.382 1.00 95.00 222 LYS A C 1
ATOM 1644 O O . LYS A 1 222 ? 5.768 -9.098 -23.495 1.00 95.00 222 LYS A O 1
ATOM 1649 N N . THR A 1 223 ? 5.742 -6.974 -24.244 1.00 92.50 223 THR A N 1
ATOM 1650 C CA . THR A 1 223 ? 5.317 -6.315 -22.998 1.00 92.50 223 THR A CA 1
ATOM 1651 C C . THR A 1 223 ? 4.034 -6.902 -22.409 1.00 92.50 223 THR A C 1
ATOM 1653 O O . THR A 1 223 ? 3.920 -7.034 -21.200 1.00 92.50 223 THR A O 1
ATOM 1656 N N . ASN A 1 224 ? 3.114 -7.384 -23.248 1.00 93.44 224 ASN A N 1
ATOM 1657 C CA . ASN A 1 224 ? 1.878 -8.052 -22.821 1.00 93.44 224 ASN A CA 1
ATOM 1658 C C . ASN A 1 224 ? 2.054 -9.460 -22.209 1.00 93.44 224 ASN A C 1
ATOM 1660 O O . ASN A 1 224 ? 1.054 -10.118 -21.927 1.00 93.44 224 ASN A O 1
ATOM 1664 N N . ARG A 1 225 ? 3.288 -9.963 -22.073 1.00 94.69 225 ARG A N 1
ATOM 1665 C CA . ARG A 1 225 ? 3.592 -11.239 -21.402 1.00 94.69 225 ARG A CA 1
ATOM 1666 C C . ARG A 1 225 ? 3.959 -11.085 -19.931 1.00 94.69 225 ARG A C 1
ATOM 1668 O O . ARG A 1 225 ? 4.124 -12.106 -19.274 1.00 94.69 225 ARG A O 1
ATOM 1675 N N . TYR A 1 226 ? 4.126 -9.854 -19.471 1.00 96.88 226 TYR A N 1
ATOM 1676 C CA . TYR A 1 226 ? 4.526 -9.543 -18.111 1.00 96.88 226 TYR A CA 1
ATOM 1677 C C . TYR A 1 226 ? 3.357 -8.900 -17.381 1.00 96.88 226 TYR A C 1
ATOM 1679 O O . TYR A 1 226 ? 2.622 -8.099 -17.966 1.00 96.88 226 TYR A O 1
ATOM 1687 N N . ASP A 1 227 ? 3.199 -9.259 -16.113 1.00 97.25 227 ASP A N 1
ATOM 1688 C CA . ASP A 1 227 ? 2.167 -8.692 -15.248 1.00 97.25 227 ASP A CA 1
ATOM 1689 C C . ASP A 1 227 ? 2.494 -7.233 -14.908 1.00 97.25 227 ASP A C 1
ATOM 1691 O O . ASP A 1 227 ? 1.585 -6.414 -14.829 1.00 97.25 227 ASP A O 1
ATOM 1695 N N . HIS A 1 228 ? 3.788 -6.893 -14.809 1.00 97.44 228 HIS A N 1
ATOM 1696 C CA . HIS A 1 228 ? 4.274 -5.522 -14.639 1.00 97.44 228 HIS A CA 1
ATOM 1697 C C . HIS A 1 228 ? 5.506 -5.226 -15.505 1.00 97.44 228 HIS A C 1
ATOM 1699 O O . HIS A 1 228 ? 6.289 -6.113 -15.855 1.00 97.44 228 HIS A O 1
ATOM 1705 N N . ILE A 1 229 ? 5.701 -3.950 -15.828 1.00 98.25 229 ILE A N 1
ATOM 1706 C CA . ILE A 1 229 ? 6.848 -3.429 -16.572 1.00 98.25 229 ILE A CA 1
ATOM 1707 C C . ILE A 1 229 ? 7.408 -2.243 -15.796 1.00 98.25 229 ILE A C 1
ATOM 1709 O O . ILE A 1 229 ? 6.692 -1.269 -15.569 1.00 98.25 229 ILE A O 1
ATOM 1713 N N . ILE A 1 230 ? 8.684 -2.307 -15.428 1.00 97.69 230 ILE A N 1
ATOM 1714 C CA . ILE A 1 230 ? 9.371 -1.249 -14.685 1.00 97.69 230 ILE A CA 1
ATOM 1715 C C . ILE A 1 230 ? 10.415 -0.616 -15.599 1.00 97.69 230 ILE A C 1
ATOM 1717 O O . ILE A 1 230 ? 11.389 -1.260 -15.983 1.00 97.69 230 ILE A O 1
ATOM 1721 N N . TYR A 1 231 ? 10.213 0.654 -15.938 1.00 97.69 231 TYR A N 1
ATOM 1722 C CA . TYR A 1 231 ? 11.209 1.483 -16.607 1.00 97.69 231 TYR A CA 1
ATOM 1723 C C . TYR A 1 231 ? 12.043 2.216 -15.565 1.00 97.69 231 TYR A C 1
ATOM 1725 O O . TYR A 1 231 ? 11.515 3.080 -14.868 1.00 97.69 231 TYR A O 1
ATOM 1733 N N . VAL A 1 232 ? 13.332 1.899 -15.481 1.00 97.25 232 VAL A N 1
ATOM 1734 C CA . VAL A 1 232 ? 14.270 2.564 -14.570 1.00 97.25 232 VAL A CA 1
ATOM 1735 C C . VAL A 1 232 ? 15.041 3.635 -15.329 1.00 97.25 232 VAL A C 1
ATOM 1737 O O . VAL A 1 232 ? 15.705 3.327 -16.319 1.00 97.25 232 VAL A O 1
ATOM 1740 N N . THR A 1 233 ? 14.969 4.887 -14.881 1.00 95.88 233 THR A N 1
ATOM 1741 C CA . THR A 1 233 ? 15.701 6.020 -15.476 1.00 95.88 233 THR A CA 1
ATOM 1742 C C . THR A 1 233 ? 16.629 6.683 -14.461 1.00 95.88 233 THR A C 1
ATOM 1744 O O . THR A 1 233 ? 16.557 6.419 -13.266 1.00 95.88 233 THR A O 1
ATOM 1747 N N . ALA A 1 234 ? 17.455 7.627 -14.920 1.00 93.56 234 ALA A N 1
ATOM 1748 C CA . ALA A 1 234 ? 18.085 8.599 -14.027 1.00 93.56 234 ALA A CA 1
ATOM 1749 C C . ALA A 1 234 ? 17.026 9.454 -13.277 1.00 93.56 234 ALA A C 1
ATOM 1751 O O . ALA A 1 234 ? 15.928 9.659 -13.818 1.00 93.56 234 ALA A O 1
ATOM 1752 N N . PRO A 1 235 ? 17.346 10.010 -12.090 1.00 91.38 235 PRO A N 1
ATOM 1753 C CA . PRO A 1 235 ? 16.429 10.801 -11.258 1.00 91.38 235 PRO A CA 1
ATOM 1754 C C . PRO A 1 235 ? 16.211 12.231 -11.792 1.00 91.38 235 PRO A C 1
ATOM 1756 O O . PRO A 1 235 ? 16.541 13.218 -11.141 1.00 91.38 235 PRO A O 1
ATOM 1759 N N . ILE A 1 236 ? 15.663 12.364 -13.002 1.00 91.50 236 ILE A N 1
ATOM 1760 C CA . ILE A 1 236 ? 15.484 13.662 -13.685 1.00 91.50 236 ILE A CA 1
ATOM 1761 C C . ILE A 1 236 ? 14.058 14.226 -13.596 1.00 91.50 236 ILE A C 1
ATOM 1763 O O . ILE A 1 236 ? 13.810 15.336 -14.060 1.00 91.50 236 ILE A O 1
ATOM 1767 N N . CYS A 1 237 ? 13.116 13.475 -13.017 1.00 89.38 237 CYS A N 1
ATOM 1768 C CA . CYS A 1 237 ? 11.681 13.768 -13.097 1.00 89.38 237 CYS A CA 1
ATOM 1769 C C . CYS A 1 237 ? 11.053 14.381 -11.839 1.00 89.38 237 CYS A C 1
ATOM 1771 O O . CYS A 1 237 ? 9.855 14.646 -11.822 1.00 89.38 237 CYS A O 1
ATOM 1773 N N . GLY A 1 238 ? 11.849 14.645 -10.799 1.00 89.19 238 GLY A N 1
ATOM 1774 C CA . GLY A 1 238 ? 11.377 15.288 -9.566 1.00 89.19 238 GLY A CA 1
ATOM 1775 C C . GLY A 1 238 ? 10.471 14.420 -8.681 1.00 89.19 238 GLY A C 1
ATOM 1776 O O . GLY A 1 238 ? 9.983 14.916 -7.671 1.00 89.19 238 GLY A O 1
ATOM 1777 N N . TYR A 1 239 ? 10.263 13.146 -9.029 1.00 90.31 239 TYR A N 1
ATOM 1778 C CA . TYR A 1 239 ? 9.518 12.152 -8.250 1.00 90.31 239 TYR A CA 1
ATOM 1779 C C . TYR A 1 239 ? 10.314 10.849 -8.088 1.00 90.31 239 TYR A C 1
ATOM 1781 O O . TYR A 1 239 ? 11.230 10.582 -8.867 1.00 90.31 239 TYR A O 1
ATOM 1789 N N . GLY A 1 240 ? 9.946 10.053 -7.076 1.00 90.69 240 GLY A N 1
ATOM 1790 C CA . GLY A 1 240 ? 10.520 8.738 -6.760 1.00 90.69 240 GLY A CA 1
ATOM 1791 C C . GLY A 1 240 ? 10.187 7.677 -7.809 1.00 90.69 240 GLY A C 1
ATOM 1792 O O . GLY A 1 240 ? 11.065 7.085 -8.440 1.00 90.69 240 GLY A O 1
ATOM 1793 N N . GLY A 1 241 ? 8.889 7.505 -8.028 1.00 94.38 241 GLY A N 1
ATOM 1794 C CA . GLY A 1 241 ? 8.313 6.670 -9.062 1.00 94.38 241 GLY A CA 1
ATOM 1795 C C . GLY A 1 241 ? 6.981 7.239 -9.542 1.00 94.38 241 GLY A C 1
ATOM 1796 O O . GLY A 1 241 ? 6.521 8.281 -9.068 1.00 94.38 241 GLY A O 1
ATOM 1797 N N . GLN A 1 242 ? 6.418 6.589 -10.553 1.00 95.38 242 GLN A N 1
ATOM 1798 C CA . GLN A 1 242 ? 5.078 6.864 -11.034 1.00 95.38 242 GLN A CA 1
A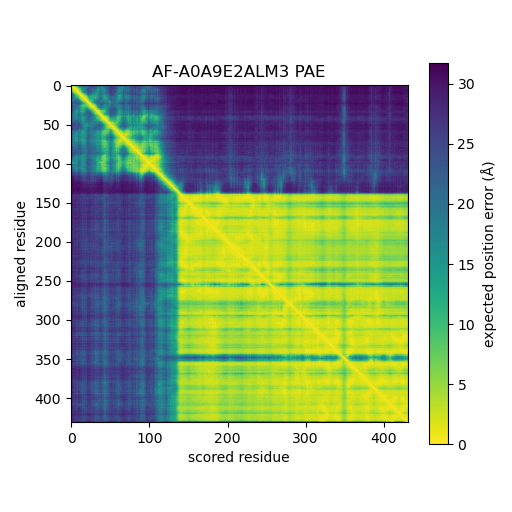TOM 1799 C C . GLN A 1 242 ? 4.477 5.615 -11.678 1.00 95.38 242 GLN A C 1
ATOM 1801 O O . GLN A 1 242 ? 5.079 4.990 -12.558 1.00 95.38 242 GLN A O 1
ATOM 1806 N N . ALA A 1 243 ? 3.236 5.321 -11.324 1.00 96.06 243 ALA A N 1
ATOM 1807 C CA . ALA A 1 243 ? 2.447 4.250 -11.895 1.00 96.06 243 ALA A CA 1
ATOM 1808 C C . ALA A 1 243 ? 1.000 4.689 -12.115 1.00 96.06 243 ALA A C 1
ATOM 1810 O O . ALA A 1 243 ? 0.538 5.721 -11.630 1.00 96.06 243 ALA A O 1
ATOM 1811 N N . ARG A 1 244 ? 0.276 3.897 -12.905 1.00 91.94 244 ARG A N 1
ATOM 1812 C CA . ARG A 1 244 ? -1.169 4.061 -13.076 1.00 91.94 244 ARG A CA 1
ATOM 1813 C C . ARG A 1 244 ? -1.922 3.132 -12.140 1.00 91.94 244 ARG A C 1
ATOM 1815 O O . ARG A 1 244 ? -1.522 1.974 -11.988 1.00 91.94 244 ARG A O 1
ATOM 1822 N N . LEU A 1 245 ? -3.039 3.635 -11.614 1.00 93.69 245 LEU A N 1
ATOM 1823 C CA . LEU A 1 245 ? -4.051 2.811 -10.964 1.00 93.69 245 LEU A CA 1
ATOM 1824 C C . LEU A 1 245 ? -4.552 1.754 -11.945 1.00 93.69 245 LEU A C 1
ATOM 1826 O O . LEU A 1 245 ? -4.859 2.083 -13.093 1.00 93.69 245 LEU A O 1
ATOM 1830 N N . ASP A 1 246 ? -4.588 0.497 -11.507 1.00 92.12 246 ASP A N 1
ATOM 1831 C CA . ASP A 1 246 ? -5.015 -0.649 -12.326 1.00 92.12 246 ASP A CA 1
ATOM 1832 C C . ASP A 1 246 ? -4.250 -0.787 -13.662 1.00 92.12 246 ASP A C 1
ATOM 1834 O O . ASP A 1 246 ? -4.736 -1.363 -14.640 1.00 92.12 246 ASP A O 1
ATOM 1838 N N . GLY A 1 247 ? -3.038 -0.229 -13.721 1.00 93.19 247 GLY A N 1
ATOM 1839 C CA . GLY A 1 247 ? -2.117 -0.359 -14.841 1.00 93.19 247 GLY A CA 1
ATOM 1840 C C . GLY A 1 247 ? -1.119 -1.499 -14.655 1.00 93.19 247 GLY A C 1
ATOM 1841 O O . GLY A 1 247 ? -1.175 -2.266 -13.703 1.00 93.19 247 GLY A O 1
ATOM 1842 N N . ASN A 1 248 ? -0.159 -1.585 -15.571 1.00 95.81 248 ASN A N 1
ATOM 1843 C CA . ASN A 1 248 ? 0.946 -2.545 -15.500 1.00 95.81 248 ASN A CA 1
ATOM 1844 C C . ASN A 1 248 ? 2.310 -1.914 -15.822 1.00 95.81 248 ASN A C 1
ATOM 1846 O O . ASN A 1 248 ? 3.268 -2.623 -16.121 1.00 95.81 248 ASN A O 1
ATOM 1850 N N . ILE A 1 249 ? 2.383 -0.584 -15.859 1.00 97.31 249 ILE A N 1
ATOM 1851 C CA . ILE A 1 249 ? 3.590 0.152 -16.230 1.00 97.31 249 ILE A CA 1
ATOM 1852 C C . ILE A 1 249 ? 3.967 1.065 -15.074 1.00 97.31 249 ILE A C 1
ATOM 1854 O O . ILE A 1 249 ? 3.123 1.798 -14.549 1.00 97.31 249 ILE A O 1
ATOM 1858 N N . ILE A 1 250 ? 5.249 1.023 -14.739 1.00 97.56 250 ILE A N 1
ATOM 1859 C CA . ILE A 1 250 ? 5.890 1.780 -13.678 1.00 97.56 250 ILE A CA 1
ATOM 1860 C C . ILE A 1 250 ? 7.074 2.528 -14.289 1.00 97.56 250 ILE A C 1
ATOM 1862 O O . ILE A 1 250 ? 7.849 1.974 -15.073 1.00 97.56 250 ILE A O 1
ATOM 1866 N N . HIS A 1 251 ? 7.225 3.792 -13.919 1.00 96.50 251 HIS A N 1
ATOM 1867 C CA . HIS A 1 251 ? 8.448 4.559 -14.105 1.00 96.50 251 HIS A CA 1
ATOM 1868 C C . HIS A 1 251 ? 9.108 4.703 -12.740 1.00 96.50 251 HIS A C 1
ATOM 1870 O O . HIS A 1 251 ? 8.584 5.394 -11.879 1.00 96.50 251 HIS A O 1
ATOM 1876 N N . ASN A 1 252 ? 10.249 4.053 -12.545 1.00 95.50 252 ASN A N 1
ATOM 1877 C CA . ASN A 1 252 ? 11.067 4.199 -11.353 1.00 95.50 252 ASN A CA 1
ATOM 1878 C C . ASN A 1 252 ? 12.254 5.128 -11.673 1.00 95.50 252 ASN A C 1
ATOM 1880 O O . ASN A 1 252 ? 13.005 4.894 -12.621 1.00 95.50 252 ASN A O 1
ATOM 1884 N N . ALA A 1 253 ? 12.404 6.207 -10.908 1.00 89.94 253 ALA A N 1
ATOM 1885 C CA . ALA A 1 253 ? 13.492 7.168 -11.068 1.00 89.94 253 ALA A CA 1
ATOM 1886 C C . ALA A 1 253 ? 14.547 7.069 -9.948 1.00 89.94 253 ALA A C 1
ATOM 1888 O O . ALA A 1 253 ? 15.560 7.765 -10.010 1.00 89.94 253 ALA A O 1
ATOM 1889 N N . TYR A 1 254 ? 14.327 6.220 -8.936 1.00 84.88 254 TYR A N 1
ATOM 1890 C CA . TYR A 1 254 ? 15.179 6.060 -7.758 1.00 84.88 254 TYR A CA 1
ATOM 1891 C C . TYR A 1 254 ? 15.475 4.592 -7.468 1.00 84.88 254 TYR A C 1
ATOM 1893 O O . TYR A 1 254 ? 14.649 3.839 -6.961 1.00 84.88 254 TYR A O 1
ATOM 1901 N N . CYS A 1 255 ? 16.722 4.218 -7.715 1.00 77.88 255 CYS A N 1
ATOM 1902 C CA . CYS A 1 255 ? 17.141 2.830 -7.661 1.00 77.88 255 CYS A CA 1
ATOM 1903 C C . CYS A 1 255 ? 17.211 2.199 -6.266 1.00 77.88 255 CYS A C 1
ATOM 1905 O O . CYS A 1 255 ? 17.087 0.990 -6.142 1.00 77.88 255 CYS A O 1
ATOM 1907 N N . THR A 1 256 ? 17.479 2.990 -5.229 1.00 68.75 256 THR A N 1
ATOM 1908 C CA . THR A 1 256 ? 17.845 2.471 -3.897 1.00 68.75 256 THR A CA 1
ATOM 1909 C C . THR A 1 256 ? 16.796 2.771 -2.836 1.00 68.75 256 THR A C 1
ATOM 1911 O O . THR A 1 256 ? 17.086 2.691 -1.644 1.00 68.75 256 THR A O 1
ATOM 1914 N N . TRP A 1 257 ? 15.605 3.206 -3.244 1.00 81.31 257 TRP A N 1
ATOM 1915 C CA . TRP A 1 257 ? 14.538 3.508 -2.306 1.00 81.31 257 TRP A CA 1
ATOM 1916 C C . TRP A 1 257 ? 13.533 2.362 -2.302 1.00 81.31 257 TRP A C 1
ATOM 1918 O O . TRP A 1 257 ? 12.631 2.316 -3.136 1.00 81.31 257 TRP A O 1
ATOM 1928 N N . ASN A 1 258 ? 13.701 1.466 -1.329 1.00 83.38 258 ASN A N 1
ATOM 1929 C CA . ASN A 1 258 ? 12.883 0.270 -1.090 1.00 83.38 258 ASN A CA 1
ATOM 1930 C C . ASN A 1 258 ? 11.366 0.544 -0.997 1.00 83.38 258 ASN A C 1
ATOM 1932 O O . ASN A 1 258 ? 10.569 -0.369 -1.158 1.00 83.38 258 ASN A O 1
ATOM 1936 N N . VAL A 1 259 ? 10.936 1.796 -0.790 1.00 91.19 259 VAL A N 1
ATOM 1937 C CA . VAL A 1 259 ? 9.519 2.205 -0.825 1.00 91.19 259 VAL A CA 1
ATOM 1938 C C . VAL A 1 259 ? 8.958 2.276 -2.246 1.00 91.19 259 VAL A C 1
ATOM 1940 O O . VAL A 1 259 ? 7.785 1.973 -2.445 1.00 91.19 259 VAL A O 1
ATOM 1943 N N . VAL A 1 260 ? 9.756 2.671 -3.244 1.00 94.50 260 VAL A N 1
ATOM 1944 C CA . VAL A 1 260 ? 9.241 3.036 -4.576 1.00 94.50 260 VAL A CA 1
ATOM 1945 C C . VAL A 1 260 ? 8.602 1.835 -5.264 1.00 94.50 260 VAL A C 1
ATOM 1947 O O . VAL A 1 260 ? 7.444 1.899 -5.660 1.00 94.50 260 VAL A O 1
ATOM 1950 N N . ASN A 1 261 ? 9.309 0.713 -5.377 1.00 95.31 261 ASN A N 1
ATOM 1951 C CA . ASN A 1 261 ? 8.771 -0.461 -6.064 1.00 95.31 261 ASN A CA 1
ATOM 1952 C C . ASN A 1 261 ? 7.470 -1.003 -5.435 1.00 95.31 261 ASN A C 1
ATOM 1954 O O . ASN A 1 261 ? 6.501 -1.177 -6.179 1.00 95.31 261 ASN A O 1
ATOM 1958 N N . PRO A 1 262 ? 7.364 -1.229 -4.110 1.00 96.56 262 PRO A N 1
ATOM 1959 C CA . PRO A 1 262 ? 6.100 -1.652 -3.519 1.00 96.56 262 PRO A CA 1
ATOM 1960 C C . PRO A 1 262 ? 4.996 -0.587 -3.615 1.00 96.56 262 PRO A C 1
ATOM 1962 O O . PRO A 1 262 ? 3.844 -0.961 -3.834 1.00 96.56 262 PRO A O 1
ATOM 1965 N N . HIS A 1 263 ? 5.321 0.709 -3.537 1.00 97.50 263 HIS A N 1
ATOM 1966 C CA . HIS A 1 263 ? 4.356 1.798 -3.741 1.00 97.50 263 HIS A CA 1
ATOM 1967 C C . HIS A 1 263 ? 3.761 1.772 -5.158 1.00 97.50 263 HIS A C 1
ATOM 1969 O O . HIS A 1 263 ? 2.546 1.687 -5.345 1.00 97.50 263 HIS A O 1
ATOM 1975 N N . GLU A 1 264 ? 4.622 1.766 -6.177 1.00 97.38 264 GLU A N 1
ATOM 1976 C CA . GLU A 1 264 ? 4.196 1.832 -7.576 1.00 97.38 264 GLU A CA 1
ATOM 1977 C C . GLU A 1 264 ? 3.499 0.544 -8.046 1.00 97.38 264 GLU A C 1
ATOM 1979 O O . GLU A 1 264 ? 2.541 0.589 -8.825 1.00 97.38 264 GLU A O 1
ATOM 1984 N N . ILE A 1 265 ? 3.925 -0.625 -7.551 1.00 97.44 265 ILE A N 1
ATOM 1985 C CA . ILE A 1 265 ? 3.194 -1.877 -7.792 1.00 97.44 265 ILE A CA 1
ATOM 1986 C C . ILE A 1 265 ? 1.835 -1.842 -7.079 1.00 97.44 265 ILE A C 1
ATOM 1988 O O . ILE A 1 265 ? 0.851 -2.303 -7.655 1.00 97.44 265 ILE A O 1
ATOM 1992 N N . GLY A 1 266 ? 1.736 -1.244 -5.887 1.00 97.62 266 GLY A N 1
ATOM 1993 C CA . GLY A 1 266 ? 0.462 -1.013 -5.198 1.00 97.62 266 GLY A CA 1
ATOM 1994 C C . GLY A 1 266 ? -0.549 -0.265 -6.074 1.00 97.62 266 GLY A C 1
ATOM 1995 O O . GLY A 1 266 ? -1.694 -0.704 -6.205 1.00 97.62 266 GLY A O 1
ATOM 1996 N N . HIS A 1 267 ? -0.108 0.778 -6.784 1.00 97.88 267 HIS A N 1
ATOM 1997 C CA . HIS A 1 267 ? -0.937 1.452 -7.788 1.00 97.88 267 HIS A CA 1
ATOM 1998 C C . HIS A 1 267 ? -1.377 0.526 -8.923 1.00 97.88 267 HIS A C 1
ATOM 2000 O O . HIS A 1 267 ? -2.560 0.489 -9.256 1.00 97.88 267 HIS A O 1
ATOM 2006 N N . ASN A 1 268 ? -0.475 -0.275 -9.498 1.00 97.06 268 ASN A N 1
ATOM 2007 C CA . ASN A 1 268 ? -0.852 -1.257 -10.525 1.00 97.06 268 ASN A CA 1
ATOM 2008 C C . ASN A 1 268 ? -1.880 -2.291 -10.025 1.00 97.06 268 ASN A C 1
ATOM 2010 O O . ASN A 1 268 ? -2.682 -2.784 -10.813 1.00 97.06 268 ASN A O 1
ATOM 2014 N N . LEU A 1 269 ? -1.897 -2.590 -8.723 1.00 96.25 269 LEU A N 1
ATOM 2015 C CA . LEU A 1 269 ? -2.907 -3.447 -8.093 1.00 96.25 269 LEU A CA 1
ATOM 2016 C C . LEU A 1 269 ? -4.245 -2.730 -7.822 1.00 96.25 269 LEU A C 1
ATOM 2018 O O . LEU A 1 269 ? -5.235 -3.391 -7.500 1.00 96.25 269 LEU A O 1
ATOM 2022 N N . GLY A 1 270 ? -4.281 -1.406 -7.972 1.00 95.56 270 GLY A N 1
ATOM 2023 C CA . GLY A 1 270 ? -5.471 -0.570 -7.819 1.00 95.56 270 GLY A CA 1
ATOM 2024 C C . GLY A 1 270 ? -5.510 0.262 -6.541 1.00 95.56 270 GLY A C 1
ATOM 2025 O O . GLY A 1 270 ? -6.465 1.010 -6.353 1.00 95.56 270 GLY A O 1
ATOM 2026 N N . MET A 1 271 ? -4.488 0.175 -5.684 1.00 96.88 271 MET A N 1
ATOM 2027 C CA . MET A 1 271 ? -4.426 0.970 -4.458 1.00 96.88 271 MET A CA 1
ATOM 2028 C C . MET A 1 271 ? -4.122 2.421 -4.801 1.00 96.88 271 MET A C 1
ATOM 2030 O O . MET A 1 271 ? -3.136 2.718 -5.473 1.00 96.88 271 MET A O 1
ATOM 2034 N N . ASN A 1 272 ? -4.951 3.339 -4.324 1.00 96.31 272 ASN A N 1
ATOM 2035 C CA . ASN A 1 272 ? -4.630 4.762 -4.360 1.00 96.31 272 ASN A CA 1
ATOM 2036 C C . ASN A 1 272 ? -3.712 5.135 -3.179 1.00 96.31 272 ASN A C 1
ATOM 2038 O O . ASN A 1 272 ? -3.332 4.274 -2.391 1.00 96.31 272 ASN A O 1
ATOM 2042 N N . HIS A 1 273 ? -3.312 6.398 -3.062 1.00 97.19 273 HIS A N 1
ATOM 2043 C CA . HIS A 1 273 ? -2.491 6.833 -1.938 1.00 97.19 273 HIS A CA 1
ATOM 2044 C C . HIS A 1 273 ? -3.221 6.687 -0.593 1.00 97.19 273 HIS A C 1
ATOM 2046 O O . HIS A 1 273 ? -4.440 6.895 -0.508 1.00 97.19 273 HIS A O 1
ATOM 2052 N N . SER A 1 274 ? -2.441 6.452 0.468 1.00 96.81 274 SER A N 1
ATOM 2053 C CA . SER A 1 274 ? -2.905 6.651 1.840 1.00 96.81 274 SER A CA 1
ATOM 2054 C C . SER A 1 274 ? -2.584 8.072 2.297 1.00 96.81 274 SER A C 1
ATOM 2056 O O . SER A 1 274 ? -1.432 8.479 2.457 1.00 96.81 274 SER A O 1
ATOM 2058 N N . THR A 1 275 ? -3.638 8.855 2.471 1.00 95.62 275 THR A N 1
ATOM 2059 C CA . THR A 1 275 ? -3.574 10.301 2.694 1.00 95.62 275 THR A CA 1
ATOM 2060 C C . THR A 1 275 ? -3.832 10.650 4.159 1.00 95.62 275 THR A C 1
ATOM 2062 O O . THR A 1 275 ? -4.203 9.792 4.954 1.00 95.62 275 THR A O 1
ATOM 2065 N N . SER A 1 276 ? -3.676 11.913 4.543 1.00 93.00 276 SER A N 1
ATOM 2066 C CA . SER A 1 276 ? -4.209 12.435 5.811 1.00 93.00 276 SER A CA 1
ATOM 2067 C C . SER A 1 276 ? -4.657 13.886 5.652 1.00 93.00 276 SER A C 1
ATOM 2069 O O . SER A 1 276 ? -4.420 14.504 4.610 1.00 93.00 276 SER A O 1
ATOM 2071 N N . TYR A 1 277 ? -5.328 14.437 6.663 1.00 87.06 277 TYR A N 1
ATOM 2072 C CA . TYR A 1 277 ? -5.600 15.871 6.720 1.00 87.06 277 TYR A CA 1
ATOM 2073 C C . TYR A 1 277 ? -4.495 16.600 7.482 1.00 87.06 277 TYR A C 1
ATOM 2075 O O . TYR A 1 277 ? -4.116 16.214 8.586 1.00 87.06 277 TYR A O 1
ATOM 2083 N N . ASN A 1 278 ? -4.020 17.697 6.902 1.00 85.50 278 ASN A N 1
ATOM 2084 C CA . ASN A 1 278 ? -3.211 18.681 7.604 1.00 85.50 278 ASN A CA 1
ATOM 2085 C C . ASN A 1 278 ? -4.081 19.468 8.599 1.00 85.50 278 ASN A C 1
ATOM 2087 O O . ASN A 1 278 ? -5.312 19.468 8.524 1.00 85.50 278 ASN A O 1
ATOM 2091 N N . THR A 1 279 ? -3.441 20.191 9.518 1.00 83.94 279 THR A N 1
ATOM 2092 C CA . THR A 1 279 ? -4.131 20.997 10.542 1.00 83.94 279 THR A CA 1
ATOM 2093 C C . THR A 1 279 ? -4.993 22.123 9.964 1.00 83.94 279 THR A C 1
ATOM 2095 O O . THR A 1 279 ? -5.945 22.552 10.609 1.00 83.94 279 THR A O 1
ATOM 2098 N N . ASP A 1 280 ? -4.696 22.583 8.748 1.00 83.38 280 ASP A N 1
ATOM 2099 C CA . ASP A 1 280 ? -5.488 23.564 7.994 1.00 83.38 280 ASP A CA 1
ATOM 2100 C C . ASP A 1 280 ? -6.646 22.931 7.187 1.00 83.38 280 ASP A C 1
ATOM 2102 O O . ASP A 1 280 ? -7.386 23.620 6.480 1.00 83.38 280 ASP A O 1
ATOM 2106 N N . GLY A 1 281 ? -6.818 21.608 7.284 1.00 80.06 281 GLY A N 1
ATOM 2107 C CA . GLY A 1 281 ? -7.827 20.837 6.563 1.00 80.06 281 GLY A CA 1
ATOM 2108 C C . GLY A 1 281 ? -7.492 20.560 5.094 1.00 80.06 281 GLY A C 1
ATOM 2109 O O . GLY A 1 281 ? -8.340 20.017 4.378 1.00 80.06 281 GLY A O 1
ATOM 2110 N N . SER A 1 282 ? -6.295 20.922 4.619 1.00 85.75 282 SER A N 1
ATOM 2111 C CA . SER A 1 282 ? -5.785 20.463 3.324 1.00 85.75 282 SER A CA 1
ATOM 2112 C C . SER A 1 282 ? -5.431 18.972 3.375 1.00 85.75 282 SER A C 1
ATOM 2114 O O . SER A 1 282 ? -5.223 18.404 4.446 1.00 85.75 282 SER A O 1
ATOM 2116 N N . VAL A 1 283 ? -5.407 18.309 2.218 1.00 86.06 283 VAL A N 1
ATOM 2117 C CA . VAL A 1 283 ? -5.058 16.884 2.128 1.00 86.06 283 VAL A CA 1
ATOM 2118 C C . VAL A 1 283 ? -3.556 16.755 1.904 1.00 86.06 283 VAL A C 1
ATOM 2120 O O . VAL A 1 283 ? -3.011 17.354 0.979 1.00 86.06 283 VAL A O 1
ATOM 2123 N N . SER A 1 284 ? -2.900 15.942 2.724 1.00 92.38 284 SER A N 1
ATOM 2124 C CA . SER A 1 284 ? -1.550 15.458 2.464 1.00 92.38 284 SER A CA 1
ATOM 2125 C C . SER A 1 284 ? -1.633 14.139 1.703 1.00 92.38 284 SER A C 1
ATOM 2127 O O . SER A 1 284 ? -2.068 13.124 2.254 1.00 92.38 284 SER A O 1
ATOM 2129 N N . GLY A 1 285 ? -1.220 14.157 0.431 1.00 87.50 285 GLY A N 1
ATOM 2130 C CA . GLY A 1 285 ? -1.265 12.994 -0.463 1.00 87.50 285 GLY A CA 1
ATOM 2131 C C . GLY A 1 285 ? -0.462 11.789 0.036 1.00 87.50 285 GLY A C 1
ATOM 2132 O O . GLY A 1 285 ? -0.805 10.666 -0.290 1.00 87.50 285 GLY A O 1
ATOM 2133 N N . TYR A 1 286 ? 0.544 12.017 0.882 1.00 90.44 286 TYR A N 1
ATOM 2134 C CA . TYR A 1 286 ? 1.390 10.983 1.488 1.00 90.44 286 TYR A CA 1
ATOM 2135 C C . TYR A 1 286 ? 1.392 11.108 3.017 1.00 90.44 286 TYR A C 1
ATOM 2137 O O . TYR A 1 286 ? 2.424 11.024 3.679 1.00 90.44 286 TYR A O 1
ATOM 2145 N N . GLY A 1 287 ? 0.231 11.435 3.575 1.00 91.25 287 GLY A N 1
ATOM 2146 C CA . GLY A 1 287 ? 0.103 11.872 4.958 1.00 91.25 287 GLY A CA 1
ATOM 2147 C C . GLY A 1 287 ? 0.012 10.762 6.005 1.00 91.25 287 GLY A C 1
ATOM 2148 O O . GLY A 1 287 ? 0.009 11.073 7.198 1.00 91.25 287 GLY A O 1
ATOM 2149 N N . ASP A 1 288 ? -0.092 9.501 5.587 1.00 94.94 288 ASP A N 1
ATOM 2150 C CA . ASP A 1 288 ? -0.187 8.355 6.490 1.00 94.94 288 ASP A CA 1
ATOM 2151 C C . ASP A 1 288 ? 1.208 7.889 6.955 1.00 94.94 288 ASP A C 1
ATOM 2153 O O . ASP A 1 288 ? 2.003 7.406 6.146 1.00 94.94 288 ASP A O 1
ATOM 2157 N N . PRO A 1 289 ? 1.536 7.991 8.254 1.00 92.44 289 PRO A N 1
ATOM 2158 C CA . PRO A 1 289 ? 2.861 7.633 8.758 1.00 92.44 289 PRO A CA 1
ATOM 2159 C C . PRO A 1 289 ? 3.130 6.121 8.796 1.00 92.44 289 PRO A C 1
ATOM 2161 O O . PRO A 1 289 ? 4.256 5.729 9.099 1.00 92.44 289 PRO A O 1
ATOM 2164 N N . GLY A 1 290 ? 2.118 5.282 8.562 1.00 93.56 290 GLY A N 1
ATOM 2165 C CA . GLY A 1 290 ? 2.219 3.832 8.667 1.00 93.56 290 GLY A CA 1
ATOM 2166 C C . GLY A 1 290 ? 2.162 3.091 7.336 1.00 93.56 290 GLY A C 1
ATOM 2167 O O . GLY A 1 290 ? 2.194 1.871 7.363 1.00 93.56 290 GLY A O 1
ATOM 2168 N N . CYS A 1 291 ? 2.042 3.747 6.181 1.00 95.44 291 CYS A N 1
ATOM 2169 C CA . CYS A 1 291 ? 1.729 3.036 4.937 1.00 95.44 291 CYS A CA 1
ATOM 2170 C C . CYS A 1 291 ? 2.771 3.211 3.830 1.00 95.44 291 CYS A C 1
ATOM 2172 O O . CYS A 1 291 ? 3.170 4.338 3.533 1.00 95.44 291 CYS A O 1
ATOM 2174 N N . VAL A 1 292 ? 3.078 2.117 3.117 1.00 96.06 292 VAL A N 1
ATOM 2175 C CA . VAL A 1 292 ? 3.828 2.181 1.851 1.00 96.06 292 VAL A CA 1
ATOM 2176 C C . VAL A 1 292 ? 3.133 3.024 0.794 1.00 96.06 292 VAL A C 1
ATOM 2178 O O . VAL A 1 292 ? 3.821 3.687 0.040 1.00 96.06 292 VAL A O 1
ATOM 2181 N N . MET A 1 293 ? 1.792 3.069 0.769 1.00 97.25 293 MET A N 1
ATOM 2182 C CA . MET A 1 293 ? 1.020 3.930 -0.145 1.00 97.25 293 MET A CA 1
ATOM 2183 C C . MET A 1 293 ? 1.047 5.412 0.268 1.00 97.25 293 MET A C 1
ATOM 2185 O O . MET A 1 293 ? 0.398 6.246 -0.358 1.00 97.25 293 MET A O 1
ATOM 2189 N N . ALA A 1 294 ? 1.786 5.738 1.328 1.00 94.25 294 ALA A N 1
ATOM 2190 C CA . ALA A 1 294 ? 2.258 7.071 1.661 1.00 94.25 294 ALA A CA 1
ATOM 2191 C C . ALA A 1 294 ? 3.784 7.109 1.443 1.00 94.25 294 ALA A C 1
ATOM 2193 O O . ALA A 1 294 ? 4.249 6.776 0.357 1.00 94.25 294 ALA A O 1
ATOM 2194 N N . THR A 1 295 ? 4.576 7.520 2.435 1.00 86.81 295 THR A N 1
ATOM 2195 C CA . THR A 1 295 ? 6.047 7.596 2.319 1.00 86.81 295 THR A CA 1
ATOM 2196 C C . THR A 1 295 ? 6.804 6.616 3.216 1.00 86.81 295 THR A C 1
ATOM 2198 O O . THR A 1 295 ? 8.033 6.640 3.228 1.00 86.81 295 THR A O 1
ATOM 2201 N N . ALA A 1 296 ? 6.115 5.803 4.020 1.00 88.06 296 ALA A N 1
ATOM 2202 C CA . ALA A 1 296 ? 6.756 4.934 5.006 1.00 88.06 296 ALA A CA 1
ATOM 2203 C C . ALA A 1 296 ? 7.020 3.538 4.427 1.00 88.06 296 ALA A C 1
ATOM 2205 O O . ALA A 1 296 ? 6.110 2.924 3.880 1.00 88.06 296 ALA A O 1
ATOM 2206 N N . PHE A 1 297 ? 8.231 2.995 4.594 1.00 91.56 297 PHE A N 1
ATOM 2207 C CA . PHE A 1 297 ? 8.454 1.568 4.349 1.00 91.56 297 PHE A CA 1
ATOM 2208 C C . PHE A 1 297 ? 7.829 0.774 5.501 1.00 91.56 297 PHE A C 1
ATOM 2210 O O . PHE A 1 297 ? 8.416 0.623 6.567 1.00 91.56 297 PHE A O 1
ATOM 2217 N N . SER A 1 298 ? 6.565 0.406 5.339 1.00 94.12 298 SER A N 1
ATOM 2218 C CA . SER A 1 298 ? 5.725 -0.227 6.355 1.00 94.12 298 SER A CA 1
ATOM 2219 C C . SER A 1 298 ? 4.574 -0.936 5.649 1.00 94.12 298 SER A C 1
ATOM 2221 O O . SER A 1 298 ? 4.214 -0.571 4.524 1.00 94.12 298 SER A O 1
ATOM 2223 N N . GLU A 1 299 ? 3.978 -1.943 6.280 1.00 95.25 299 GLU A N 1
ATOM 2224 C CA . GLU A 1 299 ? 2.943 -2.742 5.636 1.00 95.25 299 GLU A CA 1
ATOM 2225 C C . GLU A 1 299 ? 1.700 -1.925 5.209 1.00 95.25 299 GLU A C 1
ATOM 2227 O O . GLU A 1 299 ? 1.435 -0.802 5.650 1.00 95.25 299 GLU A O 1
ATOM 2232 N N . ILE A 1 300 ? 0.915 -2.506 4.297 1.00 96.56 300 ILE A N 1
ATOM 2233 C CA . ILE A 1 300 ? -0.286 -1.873 3.736 1.00 96.56 300 ILE A CA 1
ATOM 2234 C C . ILE A 1 300 ? -1.375 -1.771 4.804 1.00 96.56 300 ILE A C 1
ATOM 2236 O O . ILE A 1 300 ? -1.665 -2.741 5.501 1.00 96.56 300 ILE A O 1
ATOM 2240 N N . VAL A 1 301 ? -2.012 -0.604 4.899 1.00 96.88 301 VAL A N 1
ATOM 2241 C CA . VAL A 1 301 ? -3.051 -0.326 5.899 1.00 96.88 301 VAL A CA 1
ATOM 2242 C C . VAL A 1 301 ? -4.310 -1.161 5.684 1.00 96.88 301 VAL A C 1
ATOM 2244 O O . VAL A 1 301 ? -4.606 -1.618 4.577 1.00 96.88 301 VAL A O 1
ATOM 2247 N N . ALA A 1 302 ? -5.082 -1.333 6.759 1.00 97.56 302 ALA A N 1
ATOM 2248 C CA . ALA A 1 302 ? -6.303 -2.130 6.772 1.00 97.56 302 ALA A CA 1
ATOM 2249 C C . ALA A 1 302 ? -7.260 -1.876 5.590 1.00 97.56 302 ALA A C 1
ATOM 2251 O O . ALA A 1 302 ? -7.614 -2.861 4.941 1.00 97.56 302 ALA A O 1
ATOM 2252 N N . PRO A 1 303 ? -7.664 -0.633 5.247 1.00 97.06 303 PRO A N 1
ATOM 2253 C CA . PRO A 1 303 ? -8.618 -0.418 4.157 1.00 97.06 303 PRO A CA 1
ATOM 2254 C C . PRO A 1 303 ? -8.124 -0.954 2.807 1.00 97.06 303 PRO A C 1
ATOM 2256 O O . PRO A 1 303 ? -8.878 -1.657 2.145 1.00 97.06 303 PRO A O 1
ATOM 2259 N N . HIS A 1 304 ? -6.855 -0.755 2.438 1.00 97.50 304 HIS A N 1
ATOM 2260 C CA . HIS A 1 304 ? -6.300 -1.336 1.208 1.00 97.50 304 HIS A CA 1
ATOM 2261 C C . HIS A 1 304 ? -6.202 -2.867 1.271 1.00 97.50 304 HIS A C 1
ATOM 2263 O O . HIS A 1 304 ? -6.456 -3.556 0.284 1.00 97.50 304 HIS A O 1
ATOM 2269 N N . ARG A 1 305 ? -5.899 -3.453 2.437 1.00 97.25 305 ARG A N 1
ATOM 2270 C CA . ARG A 1 305 ? -5.958 -4.918 2.583 1.00 97.25 305 ARG A CA 1
ATOM 2271 C C . ARG A 1 305 ? -7.372 -5.461 2.419 1.00 97.25 305 ARG A C 1
ATOM 2273 O O . ARG A 1 305 ? -7.528 -6.564 1.897 1.00 97.25 305 ARG A O 1
ATOM 2280 N N . VAL A 1 306 ? -8.386 -4.729 2.880 1.00 96.81 306 VAL A N 1
ATOM 2281 C CA . VAL A 1 306 ? -9.794 -5.083 2.656 1.00 96.81 306 VAL A CA 1
ATOM 2282 C C . VAL A 1 306 ? -10.163 -4.895 1.181 1.00 96.81 306 VAL A C 1
ATOM 2284 O O . VAL A 1 306 ? -10.757 -5.804 0.604 1.00 96.81 306 VAL A O 1
ATOM 2287 N N . GLU A 1 307 ? -9.755 -3.787 0.554 1.00 95.31 307 GLU A N 1
ATOM 2288 C CA . GLU A 1 307 ? -9.941 -3.493 -0.877 1.00 95.31 307 GLU A CA 1
ATOM 2289 C C . GLU A 1 307 ? -9.429 -4.638 -1.759 1.00 95.31 307 GLU A C 1
ATOM 2291 O O . GLU A 1 307 ? -10.139 -5.117 -2.643 1.00 95.31 307 GLU A O 1
ATOM 2296 N N . MET A 1 308 ? -8.232 -5.145 -1.458 1.00 94.88 308 MET A N 1
ATOM 2297 C CA . MET A 1 308 ? -7.618 -6.254 -2.190 1.00 94.88 308 MET A CA 1
ATOM 2298 C C . MET A 1 308 ? -8.133 -7.640 -1.780 1.00 94.88 308 MET A C 1
ATOM 2300 O O . MET A 1 308 ? -7.709 -8.657 -2.333 1.00 94.88 308 MET A O 1
ATOM 2304 N N . GLY A 1 309 ? -9.009 -7.719 -0.775 1.00 94.81 309 GLY A N 1
ATOM 2305 C CA . GLY A 1 309 ? -9.465 -8.982 -0.198 1.00 94.81 309 GLY A CA 1
ATOM 2306 C C . GLY A 1 309 ? -8.350 -9.782 0.484 1.00 94.81 309 GLY A C 1
ATOM 2307 O O . GLY A 1 309 ? -8.469 -11.002 0.646 1.00 94.81 309 GLY A O 1
ATOM 2308 N N . TRP A 1 310 ? -7.252 -9.134 0.877 1.00 95.69 310 TRP A N 1
ATOM 2309 C CA . TRP A 1 310 ? -6.136 -9.753 1.590 1.00 95.69 310 TRP A CA 1
ATOM 2310 C C . TRP A 1 310 ? -6.484 -10.057 3.040 1.00 95.69 310 TRP A C 1
ATOM 2312 O O . TRP A 1 310 ? -6.222 -11.168 3.509 1.00 95.69 310 TRP A O 1
ATOM 2322 N N . ILE A 1 311 ? -7.219 -9.156 3.687 1.00 95.12 311 ILE A N 1
ATOM 2323 C CA . ILE A 1 311 ? -7.986 -9.481 4.889 1.00 95.12 311 ILE A CA 1
ATOM 2324 C C . ILE A 1 311 ? -9.361 -9.967 4.428 1.00 95.12 311 ILE A C 1
ATOM 2326 O O . ILE A 1 311 ? -10.101 -9.270 3.739 1.00 95.12 311 ILE A O 1
ATOM 2330 N N . GLY A 1 312 ? -9.660 -11.231 4.726 1.00 89.88 312 GLY A N 1
ATOM 2331 C CA . GLY A 1 312 ? -10.909 -11.859 4.308 1.00 89.88 312 GLY A CA 1
ATOM 2332 C C . GLY A 1 312 ? -12.071 -11.505 5.233 1.00 89.88 312 GLY A C 1
ATOM 2333 O O . GLY A 1 312 ? -11.870 -11.146 6.386 1.00 89.88 312 GLY A O 1
ATOM 2334 N N . LYS A 1 313 ? -13.302 -11.748 4.766 1.00 89.50 313 LYS A N 1
ATOM 2335 C CA . LYS A 1 313 ? -14.548 -11.471 5.511 1.00 89.50 313 LYS A CA 1
ATOM 2336 C C . LYS A 1 313 ? -14.622 -12.075 6.920 1.00 89.50 313 LYS A C 1
ATOM 2338 O O . LYS A 1 313 ? -15.385 -11.586 7.730 1.00 89.50 313 LYS A O 1
ATOM 2343 N N . LYS A 1 314 ? -13.887 -13.157 7.205 1.00 90.62 314 LYS A N 1
ATOM 2344 C CA . LYS A 1 314 ? -13.847 -13.768 8.548 1.00 90.62 314 LYS A CA 1
ATOM 2345 C C . LYS A 1 314 ? -13.003 -12.977 9.551 1.00 90.62 314 LYS A C 1
ATOM 2347 O O . LYS A 1 314 ? -13.161 -13.176 10.743 1.00 90.62 314 LYS A O 1
ATOM 2352 N N . SER A 1 315 ? -12.107 -12.129 9.058 1.00 97.00 315 SER A N 1
ATOM 2353 C CA . SER A 1 315 ? -11.218 -11.275 9.851 1.00 97.00 315 SER A CA 1
ATOM 2354 C C . SER A 1 315 ? -11.632 -9.802 9.757 1.00 97.00 315 SER A C 1
ATOM 2356 O O . SER A 1 315 ? -10.871 -8.921 10.148 1.00 97.00 315 SER A O 1
ATOM 2358 N N . THR A 1 316 ? -12.827 -9.538 9.225 1.00 97.62 316 THR A N 1
ATOM 2359 C CA . THR A 1 316 ? -13.430 -8.212 9.118 1.00 97.62 316 THR A CA 1
ATOM 2360 C C . THR A 1 316 ? -14.821 -8.265 9.727 1.00 97.62 316 THR A C 1
ATOM 2362 O O . THR A 1 316 ? -15.638 -9.091 9.322 1.00 97.62 316 THR A O 1
ATOM 2365 N N . GLU A 1 317 ? -15.108 -7.372 10.662 1.00 97.94 317 GLU A N 1
ATOM 2366 C CA . GLU A 1 317 ? -16.388 -7.319 11.360 1.00 97.94 317 GLU A CA 1
ATOM 2367 C C . GLU A 1 317 ? -17.072 -5.976 11.122 1.00 97.94 317 GLU A C 1
ATOM 2369 O O . GLU A 1 317 ? -16.490 -4.922 11.363 1.00 97.94 317 GLU A O 1
ATOM 2374 N N . ASN A 1 318 ? -18.313 -6.012 10.633 1.00 97.31 318 ASN A N 1
ATOM 2375 C CA . ASN A 1 318 ? -19.122 -4.807 10.476 1.00 97.31 318 ASN A CA 1
ATOM 2376 C C . ASN A 1 318 ? -19.793 -4.481 11.812 1.00 97.31 318 ASN A C 1
ATOM 2378 O O . ASN A 1 318 ? -20.636 -5.244 12.290 1.00 97.31 318 ASN A O 1
ATOM 2382 N N . VAL A 1 319 ? -19.455 -3.332 12.383 1.00 97.75 319 VAL A N 1
ATOM 2383 C CA . VAL A 1 319 ? -19.948 -2.884 13.682 1.00 97.75 319 VAL A CA 1
ATOM 2384 C C . VAL A 1 319 ? -21.122 -1.933 13.481 1.00 97.75 319 VAL A C 1
ATOM 2386 O O . VAL A 1 319 ? -20.997 -0.881 12.862 1.00 97.75 319 VAL A O 1
ATOM 2389 N N . THR A 1 320 ? -22.282 -2.325 14.009 1.00 96.06 320 THR A N 1
ATOM 2390 C CA . THR A 1 320 ? -23.559 -1.597 13.853 1.00 96.06 320 THR A CA 1
ATOM 2391 C C . THR A 1 320 ? -24.210 -1.216 15.180 1.00 96.06 320 THR A C 1
ATOM 2393 O O . THR A 1 320 ? -25.237 -0.548 15.189 1.00 96.06 320 THR A O 1
ATOM 2396 N N . ASN A 1 321 ? -23.642 -1.661 16.301 1.00 96.44 321 ASN A N 1
ATOM 2397 C CA . ASN A 1 321 ? -24.134 -1.389 17.646 1.00 96.44 321 ASN A CA 1
ATOM 2398 C C . ASN A 1 321 ? -22.949 -1.111 18.565 1.00 96.44 321 ASN A C 1
ATOM 2400 O O . ASN A 1 321 ? -21.847 -1.605 18.314 1.00 96.44 321 ASN A O 1
ATOM 2404 N N . SER A 1 322 ? -23.195 -0.356 19.634 1.00 98.25 322 SER A N 1
ATOM 2405 C CA . SER A 1 322 ? -22.181 -0.111 20.653 1.00 98.25 322 SER A CA 1
ATOM 2406 C C . SER A 1 322 ? -21.742 -1.419 21.306 1.00 98.25 322 SER A C 1
ATOM 2408 O O . SER A 1 322 ? -22.563 -2.314 21.528 1.00 98.25 322 SER A O 1
ATOM 2410 N N . GLY A 1 323 ? -20.466 -1.516 21.653 1.00 98.31 323 GLY A N 1
ATOM 2411 C CA . GLY A 1 323 ? -19.922 -2.690 22.313 1.00 98.31 323 GLY A CA 1
ATOM 2412 C C . GLY A 1 323 ? -18.406 -2.674 22.405 1.00 98.31 323 GLY A C 1
ATOM 2413 O O . GLY A 1 323 ? -17.730 -1.805 21.854 1.00 98.31 323 GLY A O 1
ATOM 2414 N N . THR A 1 324 ? -17.899 -3.697 23.083 1.00 98.62 324 THR A N 1
ATOM 2415 C CA . THR A 1 324 ? -16.472 -3.948 23.232 1.00 98.62 324 THR A CA 1
ATOM 2416 C C . THR A 1 324 ? -16.050 -5.081 22.303 1.00 98.62 324 THR A C 1
ATOM 2418 O O . THR A 1 324 ? -16.660 -6.152 22.296 1.00 98.62 324 THR A O 1
ATOM 2421 N N . PHE A 1 325 ? -14.989 -4.845 21.544 1.00 98.56 325 PHE A N 1
ATOM 2422 C CA . PHE A 1 325 ? -14.460 -5.723 20.509 1.00 98.56 325 PHE A CA 1
ATOM 2423 C C . PHE A 1 325 ? -12.993 -6.040 20.788 1.00 98.56 325 PHE A C 1
ATOM 2425 O O . PHE A 1 325 ? -12.286 -5.258 21.427 1.00 98.56 325 PHE A O 1
ATOM 2432 N N . THR A 1 326 ? -12.519 -7.171 20.276 1.00 98.31 326 THR A N 1
ATOM 2433 C CA . THR A 1 326 ? -11.106 -7.553 20.343 1.00 98.31 326 THR A CA 1
ATOM 2434 C C . THR A 1 326 ? -10.535 -7.642 18.933 1.00 98.31 326 THR A C 1
ATOM 2436 O O . THR A 1 326 ? -11.165 -8.204 18.038 1.00 98.31 326 THR A O 1
ATOM 2439 N N . LEU A 1 327 ? -9.353 -7.063 18.744 1.00 98.56 327 LEU A N 1
ATOM 2440 C CA . LEU A 1 327 ? -8.633 -6.981 17.486 1.00 98.56 327 LEU A CA 1
ATOM 2441 C C . LEU A 1 327 ? -7.295 -7.717 17.569 1.00 98.56 327 LEU A C 1
ATOM 2443 O O . LEU A 1 327 ? -6.436 -7.351 18.375 1.00 98.56 327 LEU A O 1
ATOM 2447 N N . SER A 1 328 ? -7.090 -8.667 16.659 1.00 98.25 328 SER A N 1
ATOM 2448 C CA . SER A 1 328 ? -5.763 -9.225 16.393 1.00 98.25 328 SER A CA 1
ATOM 2449 C C . SER A 1 328 ? -4.953 -8.254 15.517 1.00 98.25 328 SER A C 1
ATOM 2451 O O . SER A 1 328 ? -5.547 -7.582 14.664 1.00 98.25 328 SER A O 1
ATOM 2453 N N . PRO A 1 329 ? -3.611 -8.205 15.642 1.00 97.31 329 PRO A N 1
ATOM 2454 C CA . PRO A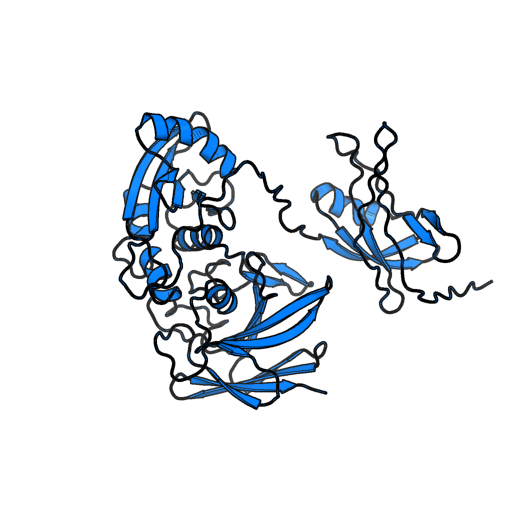 1 329 ? -2.768 -7.393 14.768 1.00 97.31 329 PRO A CA 1
ATOM 2455 C C . PRO A 1 329 ? -2.977 -7.766 13.297 1.00 97.31 329 PRO A C 1
ATOM 2457 O O . PRO A 1 329 ? -3.168 -8.947 12.967 1.00 97.31 329 PRO A O 1
ATOM 2460 N N . ILE A 1 330 ? -2.949 -6.790 12.386 1.00 96.56 330 ILE A N 1
ATOM 2461 C CA . ILE A 1 330 ? -3.219 -7.053 10.962 1.00 96.56 330 ILE A CA 1
ATOM 2462 C C . ILE A 1 330 ? -2.136 -7.919 10.301 1.00 96.56 330 ILE A C 1
ATOM 2464 O O . ILE A 1 330 ? -2.434 -8.602 9.313 1.00 96.56 330 ILE A O 1
ATOM 2468 N N . GLU A 1 331 ? -0.925 -7.925 10.860 1.00 95.19 331 GLU A N 1
ATOM 2469 C CA . GLU A 1 331 ? 0.262 -8.665 10.420 1.00 95.19 331 GLU A CA 1
ATOM 2470 C C . GLU A 1 331 ? 0.103 -10.189 10.638 1.00 95.19 331 GLU A C 1
ATOM 2472 O O . GLU A 1 331 ? 0.666 -11.008 9.911 1.00 95.19 331 GLU A O 1
ATOM 2477 N N . VAL A 1 332 ? -0.733 -10.612 11.598 1.00 94.00 332 VAL A N 1
ATOM 2478 C CA . VAL A 1 332 ? -0.890 -12.029 11.975 1.00 94.00 332 VAL A CA 1
ATOM 2479 C C . VAL A 1 332 ? -1.681 -12.816 10.924 1.00 94.00 332 VAL A C 1
ATOM 2481 O O . VAL A 1 332 ? -2.821 -12.488 10.605 1.00 94.00 332 VAL A O 1
ATOM 2484 N N . ASN A 1 333 ? -1.128 -13.921 10.414 1.00 91.19 333 ASN A N 1
ATOM 2485 C CA . ASN A 1 333 ? -1.778 -14.752 9.386 1.00 91.19 333 ASN A CA 1
ATOM 2486 C C . ASN A 1 333 ? -3.035 -15.495 9.871 1.00 91.19 333 ASN A C 1
ATOM 2488 O O . ASN A 1 333 ? -4.027 -15.542 9.143 1.00 91.19 333 ASN A O 1
ATOM 2492 N N . ASN A 1 334 ? -2.996 -16.040 11.091 1.00 91.06 334 ASN A N 1
ATOM 2493 C CA . ASN A 1 334 ? -4.076 -16.820 11.704 1.00 91.06 334 ASN A CA 1
ATOM 2494 C C . ASN A 1 334 ? -4.582 -16.100 12.963 1.00 91.06 334 ASN A C 1
ATOM 2496 O O . ASN A 1 334 ? -4.218 -16.499 14.069 1.00 91.06 334 ASN A O 1
ATOM 2500 N N . PRO A 1 335 ? -5.341 -15.005 12.805 1.00 95.00 335 PRO A N 1
ATOM 2501 C CA . PRO A 1 335 ? -5.790 -14.213 13.938 1.00 95.00 335 PRO A CA 1
ATOM 2502 C C . PRO A 1 335 ? -6.811 -14.993 14.776 1.00 95.00 335 PRO A C 1
ATOM 2504 O O . PRO A 1 335 ? -7.606 -15.768 14.234 1.00 95.00 335 PRO A O 1
ATOM 2507 N N . SER A 1 336 ? -6.795 -14.775 16.091 1.00 93.75 336 SER A N 1
ATOM 2508 C CA . SER A 1 336 ? -7.789 -15.357 17.004 1.00 93.75 336 SER A CA 1
ATOM 2509 C C . SER A 1 336 ? -9.111 -14.589 16.965 1.00 93.75 336 SER A C 1
ATOM 2511 O O . SER A 1 336 ? -10.165 -15.173 17.215 1.00 93.75 336 SER A O 1
ATOM 2513 N N . ASN A 1 337 ? -9.053 -13.301 16.617 1.00 96.81 337 ASN A N 1
ATOM 2514 C CA . ASN A 1 337 ? -10.189 -12.392 16.541 1.00 96.81 337 ASN A CA 1
ATOM 2515 C C . ASN A 1 337 ? -10.267 -11.702 15.167 1.00 96.81 337 ASN A C 1
ATOM 2517 O O . ASN A 1 337 ? -9.493 -11.978 14.244 1.00 96.81 337 ASN A O 1
ATOM 2521 N N . SER A 1 338 ? -11.228 -10.792 15.017 1.00 97.88 338 SER A N 1
ATOM 2522 C CA . SER A 1 338 ? -11.271 -9.858 13.891 1.00 97.88 338 SER A CA 1
ATOM 2523 C C . SER A 1 338 ? -9.960 -9.062 13.822 1.00 97.88 338 SER A C 1
ATOM 2525 O O . SER A 1 338 ? -9.368 -8.744 14.844 1.00 97.88 338 SER A O 1
ATOM 2527 N N . GLN A 1 339 ? -9.478 -8.738 12.624 1.00 98.38 339 GLN A N 1
ATOM 2528 C CA . GLN A 1 339 ? -8.307 -7.863 12.438 1.00 98.38 339 GLN A CA 1
ATOM 2529 C C . GLN A 1 339 ? -8.709 -6.437 12.061 1.00 98.38 339 GLN A C 1
ATOM 2531 O O . GLN A 1 339 ? -7.925 -5.501 12.200 1.00 98.38 339 GLN A O 1
ATOM 2536 N N . VAL A 1 340 ? -9.929 -6.278 11.543 1.00 98.69 340 VAL A N 1
ATOM 2537 C CA . VAL A 1 340 ? -10.478 -4.995 11.115 1.00 98.69 340 VAL A CA 1
ATOM 2538 C C . VAL A 1 340 ? -11.923 -4.895 11.578 1.00 98.69 340 VAL A C 1
ATOM 2540 O O . VAL A 1 340 ? -12.728 -5.777 11.270 1.00 98.69 340 VAL A O 1
ATOM 2543 N N . LEU A 1 341 ? -12.259 -3.810 12.270 1.00 98.75 341 LEU A N 1
ATOM 2544 C CA . LEU A 1 341 ? -13.648 -3.421 12.510 1.00 98.75 341 LEU A CA 1
ATOM 2545 C C . LEU A 1 341 ? -14.025 -2.352 11.487 1.00 98.75 341 LEU A C 1
ATOM 2547 O O . LEU A 1 341 ? -13.256 -1.421 11.246 1.00 98.75 341 LEU A O 1
ATOM 2551 N N . VAL A 1 342 ? -15.199 -2.485 10.882 1.00 98.25 342 VAL A N 1
ATOM 2552 C CA . VAL A 1 342 ? -15.723 -1.548 9.888 1.00 98.25 342 VAL A CA 1
ATOM 2553 C C . VAL A 1 342 ? -16.974 -0.897 10.448 1.00 98.25 342 VAL A C 1
ATOM 2555 O O . VAL A 1 342 ? -17.946 -1.582 10.758 1.00 98.25 342 VAL A O 1
ATOM 2558 N N . VAL A 1 343 ? -16.946 0.425 10.571 1.00 97.69 343 VAL A N 1
ATOM 2559 C CA . VAL A 1 343 ? -18.052 1.231 11.092 1.00 97.69 343 VAL A CA 1
ATOM 2560 C C . VAL A 1 343 ? -18.551 2.124 9.969 1.00 97.69 343 VAL A C 1
ATOM 2562 O O . VAL A 1 343 ? -17.819 2.988 9.488 1.00 97.69 343 VAL A O 1
ATOM 2565 N N . ASP A 1 344 ? -19.790 1.915 9.536 1.00 93.44 344 ASP A N 1
ATOM 2566 C CA . ASP A 1 344 ? -20.415 2.768 8.528 1.00 93.44 344 ASP A CA 1
ATOM 2567 C C . ASP A 1 344 ? -20.778 4.119 9.161 1.00 93.44 344 ASP A C 1
ATOM 2569 O O . ASP A 1 344 ? -21.560 4.167 10.109 1.00 93.44 344 ASP A O 1
ATOM 2573 N N . VAL A 1 345 ? -20.241 5.219 8.620 1.00 87.19 345 VAL A N 1
ATOM 2574 C CA . VAL A 1 345 ? -20.580 6.587 9.065 1.00 87.19 345 VAL A CA 1
ATOM 2575 C C . VAL A 1 345 ? -21.612 7.265 8.168 1.00 87.19 345 VAL A C 1
ATOM 2577 O O . VAL A 1 345 ? -21.890 8.453 8.287 1.00 87.19 345 VAL A O 1
ATOM 2580 N N . GLY A 1 346 ? -22.222 6.491 7.271 1.00 79.69 346 GLY A N 1
ATOM 2581 C CA . GLY A 1 346 ? -23.231 6.980 6.346 1.00 79.69 346 GLY A CA 1
ATOM 2582 C C . GLY A 1 346 ? -22.630 7.788 5.201 1.00 79.69 346 GLY A C 1
ATOM 2583 O O . GLY A 1 346 ? -21.505 7.549 4.764 1.00 79.69 346 GLY A O 1
ATOM 2584 N N . MET A 1 347 ? -23.436 8.702 4.663 1.00 73.31 347 MET A N 1
ATOM 2585 C CA . MET A 1 347 ? -23.064 9.509 3.508 1.00 73.31 347 MET A CA 1
ATOM 2586 C C . MET A 1 347 ? -22.393 10.795 3.979 1.00 73.31 347 MET A C 1
ATOM 2588 O O . MET A 1 347 ? -23.030 11.624 4.623 1.00 73.31 347 MET A O 1
ATOM 2592 N N . VAL A 1 348 ? -21.130 10.985 3.619 1.00 68.25 348 VAL A N 1
ATOM 2593 C CA . VAL A 1 348 ? -20.401 12.241 3.832 1.00 68.25 348 VAL A CA 1
ATOM 2594 C C . VAL A 1 348 ? -20.300 13.012 2.513 1.00 68.25 348 VAL A C 1
ATOM 2596 O O . VAL A 1 348 ? -20.819 12.563 1.487 1.00 68.25 348 VAL A O 1
ATOM 2599 N N . ASN A 1 349 ? -19.673 14.195 2.556 1.00 56.03 349 ASN A N 1
ATOM 2600 C CA . ASN A 1 349 ? -19.380 15.103 1.434 1.00 56.03 349 ASN A CA 1
ATOM 2601 C C . ASN A 1 349 ? -19.493 14.463 0.035 1.00 56.03 349 ASN A C 1
ATOM 2603 O O . ASN A 1 349 ? -18.844 13.458 -0.256 1.00 56.03 349 ASN A O 1
ATOM 2607 N N . PHE A 1 350 ? -20.266 15.099 -0.852 1.00 56.56 350 PHE A N 1
ATOM 2608 C CA . PHE A 1 350 ? -20.608 14.597 -2.194 1.00 56.56 350 PHE A CA 1
ATOM 2609 C C . PHE A 1 350 ? -21.516 13.365 -2.217 1.00 56.56 350 PHE A C 1
ATOM 2611 O O . PHE A 1 350 ? -21.564 12.672 -3.233 1.00 56.56 350 PHE A O 1
ATOM 2618 N N . ASN A 1 351 ? -22.258 13.116 -1.132 1.00 63.16 351 ASN A N 1
ATOM 2619 C CA . ASN A 1 351 ? -23.173 11.985 -1.019 1.00 63.16 351 ASN A CA 1
ATOM 2620 C C . ASN A 1 351 ? -22.436 10.676 -1.336 1.00 63.16 351 ASN A C 1
ATOM 2622 O O . ASN A 1 351 ? -22.828 9.929 -2.236 1.00 63.16 351 ASN A O 1
ATOM 2626 N N . ARG A 1 352 ? -21.339 10.433 -0.615 1.00 67.75 352 ARG A N 1
ATOM 2627 C CA . ARG A 1 352 ? -20.547 9.208 -0.733 1.00 67.75 352 ARG A CA 1
ATOM 2628 C C . ARG A 1 352 ? -20.572 8.445 0.577 1.00 67.75 352 ARG A C 1
ATOM 2630 O O . ARG A 1 352 ? -20.419 9.086 1.617 1.00 67.75 352 ARG A O 1
ATOM 2637 N N . PRO A 1 353 ? -20.732 7.113 0.543 1.00 77.88 353 PRO A N 1
ATOM 2638 C CA . PRO A 1 353 ? -20.587 6.327 1.751 1.00 77.88 353 PRO A CA 1
ATOM 2639 C C . PRO A 1 353 ? -19.156 6.499 2.250 1.00 77.88 353 PRO A C 1
ATOM 2641 O O . PRO A 1 353 ? -18.215 6.417 1.465 1.00 77.88 353 PRO A O 1
ATOM 2644 N N . GLU A 1 354 ? -18.992 6.748 3.538 1.00 89.88 354 GLU A N 1
ATOM 2645 C CA . GLU A 1 354 ? -17.700 6.705 4.208 1.00 89.88 354 GLU A CA 1
ATOM 2646 C C . GLU A 1 354 ? -17.799 5.688 5.335 1.00 89.88 354 GLU A C 1
ATOM 2648 O O . GLU A 1 354 ? -18.854 5.478 5.946 1.00 89.88 354 GLU A O 1
ATOM 2653 N N . LYS A 1 355 ? -16.690 5.000 5.570 1.00 95.75 355 LYS A N 1
ATOM 2654 C CA . LYS A 1 355 ? -16.572 3.998 6.613 1.00 95.75 355 LYS A CA 1
ATOM 2655 C C . LYS A 1 355 ? -15.283 4.243 7.364 1.00 95.75 355 LYS A C 1
ATOM 2657 O O . LYS A 1 355 ? -14.267 4.575 6.748 1.00 95.75 355 LYS A O 1
ATOM 2662 N N . TYR A 1 356 ? -15.314 4.020 8.669 1.00 97.81 356 TYR A N 1
ATOM 2663 C CA . TYR A 1 356 ? -14.097 3.878 9.445 1.00 97.81 356 TYR A CA 1
ATOM 2664 C C . TYR A 1 356 ? -13.641 2.424 9.446 1.00 97.81 356 TYR A C 1
ATOM 2666 O O . TYR A 1 356 ? -14.431 1.510 9.666 1.00 97.81 356 TYR A O 1
ATOM 2674 N N . TYR A 1 357 ? -12.349 2.235 9.212 1.00 98.50 357 TYR A N 1
ATOM 2675 C CA . TYR A 1 357 ? -11.632 0.976 9.305 1.00 98.50 357 TYR A CA 1
ATOM 2676 C C . TYR A 1 357 ? -10.708 1.080 10.510 1.00 98.50 357 TYR A C 1
ATOM 2678 O O . TYR A 1 357 ? -9.703 1.792 10.478 1.00 98.50 357 TYR A O 1
ATOM 2686 N N . LEU A 1 358 ? -11.083 0.396 11.585 1.00 98.69 358 LEU A N 1
ATOM 2687 C CA . LEU A 1 358 ? -10.315 0.336 12.817 1.00 98.69 358 LEU A CA 1
ATOM 2688 C C . LEU A 1 358 ? -9.428 -0.901 12.774 1.00 98.69 358 LEU A C 1
ATOM 2690 O O . LEU A 1 358 ? -9.906 -2.004 12.499 1.00 98.69 358 LEU A O 1
ATOM 2694 N N . SER A 1 359 ? -8.143 -0.719 13.049 1.00 98.44 359 SER A N 1
ATOM 2695 C CA . SER A 1 359 ? -7.164 -1.803 13.047 1.00 98.44 359 SER A CA 1
ATOM 2696 C C . SER A 1 359 ? -6.066 -1.578 14.076 1.00 98.44 359 SER A C 1
ATOM 2698 O O . SER A 1 359 ? -5.825 -0.457 14.522 1.00 98.44 359 SER A O 1
ATOM 2700 N N . TYR A 1 360 ? -5.393 -2.662 14.438 1.00 97.62 360 TYR A N 1
ATOM 2701 C CA . TYR A 1 360 ? -4.249 -2.656 15.336 1.00 97.62 360 TYR A CA 1
ATOM 2702 C C . TYR A 1 360 ? -3.014 -3.147 14.577 1.00 97.62 360 TYR A C 1
ATOM 2704 O O . TYR A 1 360 ? -3.082 -4.143 13.855 1.00 97.62 360 TYR A O 1
ATOM 2712 N N . ARG A 1 361 ? -1.902 -2.426 14.740 1.00 95.31 361 ARG A N 1
ATOM 2713 C CA . ARG A 1 361 ? -0.591 -2.786 14.203 1.00 95.31 361 ARG A CA 1
ATOM 2714 C C . ARG A 1 361 ? 0.421 -2.995 15.309 1.00 95.31 361 ARG A C 1
ATOM 2716 O O . ARG A 1 361 ? 0.683 -2.078 16.097 1.00 95.31 361 ARG A O 1
ATOM 2723 N N . ALA A 1 362 ? 0.970 -4.200 15.364 1.00 95.12 362 ALA A N 1
ATOM 2724 C CA . ALA A 1 362 ? 2.045 -4.546 16.279 1.00 95.12 362 ALA A CA 1
ATOM 2725 C C . ALA A 1 362 ? 3.397 -4.392 15.557 1.00 95.12 362 ALA A C 1
ATOM 2727 O O . ALA A 1 362 ? 3.472 -4.699 14.369 1.00 95.12 362 ALA A O 1
ATOM 2728 N N . PRO A 1 363 ? 4.466 -3.940 16.238 1.00 94.62 363 PRO A N 1
ATOM 2729 C CA . PRO A 1 363 ? 5.807 -3.881 15.659 1.00 94.62 363 PRO A CA 1
ATOM 2730 C C . PRO A 1 363 ? 6.401 -5.295 15.575 1.00 94.62 363 PRO A C 1
ATOM 2732 O O . PRO A 1 363 ? 7.232 -5.691 16.390 1.00 94.62 363 PRO A O 1
ATOM 2735 N N . ILE A 1 364 ? 5.876 -6.107 14.660 1.00 93.19 364 ILE A N 1
ATOM 2736 C CA . ILE A 1 364 ? 6.229 -7.516 14.474 1.00 93.19 364 ILE A CA 1
ATOM 2737 C C . ILE A 1 364 ? 6.430 -7.816 12.991 1.00 93.19 364 ILE A C 1
ATOM 2739 O O . ILE A 1 364 ? 5.896 -7.131 12.125 1.00 93.19 364 ILE A O 1
ATOM 2743 N N . GLY A 1 365 ? 7.149 -8.898 12.696 1.00 90.06 365 GLY A N 1
ATOM 2744 C CA . GLY A 1 365 ? 7.438 -9.292 11.318 1.00 90.06 365 GLY A CA 1
ATOM 2745 C C . GLY A 1 365 ? 8.549 -8.456 10.681 1.00 90.06 365 GLY A C 1
ATOM 2746 O O . GLY A 1 365 ? 9.065 -7.518 11.272 1.00 90.06 365 GLY A O 1
ATOM 2747 N N . GLU A 1 366 ? 8.955 -8.831 9.470 1.00 90.38 366 GLU A N 1
ATOM 2748 C CA . GLU A 1 366 ? 10.161 -8.276 8.833 1.00 90.38 366 GLU A CA 1
ATOM 2749 C C . GLU A 1 366 ? 9.975 -6.854 8.289 1.00 90.38 366 GLU A C 1
ATOM 2751 O O . GLU A 1 366 ? 10.948 -6.118 8.177 1.00 90.38 366 GLU A O 1
ATOM 2756 N N . ILE A 1 367 ? 8.741 -6.463 7.957 1.00 92.00 367 ILE A N 1
ATOM 2757 C CA . ILE A 1 367 ? 8.437 -5.136 7.400 1.00 92.00 367 ILE A CA 1
ATOM 2758 C C . ILE A 1 367 ? 8.080 -4.133 8.504 1.00 92.00 367 ILE A C 1
ATOM 2760 O O . ILE A 1 367 ? 8.447 -2.964 8.418 1.00 92.00 367 ILE A O 1
ATOM 2764 N N . ASP A 1 368 ? 7.384 -4.586 9.548 1.00 92.31 368 ASP A N 1
ATOM 2765 C CA . ASP A 1 368 ? 6.791 -3.713 10.564 1.00 92.31 368 ASP A CA 1
ATOM 2766 C C . ASP A 1 368 ? 7.536 -3.671 11.902 1.00 92.31 368 ASP A C 1
ATOM 2768 O O . ASP A 1 368 ? 7.143 -2.896 12.771 1.00 92.31 368 ASP A O 1
ATOM 2772 N N . ASP A 1 369 ?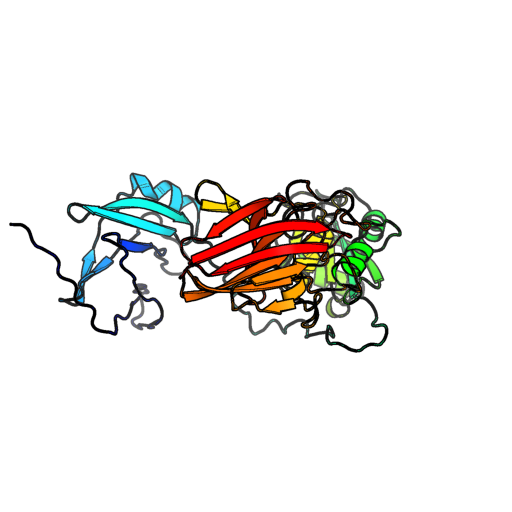 8.642 -4.402 12.075 1.00 87.88 369 ASP A N 1
ATOM 2773 C CA . ASP A 1 369 ? 9.493 -4.315 13.281 1.00 87.88 369 ASP A CA 1
ATOM 2774 C C . ASP A 1 369 ? 9.885 -2.857 13.613 1.00 87.88 369 ASP A C 1
ATOM 2776 O O . ASP A 1 369 ? 9.865 -2.424 14.765 1.00 87.88 369 ASP A O 1
ATOM 2780 N N . ALA A 1 370 ? 10.136 -2.043 12.580 1.00 86.88 370 ALA A N 1
ATOM 2781 C CA . ALA A 1 370 ? 10.486 -0.627 12.704 1.00 86.88 370 ALA A CA 1
ATOM 2782 C C . ALA A 1 370 ? 9.339 0.345 12.349 1.00 86.88 370 ALA A C 1
ATOM 2784 O O . ALA A 1 370 ? 9.595 1.507 12.012 1.00 86.88 370 ALA A O 1
ATOM 2785 N N . ILE A 1 371 ? 8.077 -0.098 12.414 1.00 93.06 371 ILE A N 1
ATOM 2786 C CA . ILE A 1 371 ? 6.910 0.754 12.144 1.00 93.06 371 ILE A CA 1
ATOM 2787 C C . ILE A 1 371 ? 6.926 2.021 13.020 1.00 93.06 371 ILE A C 1
ATOM 2789 O O . ILE A 1 371 ? 7.303 2.010 14.195 1.00 93.06 371 ILE A O 1
ATOM 2793 N N . SER A 1 372 ? 6.487 3.148 12.451 1.00 92.75 372 SER A N 1
ATOM 2794 C CA . SER A 1 372 ? 6.404 4.426 13.158 1.00 92.75 372 SER A CA 1
ATOM 2795 C C . SER A 1 372 ? 5.678 4.305 14.502 1.00 92.75 372 SER A C 1
ATOM 2797 O O . SER A 1 372 ? 4.534 3.852 14.571 1.00 92.75 372 SER A O 1
ATOM 2799 N N . SER A 1 373 ? 6.277 4.852 15.563 1.00 94.69 373 SER A N 1
ATOM 2800 C CA . SER A 1 373 ? 5.641 4.974 16.886 1.00 94.69 373 SER A CA 1
ATOM 2801 C C . SER A 1 373 ? 4.349 5.798 16.877 1.00 94.69 373 SER A C 1
ATOM 2803 O O . SER A 1 373 ? 3.604 5.798 17.854 1.00 94.69 373 SER A O 1
ATOM 2805 N N . ARG A 1 374 ? 4.057 6.500 15.773 1.00 93.56 374 ARG A N 1
ATOM 2806 C CA . ARG A 1 374 ? 2.774 7.175 15.557 1.00 93.56 374 ARG A CA 1
ATOM 2807 C C . ARG A 1 374 ? 1.608 6.201 15.410 1.00 93.56 374 ARG A C 1
ATOM 2809 O O . ARG A 1 374 ? 0.495 6.607 15.698 1.00 93.56 374 ARG A O 1
ATOM 2816 N N . VAL A 1 375 ? 1.854 4.964 14.981 1.00 95.69 375 VAL A N 1
ATOM 2817 C CA . VAL A 1 375 ? 0.821 3.940 14.735 1.00 95.69 375 VAL A CA 1
ATOM 2818 C C . VAL A 1 3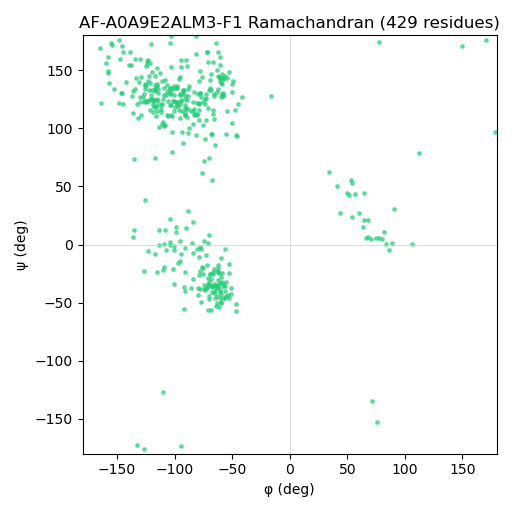75 ? 1.095 2.620 15.465 1.00 95.69 375 VAL A C 1
ATOM 2820 O O . VAL A 1 375 ? 0.156 1.877 15.741 1.00 95.69 375 VAL A O 1
ATOM 2823 N N . ALA A 1 376 ? 2.353 2.339 15.823 1.00 96.50 376 ALA A N 1
ATOM 2824 C CA . ALA A 1 376 ? 2.746 1.136 16.554 1.00 96.50 376 ALA A CA 1
ATOM 2825 C C . ALA A 1 376 ? 2.001 1.021 17.893 1.00 96.50 376 ALA A C 1
ATOM 2827 O O . ALA A 1 376 ? 2.065 1.943 18.706 1.00 96.50 376 ALA A O 1
ATOM 2828 N N . ASN A 1 377 ? 1.357 -0.119 18.165 1.00 97.31 377 ASN A N 1
ATOM 2829 C CA . ASN A 1 377 ? 0.651 -0.356 19.435 1.00 97.31 377 ASN A CA 1
ATOM 2830 C C . ASN A 1 377 ? -0.487 0.630 19.733 1.00 97.31 377 ASN A C 1
ATOM 2832 O O . ASN A 1 377 ? -0.861 0.826 20.889 1.00 97.31 377 ASN A O 1
ATOM 2836 N N . LYS A 1 378 ? -1.080 1.194 18.676 1.00 98.06 378 LYS A N 1
ATOM 2837 C CA . LYS A 1 378 ? -2.234 2.093 18.749 1.00 98.06 378 LYS A CA 1
ATOM 2838 C C . LYS A 1 378 ? -3.410 1.560 17.947 1.00 98.06 378 LYS A C 1
ATOM 2840 O O . LYS A 1 378 ? -3.234 0.792 16.997 1.00 98.06 378 LYS A O 1
ATOM 2845 N N . LEU A 1 379 ? -4.609 2.000 18.316 1.00 98.62 379 LEU A N 1
ATOM 2846 C CA . LEU A 1 379 ? -5.791 1.783 17.492 1.00 98.62 379 LEU A CA 1
ATOM 2847 C C . LEU A 1 379 ? -5.729 2.753 16.315 1.00 98.62 379 LEU A C 1
ATOM 2849 O O . LEU A 1 379 ? -5.995 3.942 16.483 1.00 98.62 379 LEU A O 1
ATOM 2853 N N . SER A 1 380 ? -5.362 2.246 15.143 1.00 97.88 380 SER A N 1
ATOM 2854 C CA . SER A 1 380 ? -5.337 3.008 13.898 1.00 97.88 380 SER A CA 1
ATOM 2855 C C . SER A 1 380 ? -6.744 3.117 13.323 1.00 97.88 380 SER A C 1
ATOM 2857 O O . SER A 1 380 ? -7.447 2.115 13.179 1.00 97.88 380 SER A O 1
ATOM 2859 N N . ILE A 1 381 ? -7.138 4.340 12.986 1.00 98.12 381 ILE A N 1
ATOM 2860 C CA . ILE A 1 381 ? -8.445 4.679 12.435 1.00 98.12 381 ILE A CA 1
ATOM 2861 C C . ILE A 1 381 ? -8.207 5.279 11.056 1.00 98.12 381 ILE A C 1
ATOM 2863 O O . ILE A 1 381 ? -7.642 6.369 10.919 1.00 98.12 381 ILE A O 1
ATOM 2867 N N . HIS A 1 382 ? -8.670 4.569 10.034 1.00 97.44 382 HIS A N 1
ATOM 2868 C CA . HIS A 1 382 ? -8.661 5.046 8.658 1.00 97.44 382 HIS A CA 1
ATOM 2869 C C . HIS A 1 382 ? -10.078 5.279 8.161 1.00 97.44 382 HIS A C 1
ATOM 2871 O O . HIS A 1 382 ? -10.987 4.545 8.532 1.00 97.44 382 HIS A O 1
ATOM 2877 N N . SER A 1 383 ? -10.268 6.261 7.289 1.00 95.06 383 SER A N 1
ATOM 2878 C CA . SER A 1 383 ? -11.514 6.462 6.560 1.00 95.06 383 SER A CA 1
ATOM 2879 C C . SER A 1 383 ? -11.339 6.063 5.093 1.00 95.06 383 SER A C 1
ATOM 2881 O O . SER A 1 383 ? -10.299 6.322 4.478 1.00 95.06 383 SER A O 1
ATOM 2883 N N . TRP A 1 384 ? -12.331 5.369 4.544 1.00 94.69 384 TRP A N 1
ATOM 2884 C CA . TRP A 1 384 ? -12.399 5.037 3.124 1.00 94.69 384 TRP A CA 1
ATOM 2885 C C . TRP A 1 384 ? -13.847 4.749 2.727 1.00 94.69 384 TRP A C 1
ATOM 2887 O O . TRP A 1 384 ? -14.633 4.228 3.522 1.00 94.69 384 TRP A O 1
ATOM 2897 N N . SER A 1 385 ? -14.210 5.044 1.480 1.00 90.94 385 SER A N 1
ATOM 2898 C CA . SER A 1 385 ? -15.584 4.861 1.000 1.00 90.94 385 SER A CA 1
ATOM 2899 C C . SER A 1 385 ? -15.994 3.399 0.814 1.00 90.94 385 SER A C 1
ATOM 2901 O O . SER A 1 385 ? -17.181 3.084 0.727 1.00 90.94 385 SER A O 1
ATOM 2903 N N . GLY A 1 386 ? -15.024 2.484 0.748 1.00 91.00 386 GLY A N 1
ATOM 2904 C CA . GLY A 1 386 ? -15.261 1.104 0.323 1.00 91.00 386 GLY A CA 1
ATOM 2905 C C . GLY A 1 386 ? -15.261 0.924 -1.198 1.00 91.00 386 GLY A C 1
ATOM 2906 O O . GLY A 1 386 ? -15.470 -0.189 -1.679 1.00 91.00 386 GLY A O 1
ATOM 2907 N N . GLU A 1 387 ? -15.044 1.997 -1.961 1.00 89.62 387 GLU A N 1
ATOM 2908 C CA . GLU A 1 387 ? -14.968 1.952 -3.419 1.00 89.62 387 GLU A CA 1
ATOM 2909 C C . GLU A 1 387 ? -13.514 1.845 -3.888 1.00 89.62 387 GLU A C 1
ATOM 2911 O O . GLU A 1 387 ? -12.652 2.630 -3.483 1.00 89.62 387 GLU A O 1
ATOM 2916 N N . LYS A 1 388 ? -13.253 0.877 -4.772 1.00 88.50 388 LYS A N 1
ATOM 2917 C CA . LYS A 1 388 ? -11.919 0.613 -5.318 1.00 88.50 388 LYS A CA 1
ATOM 2918 C C . LYS A 1 388 ? -11.334 1.845 -6.019 1.00 88.50 388 LYS A C 1
ATOM 2920 O O . LYS A 1 388 ? -12.058 2.559 -6.714 1.00 88.50 388 LYS A O 1
ATOM 2925 N N . GLY A 1 389 ? -10.025 2.054 -5.882 1.00 85.31 389 GLY A N 1
ATOM 2926 C CA . GLY A 1 389 ? -9.286 3.106 -6.584 1.00 85.31 389 GLY A CA 1
ATOM 2927 C C . GLY A 1 389 ? -9.426 4.491 -5.954 1.00 85.31 389 GLY A C 1
ATOM 2928 O O . GLY A 1 389 ? -8.895 5.465 -6.490 1.00 85.31 389 GLY A O 1
ATOM 2929 N N . TRP A 1 390 ? -10.100 4.603 -4.809 1.00 90.75 390 TRP A N 1
ATOM 2930 C CA . TRP A 1 390 ? -10.152 5.834 -4.025 1.00 90.75 390 TRP A CA 1
ATOM 2931 C C . TRP A 1 390 ? -9.092 5.854 -2.932 1.00 90.75 390 TRP A C 1
ATOM 2933 O O . TRP A 1 390 ? -8.681 4.817 -2.419 1.00 90.75 390 TRP A O 1
ATOM 2943 N N . VAL A 1 391 ? -8.672 7.064 -2.565 1.00 92.75 391 VAL A N 1
ATOM 2944 C CA . VAL A 1 391 ? -7.728 7.282 -1.466 1.00 92.75 391 VAL A CA 1
ATOM 2945 C C . VAL A 1 391 ? -8.282 6.763 -0.147 1.00 92.75 391 VAL A C 1
ATOM 2947 O O . VAL A 1 391 ? -9.460 6.958 0.170 1.00 92.75 391 VAL A O 1
ATOM 2950 N N . THR A 1 392 ? -7.405 6.166 0.649 1.00 95.38 392 THR A N 1
ATOM 2951 C CA . THR A 1 392 ? -7.652 5.937 2.072 1.00 95.38 392 THR A CA 1
ATOM 2952 C C . THR A 1 392 ? -7.155 7.149 2.846 1.00 95.38 392 THR A C 1
ATOM 2954 O O . THR A 1 392 ? -6.278 7.885 2.381 1.00 95.38 392 THR A O 1
ATOM 2957 N N . ARG A 1 393 ? -7.724 7.412 4.022 1.00 94.44 393 ARG A N 1
ATOM 2958 C CA . ARG A 1 393 ? -7.301 8.537 4.863 1.00 94.44 393 ARG A CA 1
ATOM 2959 C C . ARG A 1 393 ? -6.958 8.059 6.254 1.00 94.44 393 ARG A C 1
ATOM 2961 O O . ARG A 1 393 ? -7.803 7.489 6.928 1.00 94.44 393 ARG A O 1
ATOM 2968 N N . TYR A 1 394 ? -5.746 8.333 6.701 1.00 96.12 394 TYR A N 1
ATOM 2969 C CA . TYR A 1 394 ? -5.381 8.270 8.102 1.00 96.12 394 TYR A CA 1
ATOM 2970 C C . TYR A 1 394 ? -6.131 9.369 8.864 1.00 96.12 394 TYR A C 1
ATOM 2972 O O . TYR A 1 394 ? -5.940 10.561 8.599 1.00 96.12 394 TYR A O 1
ATOM 2980 N N . VAL A 1 395 ? -7.005 8.959 9.785 1.00 94.69 395 VAL A N 1
ATOM 2981 C CA . VAL A 1 395 ? -7.779 9.863 10.645 1.00 94.69 395 VAL A CA 1
ATOM 2982 C C . VAL A 1 395 ? -7.015 10.100 11.937 1.00 94.69 395 VAL A C 1
ATOM 2984 O O . VAL A 1 395 ? -6.747 11.245 12.297 1.00 94.69 395 VAL A O 1
ATOM 2987 N N . ASN A 1 396 ? -6.668 9.020 12.641 1.00 95.62 396 ASN A N 1
ATOM 2988 C CA . ASN A 1 396 ? -5.913 9.082 13.886 1.00 95.62 396 ASN A CA 1
ATOM 2989 C C . ASN A 1 396 ? -5.345 7.707 14.272 1.00 95.62 396 ASN A C 1
ATOM 2991 O O . ASN A 1 396 ? -5.751 6.680 13.729 1.00 95.62 396 ASN A O 1
ATOM 2995 N N . ALA A 1 397 ? -4.461 7.696 15.263 1.00 96.81 397 ALA A N 1
ATOM 2996 C CA . ALA A 1 397 ? -4.033 6.506 15.974 1.00 96.81 397 ALA A CA 1
ATOM 2997 C C . ALA A 1 397 ? -4.005 6.821 17.471 1.00 96.81 397 ALA A C 1
ATOM 2999 O O . ALA A 1 397 ? -3.208 7.650 17.913 1.00 96.81 397 ALA A O 1
ATOM 3000 N N . ILE A 1 398 ? -4.898 6.188 18.232 1.00 97.94 398 ILE A N 1
ATOM 3001 C CA . ILE A 1 398 ? -5.119 6.524 19.646 1.00 97.94 398 ILE A CA 1
ATOM 3002 C C . ILE A 1 398 ? -4.411 5.544 20.588 1.00 97.94 398 ILE A C 1
ATOM 3004 O O . ILE A 1 398 ? -4.424 4.322 20.368 1.00 97.94 398 ILE A O 1
ATOM 3008 N N . ASP A 1 399 ? -3.775 6.091 21.626 1.00 98.38 399 ASP A N 1
ATOM 3009 C CA . ASP A 1 399 ? -3.043 5.318 22.630 1.00 98.38 399 ASP A CA 1
ATOM 3010 C C . ASP A 1 399 ? -3.990 4.548 23.562 1.00 98.38 399 ASP A C 1
ATOM 3012 O O . ASP A 1 399 ? -5.197 4.784 23.618 1.00 98.38 399 ASP A O 1
ATOM 3016 N N . VAL A 1 400 ? -3.437 3.591 24.310 1.00 98.06 400 VAL A N 1
ATOM 3017 C CA . VAL A 1 400 ? -4.190 2.860 25.337 1.00 98.06 400 VAL A CA 1
ATOM 3018 C C . VAL A 1 400 ? -4.736 3.831 26.386 1.00 98.06 400 VAL A C 1
ATOM 3020 O O . VAL A 1 400 ? -3.994 4.620 26.968 1.00 98.06 400 VAL A O 1
ATOM 3023 N N . GLY A 1 401 ? -6.033 3.722 26.664 1.00 98.00 401 GLY A N 1
ATOM 3024 C CA . GLY A 1 401 ? -6.777 4.589 27.573 1.00 98.00 401 GLY A CA 1
ATOM 3025 C C . GLY A 1 401 ? -7.313 5.866 26.923 1.00 98.00 401 GLY A C 1
ATOM 3026 O O . GLY A 1 401 ? -8.035 6.606 27.588 1.00 98.00 401 GLY A O 1
ATOM 3027 N N . GLU A 1 402 ? -6.993 6.129 25.654 1.00 98.56 402 GLU A N 1
ATOM 3028 C CA . GLU A 1 402 ? -7.493 7.292 24.925 1.00 98.56 402 GLU A CA 1
ATOM 3029 C C . GLU A 1 402 ? -8.750 6.978 24.110 1.00 98.56 402 GLU A C 1
ATOM 3031 O O . GLU A 1 402 ? -9.017 5.832 23.727 1.00 98.56 402 GLU A O 1
ATOM 3036 N N . SER A 1 403 ? -9.492 8.043 23.801 1.00 98.31 403 SER A N 1
ATOM 3037 C CA . SER A 1 403 ? -10.682 7.994 22.961 1.00 98.31 403 SER A CA 1
ATOM 3038 C C . SER A 1 403 ? -10.632 9.040 21.849 1.00 98.31 403 SER A C 1
ATOM 3040 O O . SER A 1 403 ? -10.214 10.177 22.067 1.00 98.31 403 SER A O 1
ATOM 3042 N N . LEU A 1 404 ? -11.153 8.688 20.675 1.00 97.25 404 LEU A N 1
ATOM 3043 C CA . LEU A 1 404 ? -11.503 9.625 19.609 1.00 97.25 404 LEU A CA 1
ATOM 3044 C C . LEU A 1 404 ? -13.025 9.734 19.535 1.00 97.25 404 LEU A C 1
ATOM 3046 O O . LEU A 1 404 ? -13.707 8.720 19.427 1.00 97.25 404 LEU A O 1
ATOM 3050 N N . THR A 1 405 ? -13.557 10.956 19.560 1.00 96.19 405 THR A N 1
ATOM 3051 C CA . THR A 1 405 ? -14.992 11.202 19.352 1.00 96.19 405 THR A CA 1
ATOM 3052 C C . THR A 1 405 ? -15.205 11.932 18.037 1.00 96.19 405 THR A C 1
ATOM 3054 O O . THR A 1 405 ? -14.723 13.049 17.855 1.00 96.19 405 THR A O 1
ATOM 3057 N N . ASP A 1 406 ? -15.960 11.308 17.144 1.00 91.88 406 ASP A N 1
ATOM 3058 C CA . ASP A 1 406 ? -16.542 11.942 15.976 1.00 91.88 406 ASP A CA 1
ATOM 3059 C C . ASP A 1 406 ? -17.953 12.422 16.326 1.00 91.88 406 ASP A C 1
ATOM 3061 O O . ASP A 1 406 ? -18.951 11.719 16.148 1.00 91.88 406 ASP A O 1
ATOM 3065 N N . SER A 1 407 ? -18.034 13.639 16.862 1.00 90.25 407 SER A N 1
ATOM 3066 C CA . SER A 1 407 ? -19.310 14.240 17.257 1.00 90.25 407 SER A CA 1
ATOM 3067 C C . SER A 1 407 ? -20.233 14.526 16.072 1.00 90.25 407 SER A C 1
ATOM 3069 O O . SER A 1 407 ? -21.432 14.677 16.281 1.00 90.25 407 SER A O 1
ATOM 3071 N N . ALA A 1 408 ? -19.701 14.628 14.848 1.00 87.31 408 ALA A N 1
ATOM 3072 C CA . ALA A 1 408 ? -20.520 14.876 13.664 1.00 87.31 408 ALA A CA 1
ATOM 3073 C C . ALA A 1 408 ? -21.341 13.636 13.293 1.00 87.31 408 ALA A C 1
ATOM 3075 O O . ALA A 1 408 ? -22.496 13.769 12.896 1.00 87.31 408 ALA A O 1
ATOM 3076 N N . ASN A 1 409 ? -20.759 12.449 13.481 1.00 88.81 409 ASN A N 1
ATOM 3077 C CA . ASN A 1 409 ? -21.420 11.173 13.214 1.00 88.81 409 ASN A CA 1
ATOM 3078 C C . ASN A 1 409 ? -21.955 10.484 14.479 1.00 88.81 409 ASN A C 1
ATOM 3080 O O . ASN A 1 409 ? -22.560 9.421 14.379 1.00 88.81 409 ASN A O 1
ATOM 3084 N N . GLY A 1 410 ? -21.749 11.080 15.658 1.00 92.69 410 GLY A N 1
ATOM 3085 C CA . GLY A 1 410 ? -22.204 10.529 16.932 1.00 92.69 410 GLY A CA 1
ATOM 3086 C C . GLY A 1 410 ? -21.514 9.208 17.263 1.00 92.69 410 GLY A C 1
ATOM 3087 O O . GLY A 1 410 ? -22.177 8.253 17.646 1.00 92.69 410 GLY A O 1
ATOM 3088 N N . ILE A 1 411 ? -20.196 9.110 17.077 1.00 95.69 411 ILE A N 1
ATOM 3089 C CA . ILE A 1 411 ? -19.449 7.869 17.334 1.00 95.69 411 ILE A CA 1
ATOM 3090 C C . ILE A 1 411 ? -18.221 8.169 18.189 1.00 95.69 411 ILE A C 1
ATOM 3092 O O . ILE A 1 411 ? -17.526 9.161 17.979 1.00 95.69 411 ILE A O 1
ATOM 3096 N N . GLN A 1 412 ? -17.929 7.294 19.145 1.00 97.75 412 GLN A N 1
ATOM 3097 C CA . GLN A 1 412 ? -16.702 7.313 19.927 1.00 97.75 412 GLN A CA 1
ATOM 3098 C C . GLN A 1 412 ? -15.983 5.969 19.826 1.00 97.75 412 GLN A C 1
ATOM 3100 O O . GLN A 1 412 ? -16.603 4.912 19.928 1.00 97.75 412 GLN A O 1
ATOM 3105 N N . PHE A 1 413 ? -14.664 6.033 19.667 1.00 98.44 413 PHE A N 1
ATOM 3106 C CA . PHE A 1 413 ? -13.750 4.897 19.702 1.00 98.44 413 PHE A CA 1
ATOM 3107 C C . PHE A 1 413 ? -12.837 5.041 20.908 1.00 98.44 413 PHE A C 1
ATOM 3109 O O . PHE A 1 413 ? -12.275 6.116 21.099 1.00 98.44 413 PHE A O 1
ATOM 3116 N N . THR A 1 414 ? -12.645 3.975 21.676 1.00 98.69 414 THR A N 1
ATOM 3117 C CA . THR A 1 414 ? -11.732 3.959 22.824 1.00 98.69 414 THR A CA 1
ATOM 3118 C C . THR A 1 414 ? -10.821 2.748 22.738 1.00 98.69 414 THR A C 1
ATOM 3120 O O . THR A 1 414 ? -11.298 1.621 22.633 1.00 98.69 414 THR A O 1
ATOM 3123 N N . ASN A 1 415 ? -9.511 2.957 22.824 1.00 98.56 415 ASN A N 1
ATOM 3124 C CA . ASN A 1 415 ? -8.554 1.863 22.963 1.00 98.56 415 ASN A CA 1
ATOM 3125 C C . ASN A 1 415 ? -8.459 1.488 24.449 1.00 98.56 415 ASN A C 1
ATOM 3127 O O . ASN A 1 415 ? -7.859 2.211 25.239 1.00 98.56 415 ASN A O 1
ATOM 3131 N N . LEU A 1 416 ? -9.077 0.378 24.853 1.00 98.62 416 LEU A N 1
ATOM 3132 C CA . LEU A 1 416 ? -9.136 -0.040 26.258 1.00 98.62 416 LEU A CA 1
ATOM 3133 C C . LEU A 1 416 ? -7.834 -0.690 26.744 1.00 98.62 416 LEU A C 1
ATOM 3135 O O . LEU A 1 416 ? -7.574 -0.714 27.947 1.00 98.62 416 LEU A O 1
ATOM 3139 N N . GLY A 1 417 ? -7.015 -1.216 25.833 1.00 98.12 417 GLY A N 1
ATOM 3140 C CA . GLY A 1 417 ? -5.737 -1.830 26.175 1.00 98.12 417 GLY A CA 1
ATOM 3141 C C . GLY A 1 417 ? -5.317 -2.947 25.238 1.00 98.12 417 GLY A C 1
ATOM 3142 O O . GLY A 1 417 ? -6.093 -3.421 24.415 1.00 98.12 417 GLY A O 1
ATOM 3143 N N . ILE A 1 418 ? -4.072 -3.385 25.408 1.00 97.94 418 ILE A N 1
ATOM 3144 C CA . ILE A 1 418 ? -3.496 -4.535 24.711 1.00 97.94 418 ILE A CA 1
ATOM 3145 C C . ILE A 1 418 ? -3.189 -5.611 25.757 1.00 97.94 418 ILE A C 1
ATOM 3147 O O . ILE A 1 418 ? -2.494 -5.344 26.739 1.00 97.94 418 ILE A O 1
ATOM 3151 N N . GLN A 1 419 ? -3.715 -6.819 25.568 1.00 96.62 419 GLN A N 1
ATOM 3152 C CA . GLN A 1 419 ? -3.455 -7.981 26.421 1.00 96.62 419 GLN A CA 1
ATOM 3153 C C . GLN A 1 419 ? -3.222 -9.206 25.547 1.00 96.62 419 GLN A C 1
ATOM 3155 O O . GLN A 1 419 ? -4.009 -9.474 24.648 1.00 96.62 419 GLN A O 1
ATOM 3160 N N . ASN A 1 420 ? -2.160 -9.967 25.827 1.00 93.69 420 ASN A N 1
ATOM 3161 C CA . ASN A 1 4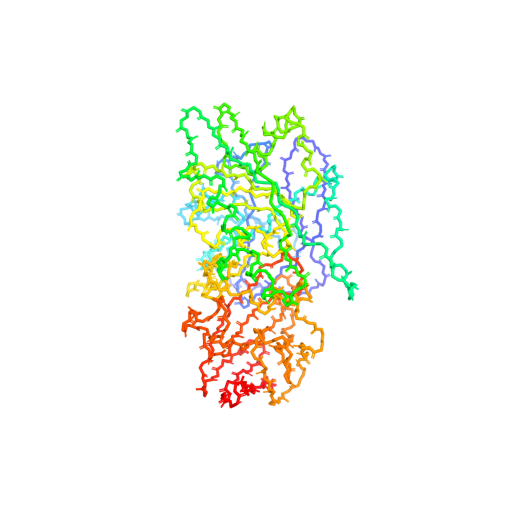20 ? -1.780 -11.141 25.030 1.00 93.69 420 ASN A CA 1
ATOM 3162 C C . ASN A 1 420 ? -1.687 -10.834 23.521 1.00 93.69 420 ASN A C 1
ATOM 3164 O O . ASN A 1 420 ? -2.182 -11.613 22.718 1.00 93.69 420 ASN A O 1
ATOM 3168 N N . GLU A 1 421 ? -1.096 -9.685 23.163 1.00 94.50 421 GLU A N 1
ATOM 3169 C CA . GLU A 1 421 ? -0.951 -9.218 21.768 1.00 94.50 421 GLU A CA 1
ATOM 3170 C C . GLU A 1 421 ? -2.278 -8.934 21.044 1.00 94.50 421 GLU A C 1
ATOM 3172 O O . GLU A 1 421 ? -2.303 -8.770 19.832 1.00 94.50 421 GLU A O 1
ATOM 3177 N N . GLU A 1 422 ? -3.385 -8.825 21.777 1.00 97.69 422 GLU A N 1
ATOM 3178 C CA . GLU A 1 422 ? -4.704 -8.500 21.242 1.00 97.69 422 GLU A CA 1
ATOM 3179 C C . GLU A 1 422 ? -5.163 -7.152 21.806 1.00 97.69 422 GLU A C 1
ATOM 3181 O O . GLU A 1 422 ? -5.024 -6.882 23.004 1.00 97.69 422 GLU A O 1
ATOM 3186 N N . MET A 1 423 ? -5.724 -6.295 20.956 1.00 98.44 423 MET A N 1
ATOM 3187 C CA . MET A 1 423 ? -6.232 -4.985 21.355 1.00 98.44 423 MET A CA 1
ATOM 3188 C C . MET A 1 423 ? -7.716 -5.063 21.692 1.00 98.44 423 MET A C 1
ATOM 3190 O O . MET A 1 423 ? -8.503 -5.606 20.927 1.00 98.44 423 MET A O 1
ATOM 3194 N N . THR A 1 424 ? -8.121 -4.480 22.813 1.00 98.69 424 THR A N 1
ATOM 3195 C CA . THR A 1 424 ? -9.532 -4.326 23.175 1.00 98.69 424 THR A CA 1
ATOM 3196 C C . THR A 1 424 ? -9.983 -2.908 22.854 1.00 98.69 424 THR A C 1
ATOM 3198 O O . THR A 1 424 ? -9.344 -1.940 23.266 1.00 98.69 424 THR A O 1
ATOM 3201 N N . VAL A 1 425 ? -11.088 -2.782 22.127 1.00 98.69 425 VAL A N 1
ATOM 3202 C CA . VAL A 1 425 ? -11.632 -1.510 21.651 1.00 98.69 425 VAL A CA 1
ATOM 3203 C C . VAL A 1 425 ? -13.080 -1.388 22.088 1.00 98.69 425 VAL A C 1
ATOM 3205 O O . VAL A 1 425 ? -13.853 -2.322 21.905 1.00 98.69 425 VAL A O 1
ATOM 3208 N N . ASP A 1 426 ? -13.457 -0.234 22.621 1.00 98.62 426 ASP A N 1
ATOM 3209 C CA . ASP A 1 426 ? -14.858 0.118 22.827 1.00 98.62 426 ASP A CA 1
ATOM 3210 C C . ASP A 1 426 ? -15.336 1.028 21.697 1.00 98.62 426 ASP A C 1
ATOM 3212 O O . ASP A 1 426 ? -14.642 1.976 21.315 1.00 98.6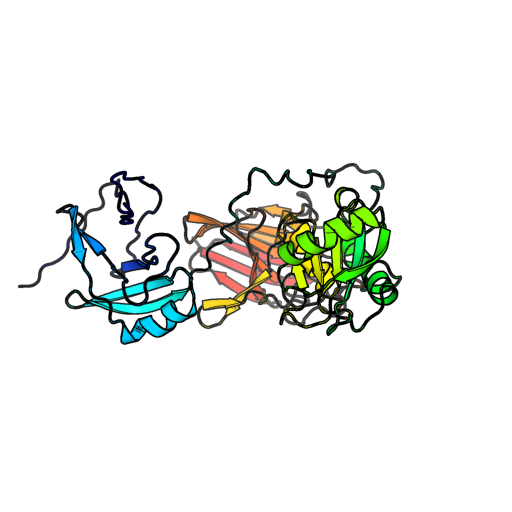2 426 ASP A O 1
ATOM 3216 N N . ILE A 1 427 ? -16.514 0.733 21.156 1.00 98.50 427 ILE A N 1
ATOM 3217 C CA . ILE A 1 427 ? -17.178 1.553 20.143 1.00 98.50 427 ILE A CA 1
ATOM 3218 C C . ILE A 1 427 ? -18.541 1.946 20.696 1.00 98.50 427 ILE A C 1
ATOM 3220 O O . ILE A 1 427 ? -19.337 1.081 21.058 1.00 98.50 427 ILE A O 1
ATOM 3224 N N . ILE A 1 428 ? -18.822 3.246 20.745 1.00 98.00 428 ILE A N 1
ATOM 3225 C CA . ILE A 1 428 ? -20.077 3.788 21.270 1.00 98.00 428 ILE A CA 1
ATOM 3226 C C . ILE A 1 428 ? -20.734 4.661 20.205 1.00 98.00 428 ILE A C 1
ATOM 3228 O O . ILE A 1 428 ? -20.157 5.656 19.773 1.00 98.00 428 ILE A O 1
ATOM 3232 N N . PHE A 1 429 ? -21.967 4.325 19.834 1.00 96.12 429 PHE A N 1
ATOM 3233 C CA . PHE A 1 429 ? -22.857 5.198 19.073 1.00 96.12 429 PHE A CA 1
ATOM 3234 C C . PHE A 1 429 ? -23.614 6.112 20.052 1.00 96.12 429 PHE A C 1
ATOM 3236 O O . PHE A 1 429 ? -24.372 5.650 20.910 1.00 96.12 429 PHE A O 1
ATOM 3243 N N . LEU A 1 430 ? -23.337 7.408 19.956 1.00 90.44 430 LEU A N 1
ATOM 3244 C CA . LEU A 1 430 ? -23.870 8.503 20.756 1.00 90.44 430 LEU A CA 1
ATOM 3245 C C . LEU A 1 430 ? -25.162 8.993 20.087 1.00 90.44 430 LEU A C 1
ATOM 3247 O O . LEU A 1 430 ? -25.114 9.754 19.123 1.00 90.44 430 LEU A O 1
ATOM 3251 N N . ASN A 1 431 ? -26.304 8.495 20.564 1.00 75.12 431 ASN A N 1
ATOM 3252 C CA . ASN A 1 431 ? -27.630 8.914 20.091 1.00 75.12 431 ASN A CA 1
ATOM 3253 C C . ASN A 1 431 ? -27.958 10.373 20.421 1.00 75.12 431 ASN A C 1
ATOM 3255 O O . ASN A 1 431 ? -27.587 10.819 21.534 1.00 75.12 431 ASN A O 1
#

Solvent-accessible surface area (backbone atoms only — not comparable to full-atom values): 25067 Å² total; per-residue (Å²): 135,87,81,81,87,81,84,80,92,68,94,82,74,82,59,73,79,84,78,77,63,102,63,99,71,91,74,86,61,86,86,63,86,89,73,75,60,94,83,35,52,72,46,81,57,71,85,52,60,57,83,97,43,80,60,90,90,57,81,84,52,67,49,65,42,87,91,77,67,47,72,45,80,43,64,64,66,54,88,82,45,47,72,63,55,78,73,53,93,55,43,36,41,38,36,24,42,78,53,95,73,28,59,47,75,76,45,79,41,78,42,77,68,74,82,83,68,73,77,56,87,80,63,72,68,82,62,94,74,80,85,73,92,62,103,58,95,68,84,38,43,32,34,38,39,32,45,36,30,35,92,89,40,56,41,95,61,55,71,66,57,45,46,36,45,41,66,32,92,51,62,69,5,38,20,45,46,37,25,58,65,27,69,65,74,40,40,60,56,47,80,46,78,51,79,48,78,46,92,66,87,57,88,37,61,64,60,39,46,68,65,44,50,64,55,38,45,75,74,68,46,61,74,91,78,33,64,31,35,38,41,33,32,36,70,80,65,90,53,56,52,44,48,38,70,65,36,45,51,32,31,37,24,48,78,85,48,75,42,38,63,48,27,32,50,37,14,27,76,25,46,37,40,26,15,17,70,45,97,86,69,48,79,32,67,52,47,20,70,54,17,25,44,24,78,26,74,24,50,71,47,65,65,58,29,47,71,72,53,46,50,43,75,86,32,43,41,80,53,87,68,62,48,79,47,59,30,16,32,63,84,50,87,82,52,93,41,29,27,32,41,35,35,75,65,46,66,42,88,89,78,34,55,34,26,39,36,38,32,33,41,56,61,48,66,78,53,21,53,77,40,40,79,74,36,41,72,14,47,31,32,30,38,35,57,85,56,85,61,48,56,37,29,45,73,50,45,39,47,68,75,33,70,52,71,44,75,90,72,25,37,34,41,30,26,70,35,75,57,95,80,28,36,35,34,39,38,42,68,56,128

Mean predicted aligned error: 14.62 Å

Secondary structure (DSSP, 8-state):
----------S----------SS-------------BTTBEEEEE---EETTEE-TT---EEEEPTTT-PEEEE---HHHHHHHHHTT-SEEEEEEEEETTEEEEEEEEEE---------TTS------S-S--SS-PPPEEEEEEEEE-SS---SS-HHHHHHHHHSSSTTSHHHHHHHHTTTSS-EEEEEEEEEE-S---S-HHHHHHHHHHHHHHTT--GGGSSEEEEE--S-SSSSEEE-TT-SEEEE--TT-TTHHHHHHHHHTT---EEEE-TTS-EETT--TT-TTTTSSSPPPHHHHHHTTSS-GGGEEEE-S-EEEEE--TT-SS-SSBSEEEEEEEEETTTEEEEEEEEE--S-HHHHTT--TTTTTSEEEEEE-S-TTPPEEEEEEEPTT-EEEETTTTEEEEEEEEETTEEEEEEEE--

Nearest PDB structures (foldseek):
  7yny-assembly1_D  TM=4.348E-01  e=3.885E-01  Helicoverpa armigera nucleopolyhedrovirus
  8bxj-assembly1_A  TM=3.488E-01  e=5.231E-01  Salmonella enterica subsp. enterica serovar Typhimurium
  4wwu-assembly2_E  TM=4.871E-01  e=1.355E+00  Saccharomyces cerevisiae S288C
  6q3r-assembly2_B  TM=2.541E-01  e=3.508E+00  Aspergillus aculeatus

pLDDT: mean 76.32, std 26.56, range [21.14, 98.75]